Protein 1HDG (pdb70)

Foldseek 3Di:
DEEEEEACPLQVLLLVLVCVVVPDPVYHHAEYEAADWPVVSQVPSQQDPFPGGRPWDWDDDRAWIATPNRTHGYYNDPQLLPDQCQVSVAAEYEAENPPQAEPVRQCSNVNNPYFAYEYAAHHHNFPAEDAQLFPLVVDDLPGHYYYPHALVLLAPLNLVLLQCVPFNFDAKEKEKAFEDDPLADCAQDDHPDNQSSHRQQPDFGKAADRNQQCSCRRVVSCHPHYGYIYTYYNDHWKMKMKMKTFTRDFAFLVVSLVSVVVCCVPSCPLAEAEAEDPDDRSVAAPRQHSWYKYSPPWDDDPSTTIITMTMHGRNRNSSSSSSVSVVVSVVD/DEEEEEACPLLVLLLVLVCVVVVDVPYHHAEYEAQDWPVVSQVPSQQDPQPGGRPWDWDADRAFIATNRDTHGYYNDPQLLVDQCQVSVHAEYEAENPPQQECVRQCSNVNSPYFAYEYAAHHHPFPAADQQLFPPVVDDLVGRYYYPHALVQLAPLNLVQLQCVPFNFAAKEKEKAFEDDPQADCAQDDDPDNQSSHHQQPDFGKAADRNQQVSCRRVVSCHPRYGYIYTYYNDHWKMKMKMKTFTHAFDFLVVSLVSVVVCCVPSCPLAEAEDADPDDGSVAAPRQHSWYWHSVPWGDDPRTIIITMTMHGRSRNSSSSSVVSVVSNVVD

Structure (mmCIF, N/CA/C/O backbone):
data_1HDG
#
_entry.id   1HDG
#
_cell.length_a   95.700
_cell.length_b   95.700
_cell.length_c   296.280
_cell.angle_alpha   90.00
_cell.angle_beta   90.00
_cell.angle_gamma   120.00
#
_symmetry.space_group_name_H-M   'P 61 2 2'
#
loop_
_entity.id
_entity.type
_entity.pdbx_description
1 polymer 'HOLO-D-GLYCERALDEHYDE-3-PHOSPHATE DEHYDROGENASE'
2 non-polymer 'SULFATE ION'
3 non-polymer NICOTINAMIDE-ADENINE-DINUCLEOTIDE
4 water water
#
loop_
_atom_site.group_PDB
_atom_site.id
_atom_site.type_symbol
_atom_site.label_atom_id
_atom_site.label_alt_id
_atom_site.label_comp_id
_atom_site.label_asym_id
_atom_site.label_entity_id
_atom_site.label_seq_id
_atom_site.pdbx_PDB_ins_code
_atom_site.Cartn_x
_atom_site.Cartn_y
_atom_site.Cartn_z
_atom_site.occupancy
_atom_site.B_iso_or_equiv
_atom_site.auth_seq_id
_atom_site.auth_comp_id
_atom_site.auth_asym_id
_atom_site.auth_atom_id
_atom_site.pdbx_PDB_model_num
ATOM 1 N N . ALA A 1 1 ? 34.923 75.256 146.474 1.00 40.23 1 ALA O N 1
ATOM 2 C CA . ALA A 1 1 ? 34.070 74.443 147.387 1.00 39.89 1 ALA O CA 1
ATOM 3 C C . ALA A 1 1 ? 34.703 73.070 147.429 1.00 38.36 1 ALA O C 1
ATOM 4 O O . ALA A 1 1 ? 35.228 72.601 146.425 1.00 39.20 1 ALA O O 1
ATOM 6 N N . ARG A 1 2 ? 34.710 72.458 148.599 1.00 35.47 2 ARG O N 1
ATOM 7 C CA . ARG A 1 2 ? 35.293 71.149 148.741 1.00 34.24 2 ARG O CA 1
ATOM 8 C C . ARG A 1 2 ? 34.194 70.108 148.593 1.00 32.23 2 ARG O C 1
ATOM 9 O O . ARG A 1 2 ? 33.120 70.199 149.206 1.00 31.03 2 ARG O O 1
ATOM 17 N N . VAL A 1 3 ? 34.465 69.137 147.735 1.00 28.97 3 VAL O N 1
ATOM 18 C CA . VAL A 1 3 ? 33.522 68.093 147.414 1.00 25.05 3 VAL O CA 1
ATOM 19 C C . VAL A 1 3 ? 34.088 66.723 147.729 1.00 23.45 3 VAL O C 1
ATOM 20 O O . VAL A 1 3 ? 35.295 66.508 147.632 1.00 22.26 3 VAL O O 1
ATOM 24 N N . ALA A 1 4 ? 33.198 65.803 148.080 1.00 23.22 4 ALA O N 1
ATOM 25 C CA . ALA A 1 4 ? 33.531 64.399 148.341 1.00 22.47 4 ALA O CA 1
ATOM 26 C C . ALA A 1 4 ? 32.541 63.541 147.524 1.00 22.91 4 ALA O C 1
ATOM 27 O O . ALA A 1 4 ? 31.381 63.926 147.329 1.00 24.62 4 ALA O O 1
ATOM 29 N N . ILE A 1 5 ? 33.000 62.405 147.016 1.00 21.19 5 ILE O N 1
ATOM 30 C CA . ILE A 1 5 ? 32.143 61.505 146.245 1.00 17.73 5 ILE O CA 1
ATOM 31 C C . ILE A 1 5 ? 31.954 60.215 147.037 1.00 16.98 5 ILE O C 1
ATOM 32 O O . ILE A 1 5 ? 32.921 59.542 147.399 1.00 18.54 5 ILE O O 1
ATOM 37 N N . ASN A 1 6 ? 30.715 59.895 147.364 1.00 16.22 6 ASN O N 1
ATOM 38 C CA . ASN A 1 6 ? 30.456 58.683 148.108 1.00 15.89 6 ASN O CA 1
ATOM 39 C C . ASN A 1 6 ? 29.942 57.653 147.130 1.00 16.21 6 ASN O C 1
ATOM 40 O O . ASN A 1 6 ? 28.786 57.730 146.715 1.00 19.93 6 ASN O O 1
ATOM 45 N N . GLY A 1 7 ? 30.777 56.666 146.811 1.00 15.44 7 GLY O N 1
ATOM 46 C CA . GLY A 1 7 ? 30.412 55.616 145.874 1.00 13.16 7 GLY O CA 1
ATOM 47 C C . GLY A 1 7 ? 31.079 55.929 144.549 1.00 12.08 7 GLY O C 1
ATOM 48 O O . GLY A 1 7 ? 30.536 56.681 143.738 1.00 11.94 7 GLY O O 1
ATOM 49 N N . PHE A 1 8 ? 32.300 55.434 144.378 1.00 10.18 8 PHE O N 1
ATOM 50 C CA . PHE A 1 8 ? 33.081 55.655 143.167 1.00 10.17 8 PHE O CA 1
ATOM 51 C C . PHE A 1 8 ? 32.751 54.548 142.132 1.00 11.03 8 PHE O C 1
ATOM 52 O O . PHE A 1 8 ? 33.638 53.825 141.680 1.00 12.93 8 PHE O O 1
ATOM 60 N N . GLY A 1 9 ? 31.473 54.415 141.772 1.00 9.96 9 GLY O N 1
ATOM 61 C CA . GLY A 1 9 ? 31.072 53.394 140.824 1.00 8.00 9 GLY O CA 1
ATOM 62 C C . GLY A 1 9 ? 31.003 53.981 139.439 1.00 10.42 9 GLY O C 1
ATOM 63 O O . GLY A 1 9 ? 31.780 54.877 139.119 1.00 11.40 9 GLY O O 1
ATOM 64 N N . ARG A 1 10 ? 30.067 53.505 138.620 1.00 10.51 10 ARG O N 1
ATOM 65 C CA . ARG A 1 10 ? 29.906 54.022 137.260 1.00 10.77 10 ARG O CA 1
ATOM 66 C C . ARG A 1 10 ? 29.651 55.531 137.273 1.00 10.28 10 ARG O C 1
ATOM 67 O O . ARG A 1 10 ? 30.375 56.305 136.650 1.00 11.62 10 ARG O O 1
ATOM 75 N N . ILE A 1 11 ? 28.644 55.960 138.024 1.00 13.05 11 ILE O N 1
ATOM 76 C CA . ILE A 1 11 ? 28.319 57.388 138.125 1.00 10.93 11 ILE O CA 1
ATOM 77 C C . ILE A 1 11 ? 29.377 58.162 138.910 1.00 10.85 11 ILE O C 1
ATOM 78 O O . ILE A 1 11 ? 29.896 59.162 138.426 1.00 13.12 11 ILE O O 1
ATOM 83 N N . GLY A 1 12 ? 29.759 57.652 140.074 1.00 9.99 12 GLY O N 1
ATOM 84 C CA . GLY A 1 12 ? 30.755 58.331 140.878 1.00 9.57 12 GLY O CA 1
ATOM 85 C C . GLY A 1 12 ? 32.011 58.617 140.082 1.00 11.43 12 GLY O C 1
ATOM 86 O O . GLY A 1 12 ? 32.515 59.740 140.067 1.00 15.13 12 GLY O O 1
ATOM 87 N N . ARG A 1 13 ? 32.468 57.620 139.342 1.00 11.82 13 ARG O N 1
ATOM 88 C CA . ARG A 1 13 ? 33.684 57.739 138.543 1.00 10.27 13 ARG O CA 1
ATOM 89 C C . ARG A 1 13 ? 33.527 58.708 137.382 1.00 11.87 13 ARG O C 1
ATOM 90 O O . ARG A 1 13 ? 34.467 59.429 137.046 1.00 12.57 13 ARG O O 1
ATOM 98 N N . LEU A 1 14 ? 32.355 58.696 136.748 1.00 12.52 14 LEU O N 1
ATOM 99 C CA . LEU A 1 14 ? 32.076 59.572 135.620 1.00 11.91 14 LEU O CA 1
ATOM 100 C C . LEU A 1 14 ? 31.901 61.021 136.087 1.00 13.03 14 LEU O C 1
ATOM 101 O O . LEU A 1 14 ? 32.394 61.954 135.440 1.00 12.37 14 LEU O O 1
ATOM 106 N N . VAL A 1 15 ? 31.208 61.222 137.206 1.00 12.43 15 VAL O N 1
ATOM 107 C CA . VAL A 1 15 ? 31.050 62.565 137.754 1.00 13.83 15 VAL O CA 1
ATOM 108 C C . VAL A 1 15 ? 32.445 63.182 137.984 1.00 16.77 15 VAL O C 1
ATOM 109 O O . VAL A 1 15 ? 32.716 64.319 137.586 1.00 19.24 15 VAL O O 1
ATOM 113 N N . TYR A 1 16 ? 33.352 62.410 138.577 1.00 17.72 16 TYR O N 1
ATOM 114 C CA . TYR A 1 16 ? 34.703 62.891 138.820 1.00 16.95 16 TYR O CA 1
ATOM 115 C C . TYR A 1 16 ? 35.474 63.213 137.529 1.00 18.82 16 TYR O C 1
ATOM 116 O O . TYR A 1 16 ? 36.171 64.225 137.451 1.00 20.93 16 TYR O O 1
ATOM 125 N N . ARG A 1 17 ? 35.391 62.336 136.532 1.00 20.73 17 ARG O N 1
ATOM 126 C CA . ARG A 1 17 ? 36.082 62.548 135.263 1.00 20.36 17 ARG O CA 1
ATOM 127 C C . ARG A 1 17 ? 35.606 63.841 134.615 1.00 20.56 17 ARG O C 1
ATOM 128 O O . ARG A 1 17 ? 36.395 64.548 133.980 1.00 20.42 17 ARG O O 1
ATOM 136 N N . ILE A 1 18 ? 34.315 64.149 134.771 1.00 19.84 18 ILE O N 1
ATOM 137 C CA . ILE A 1 18 ? 33.741 65.369 134.208 1.00 17.27 18 ILE O CA 1
ATOM 138 C C . ILE A 1 18 ? 34.240 66.566 135.000 1.00 17.60 18 ILE O C 1
ATOM 139 O O . ILE A 1 18 ? 34.697 67.550 134.417 1.00 19.08 18 ILE O O 1
ATOM 144 N N . ILE A 1 19 A 34.176 66.480 136.323 1.00 16.43 18 ILE O N 1
ATOM 145 C CA . ILE A 1 19 A 34.665 67.561 137.170 1.00 16.65 18 ILE O CA 1
ATOM 146 C C . ILE A 1 19 A 36.094 67.898 136.745 1.00 20.49 18 ILE O C 1
ATOM 147 O O . ILE A 1 19 A 36.453 69.075 136.569 1.00 23.13 18 ILE O O 1
ATOM 152 N N . TYR A 1 20 B 36.887 66.852 136.520 1.00 22.13 18 TYR O N 1
ATOM 153 C CA . TYR A 1 20 B 38.283 66.995 136.104 1.00 22.09 18 TYR O CA 1
ATOM 154 C C . TYR A 1 20 B 38.419 67.631 134.721 1.00 23.89 18 TYR O C 1
ATOM 155 O O . TYR A 1 20 B 39.348 68.395 134.462 1.00 25.32 18 TYR O O 1
ATOM 164 N N . GLU A 1 21 ? 37.504 67.312 133.824 1.00 25.89 19 GLU O N 1
ATOM 165 C CA . GLU A 1 21 ? 37.580 67.885 132.504 1.00 29.46 19 GLU O CA 1
ATOM 166 C C . GLU A 1 21 ? 37.182 69.345 132.476 1.00 28.85 19 GLU O C 1
ATOM 167 O O . GLU A 1 21 ? 37.831 70.133 131.813 1.00 30.90 19 GLU O O 1
ATOM 173 N N . ARG A 1 22 ? 36.143 69.719 133.209 1.00 27.01 20 ARG O N 1
ATOM 174 C CA . ARG A 1 22 ? 35.689 71.111 133.219 1.00 26.64 20 ARG O CA 1
ATOM 175 C C . ARG A 1 22 ? 36.660 72.142 133.793 1.00 29.56 20 ARG O C 1
ATOM 176 O O . ARG A 1 22 ? 36.536 73.334 133.506 1.00 30.04 20 ARG O O 1
ATOM 184 N N . LYS A 1 23 ? 37.586 71.692 134.636 1.00 34.58 21 LYS O N 1
ATOM 185 C CA . LYS A 1 23 ? 38.587 72.569 135.256 1.00 38.88 21 LYS O CA 1
ATOM 186 C C . LYS A 1 23 ? 37.995 73.766 136.013 1.00 38.83 21 LYS O C 1
ATOM 187 O O . LYS A 1 23 ? 38.532 74.867 135.958 1.00 39.45 21 LYS O O 1
ATOM 193 N N . ASN A 1 24 ? 36.899 73.554 136.729 1.00 39.55 22 ASN O N 1
ATOM 194 C CA . ASN A 1 24 ? 36.282 74.641 137.474 1.00 39.70 22 ASN O CA 1
ATOM 195 C C . ASN A 1 24 ? 37.071 74.835 138.761 1.00 40.62 22 ASN O C 1
ATOM 196 O O . ASN A 1 24 ? 37.103 73.949 139.616 1.00 41.97 22 ASN O O 1
ATOM 201 N N . PRO A 1 25 ? 37.669 76.024 138.938 1.00 41.47 23 PRO O N 1
ATOM 202 C CA . PRO A 1 25 ? 38.485 76.408 140.099 1.00 41.13 23 PRO O CA 1
ATOM 203 C C . PRO A 1 25 ? 37.767 76.368 141.436 1.00 39.69 23 PRO O C 1
ATOM 204 O O . PRO A 1 25 ? 38.369 76.079 142.472 1.00 40.61 23 PRO O O 1
ATOM 208 N N . ASP A 1 26 ? 36.478 76.660 141.417 1.00 38.33 24 ASP O N 1
ATOM 209 C CA . ASP A 1 26 ? 35.718 76.685 142.648 1.00 39.11 24 ASP O CA 1
ATOM 210 C C . ASP A 1 26 ? 35.297 75.293 143.094 1.00 37.47 24 ASP O C 1
ATOM 211 O O . ASP A 1 26 ? 34.495 75.148 144.022 1.00 38.10 24 ASP O O 1
ATOM 216 N N . ILE A 1 27 ? 35.830 74.262 142.457 1.00 35.14 25 ILE O N 1
ATOM 217 C CA . ILE A 1 27 ? 35.484 72.908 142.865 1.00 34.80 25 ILE O CA 1
ATOM 218 C C . ILE A 1 27 ? 36.730 72.093 143.143 1.00 32.94 25 ILE O C 1
ATOM 219 O O . ILE A 1 27 ? 37.567 71.912 142.270 1.00 33.36 25 ILE O O 1
ATOM 224 N N . GLU A 1 28 ? 36.862 71.659 144.387 1.00 32.11 26 GLU O N 1
ATOM 225 C CA . GLU A 1 28 ? 37.987 70.856 144.823 1.00 32.84 26 GLU O CA 1
ATOM 226 C C . GLU A 1 28 ? 37.394 69.580 145.372 1.00 29.68 26 GLU O C 1
ATOM 227 O O . GLU A 1 28 ? 36.590 69.620 146.311 1.00 26.49 26 GLU O O 1
ATOM 233 N N . VAL A 1 29 ? 37.747 68.458 144.752 1.00 26.60 27 VAL O N 1
ATOM 234 C CA . VAL A 1 29 ? 37.290 67.154 145.206 1.00 23.18 27 VAL O CA 1
ATOM 235 C C . VAL A 1 29 ? 38.378 66.739 146.185 1.00 23.23 27 VAL O C 1
ATOM 236 O O . VAL A 1 29 ? 39.529 66.565 145.787 1.00 24.08 27 VAL O O 1
ATOM 240 N N . VAL A 1 30 ? 38.026 66.619 147.463 1.00 22.81 28 VAL O N 1
ATOM 241 C CA . VAL A 1 30 ? 39.005 66.289 148.498 1.00 22.04 28 VAL O CA 1
ATOM 242 C C . VAL A 1 30 ? 38.954 64.882 149.068 1.00 21.95 28 VAL O C 1
ATOM 243 O O . VAL A 1 30 ? 39.923 64.433 149.658 1.00 23.51 28 VAL O O 1
ATOM 247 N N . ALA A 1 31 ? 37.832 64.188 148.907 1.00 22.64 29 ALA O N 1
ATOM 248 C CA . ALA A 1 31 ? 37.690 62.826 149.426 1.00 21.59 29 ALA O CA 1
ATOM 249 C C . ALA A 1 31 ? 36.889 61.945 148.485 1.00 20.09 29 ALA O C 1
ATOM 250 O O . ALA A 1 31 ? 36.072 62.427 147.702 1.00 19.72 29 ALA O O 1
ATOM 252 N N . ILE A 1 32 ? 37.129 60.647 148.570 1.00 17.59 30 ILE O N 1
ATOM 253 C CA . ILE A 1 32 ? 36.405 59.669 147.770 1.00 16.50 30 ILE O CA 1
ATOM 254 C C . ILE A 1 32 ? 36.217 58.477 148.707 1.00 15.52 30 ILE O C 1
ATOM 255 O O . ILE A 1 32 ? 37.163 58.049 149.355 1.00 15.27 30 ILE O O 1
ATOM 260 N N . ASN A 1 33 ? 35.001 57.967 148.825 1.00 13.87 31 ASN O N 1
ATOM 261 C CA . ASN A 1 33 ? 34.777 56.823 149.697 1.00 13.76 31 ASN O CA 1
ATOM 262 C C . ASN A 1 33 ? 34.090 55.723 148.912 1.00 14.56 31 ASN O C 1
ATOM 263 O O . ASN A 1 33 ? 33.216 55.995 148.097 1.00 15.43 31 ASN O O 1
ATOM 268 N N . ASP A 1 34 ? 34.530 54.491 149.108 1.00 13.83 32 ASP O N 1
ATOM 269 C CA . ASP A 1 34 ? 33.925 53.353 148.450 1.00 14.44 32 ASP O CA 1
ATOM 270 C C . ASP A 1 34 ? 34.105 52.182 149.414 1.00 17.05 32 ASP O C 1
ATOM 271 O O . ASP A 1 34 ? 34.137 52.398 150.627 1.00 19.46 32 ASP O O 1
ATOM 276 N N . LEU A 1 35 ? 34.245 50.959 148.908 1.00 17.28 33 LEU O N 1
ATOM 277 C CA . LEU A 1 35 ? 34.389 49.784 149.773 1.00 16.98 33 LEU O CA 1
ATOM 278 C C . LEU A 1 35 ? 35.586 48.941 149.390 1.00 17.59 33 LEU O C 1
ATOM 279 O O . LEU A 1 35 ? 35.679 47.791 149.789 1.00 20.98 33 LEU O O 1
ATOM 284 N N . THR A 1 36 ? 36.532 49.518 148.668 1.00 17.69 34 THR O N 1
ATOM 285 C CA . THR A 1 36 ? 37.660 48.745 148.203 1.00 17.38 34 THR O CA 1
ATOM 286 C C . THR A 1 36 ? 38.958 49.507 148.485 1.00 18.48 34 THR O C 1
ATOM 287 O O . THR A 1 36 ? 38.938 50.473 149.243 1.00 19.83 34 THR O O 1
ATOM 291 N N . ASP A 1 37 ? 40.083 49.069 147.924 1.00 18.65 36 ASP O N 1
ATOM 292 C CA . ASP A 1 37 ? 41.358 49.753 148.158 1.00 17.85 36 ASP O CA 1
ATOM 293 C C . ASP A 1 37 ? 41.724 50.740 147.053 1.00 16.42 36 ASP O C 1
ATOM 294 O O . ASP A 1 37 ? 41.080 50.763 146.004 1.00 15.88 36 ASP O O 1
ATOM 299 N N . THR A 1 38 ? 42.785 51.520 147.275 1.00 16.23 37 THR O N 1
ATOM 300 C CA . THR A 1 38 ? 43.233 52.538 146.316 1.00 14.04 37 THR O CA 1
ATOM 301 C C . THR A 1 38 ? 43.722 51.979 144.997 1.00 13.89 37 THR O C 1
ATOM 302 O O . THR A 1 38 ? 43.485 52.558 143.955 1.00 17.64 37 THR O O 1
ATOM 306 N N . LYS A 1 39 ? 44.397 50.846 145.035 1.00 14.33 38 LYS O N 1
ATOM 307 C CA . LYS A 1 39 ? 44.903 50.236 143.817 1.00 15.65 38 LYS O CA 1
ATOM 308 C C . LYS A 1 39 ? 43.762 49.877 142.872 1.00 13.60 38 LYS O C 1
ATOM 309 O O . LYS A 1 39 ? 43.860 50.042 141.661 1.00 14.71 38 LYS O O 1
ATOM 315 N N . THR A 1 40 ? 42.686 49.361 143.437 1.00 12.80 39 THR O N 1
ATOM 316 C CA . THR A 1 40 ? 41.511 48.993 142.662 1.00 11.13 39 THR O CA 1
ATOM 317 C C . THR A 1 40 ? 40.814 50.250 142.136 1.00 9.73 39 THR O C 1
ATOM 318 O O . THR A 1 40 ? 40.513 50.345 140.939 1.00 11.32 39 THR O O 1
ATOM 322 N N . LEU A 1 41 ? 40.626 51.244 142.997 1.00 9.02 40 LEU O N 1
ATOM 323 C CA . LEU A 1 41 ? 39.976 52.483 142.572 1.00 10.47 40 LEU O CA 1
ATOM 324 C C . LEU A 1 41 ? 40.790 53.192 141.514 1.00 12.04 40 LEU O C 1
ATOM 325 O O . LEU A 1 41 ? 40.226 53.780 140.601 1.00 13.87 40 LEU O O 1
ATOM 330 N N . ALA A 1 42 ? 42.114 53.147 141.645 1.00 11.93 41 ALA O N 1
ATOM 331 C CA . ALA A 1 42 ? 43.007 53.776 140.679 1.00 12.74 41 ALA O CA 1
ATOM 332 C C . ALA A 1 42 ? 42.883 53.066 139.329 1.00 14.33 41 ALA O C 1
ATOM 333 O O . ALA A 1 42 ? 42.757 53.718 138.282 1.00 15.93 41 ALA O O 1
ATOM 335 N N . HIS A 1 43 ? 42.910 51.735 139.350 1.00 13.54 42 HIS O N 1
ATOM 336 C CA . HIS A 1 43 ? 42.785 50.966 138.121 1.00 14.42 42 HIS O CA 1
ATOM 337 C C . HIS A 1 43 ? 41.413 51.196 137.464 1.00 13.34 42 HIS O C 1
ATOM 338 O O . HIS A 1 43 ? 41.332 51.404 136.256 1.00 13.20 42 HIS O O 1
ATOM 345 N N . LEU A 1 44 ? 40.341 51.170 138.248 1.00 12.47 43 LEU O N 1
ATOM 346 C CA . LEU A 1 44 ? 39.012 51.390 137.686 1.00 13.49 43 LEU O CA 1
ATOM 347 C C . LEU A 1 44 ? 38.817 52.809 137.151 1.00 14.16 43 LEU O C 1
ATOM 348 O O . LEU A 1 44 ? 37.998 53.025 136.263 1.00 18.61 43 LEU O O 1
ATOM 353 N N . LEU A 1 45 ? 39.556 53.775 137.684 1.00 13.81 44 LEU O N 1
ATOM 354 C CA . LEU A 1 45 ? 39.450 55.152 137.208 1.00 11.62 44 LEU O CA 1
ATOM 355 C C . LEU A 1 45 ? 40.191 55.278 135.901 1.00 12.49 44 LEU O C 1
ATOM 356 O O . LEU A 1 45 ? 39.747 55.954 134.978 1.00 12.38 44 LEU O O 1
ATOM 361 N N . LYS A 1 46 ? 41.332 54.610 135.831 1.00 14.98 45 LYS O N 1
ATOM 362 C CA . LYS A 1 46 ? 42.166 54.681 134.658 1.00 17.28 45 LYS O CA 1
ATOM 363 C C . LYS A 1 46 ? 41.605 54.026 133.397 1.00 16.64 45 LYS O C 1
ATOM 364 O O . LYS A 1 46 ? 41.634 54.627 132.317 1.00 17.71 45 LYS O O 1
ATOM 370 N N . TYR A 1 47 ? 41.100 52.806 133.527 1.00 13.61 46 TYR O N 1
ATOM 371 C CA . TYR A 1 47 ? 40.556 52.093 132.382 1.00 12.28 46 TYR O CA 1
ATOM 372 C C . TYR A 1 47 ? 39.027 51.924 132.480 1.00 12.01 46 TYR O C 1
ATOM 373 O O . TYR A 1 47 ? 38.486 51.589 133.535 1.00 12.52 46 TYR O O 1
ATOM 382 N N . ASP A 1 48 ? 38.332 52.138 131.371 1.00 11.65 47 ASP O N 1
ATOM 383 C CA . ASP A 1 48 ? 36.883 52.012 131.359 1.00 12.71 47 ASP O CA 1
ATOM 384 C C . ASP A 1 48 ? 36.486 51.195 130.129 1.00 13.01 47 ASP O C 1
ATOM 385 O O . ASP A 1 48 ? 37.014 51.429 129.034 1.00 13.02 47 ASP O O 1
ATOM 390 N N . SER A 1 49 ? 35.567 50.241 130.315 1.00 12.82 48 SER O N 1
ATOM 391 C CA . SER A 1 49 ? 35.111 49.360 129.231 1.00 12.94 48 SER O CA 1
ATOM 392 C C . SER A 1 49 ? 34.237 50.047 128.203 1.00 13.98 48 SER O C 1
ATOM 393 O O . SER A 1 49 ? 34.122 49.579 127.076 1.00 14.76 48 SER O O 1
ATOM 396 N N . VAL A 1 50 ? 33.613 51.150 128.597 1.00 13.71 49 VAL O N 1
ATOM 397 C CA . VAL A 1 50 ? 32.729 51.872 127.698 1.00 11.86 49 VAL O CA 1
ATOM 398 C C . VAL A 1 50 ? 33.262 53.238 127.320 1.00 12.25 49 VAL O C 1
ATOM 399 O O . VAL A 1 50 ? 33.183 53.636 126.173 1.00 15.86 49 VAL O O 1
ATOM 403 N N . HIS A 1 51 ? 33.828 53.948 128.283 1.00 12.16 50 HIS O N 1
ATOM 404 C CA . HIS A 1 51 ? 34.280 55.299 128.041 1.00 12.48 50 HIS O CA 1
ATOM 405 C C . HIS A 1 51 ? 35.731 55.530 127.818 1.00 16.22 50 HIS O C 1
ATOM 406 O O . HIS A 1 51 ? 36.159 56.675 127.742 1.00 19.62 50 HIS O O 1
ATOM 413 N N . LYS A 1 52 ? 36.496 54.456 127.700 1.00 20.45 51 LYS O N 1
ATOM 414 C CA . LYS A 1 52 ? 37.923 54.583 127.442 1.00 25.85 51 LYS O CA 1
ATOM 415 C C . LYS A 1 52 ? 38.759 55.239 128.544 1.00 25.32 51 LYS O C 1
ATOM 416 O O . LYS A 1 52 ? 38.225 55.685 129.562 1.00 25.93 51 LYS O O 1
ATOM 422 N N . LYS A 1 53 ? 40.075 55.224 128.343 1.00 24.24 52 LYS O N 1
ATOM 423 C CA . LYS A 1 53 ? 41.064 55.735 129.290 1.00 25.66 52 LYS O CA 1
ATOM 424 C C . LYS A 1 53 ? 40.921 57.150 129.826 1.00 25.39 52 LYS O C 1
ATOM 425 O O . LYS A 1 53 ? 40.629 58.080 129.078 1.00 28.55 52 LYS O O 1
ATOM 431 N N . PHE A 1 54 ? 41.226 57.317 131.111 1.00 23.99 53 PHE O N 1
ATOM 432 C CA . PHE A 1 54 ? 41.191 58.623 131.772 1.00 22.12 53 PHE O CA 1
ATOM 433 C C . PHE A 1 54 ? 42.319 59.477 131.186 1.00 21.92 53 PHE O C 1
ATOM 434 O O . PHE A 1 54 ? 43.452 59.037 131.107 1.00 21.81 53 PHE O O 1
ATOM 442 N N . PRO A 1 55 ? 42.034 60.733 130.838 1.00 23.00 54 PRO O N 1
ATOM 443 C CA . PRO A 1 55 ? 43.010 61.665 130.254 1.00 23.77 54 PRO O CA 1
ATOM 444 C C . PRO A 1 55 ? 44.231 61.999 131.111 1.00 25.02 54 PRO O C 1
ATOM 445 O O . PRO A 1 55 ? 45.293 62.313 130.574 1.00 29.33 54 PRO O O 1
ATOM 449 N N . GLY A 1 56 ? 44.080 61.985 132.430 1.00 24.80 55 GLY O N 1
ATOM 450 C CA . GLY A 1 56 ? 45.198 62.316 133.303 1.00 24.97 55 GLY O CA 1
ATOM 451 C C . GLY A 1 56 ? 46.082 61.202 133.858 1.00 24.68 55 GLY O C 1
ATOM 452 O O . GLY A 1 56 ? 45.861 60.011 133.628 1.00 25.40 55 GLY O O 1
ATOM 453 N N . LYS A 1 57 ? 47.108 61.609 134.595 1.00 23.98 56 LYS O N 1
ATOM 454 C CA . LYS A 1 57 ? 48.030 60.683 135.212 1.00 25.26 56 LYS O CA 1
ATOM 455 C C . LYS A 1 57 ? 47.459 60.290 136.567 1.00 24.09 56 LYS O C 1
ATOM 456 O O . LYS A 1 57 ? 47.148 61.165 137.386 1.00 24.62 56 LYS O O 1
ATOM 462 N N . VAL A 1 58 ? 47.330 58.985 136.805 1.00 21.07 57 VAL O N 1
ATOM 463 C CA . VAL A 1 58 ? 46.774 58.474 138.060 1.00 18.29 57 VAL O CA 1
ATOM 464 C C . VAL A 1 58 ? 47.751 57.608 138.832 1.00 18.00 57 VAL O C 1
ATOM 465 O O . VAL A 1 58 ? 48.228 56.605 138.327 1.00 21.14 57 VAL O O 1
ATOM 469 N N . GLU A 1 59 ? 48.010 57.975 140.076 1.00 18.57 58 GLU O N 1
ATOM 470 C CA . GLU A 1 59 ? 48.890 57.210 140.944 1.00 18.69 58 GLU O CA 1
ATOM 471 C C . GLU A 1 59 ? 48.111 56.966 142.221 1.00 18.10 58 GLU O C 1
ATOM 472 O O . GLU A 1 59 ? 47.038 57.517 142.404 1.00 18.58 58 GLU O O 1
ATOM 478 N N . TYR A 1 60 ? 48.663 56.181 143.129 1.00 18.43 59 TYR O N 1
ATOM 479 C CA . TYR A 1 60 ? 47.974 55.928 144.380 1.00 18.77 59 TYR O CA 1
ATOM 480 C C . TYR A 1 60 ? 48.970 55.582 145.464 1.00 18.23 59 TYR O C 1
ATOM 481 O O . TYR A 1 60 ? 50.065 55.091 145.173 1.00 19.17 59 TYR O O 1
ATOM 490 N N . THR A 1 61 ? 48.605 55.911 146.698 1.00 17.90 60 THR O N 1
ATOM 491 C CA . THR A 1 61 ? 49.404 55.604 147.880 1.00 17.95 60 THR O CA 1
ATOM 492 C C . THR A 1 61 ? 48.496 54.638 148.622 1.00 20.81 60 THR O C 1
ATOM 493 O O . THR A 1 61 ? 47.453 54.248 148.092 1.00 21.55 60 THR O O 1
ATOM 497 N N . GLU A 1 62 ? 48.847 54.281 149.849 1.00 24.68 61 GLU O N 1
ATOM 498 C CA . GLU A 1 62 ? 48.016 53.360 150.614 1.00 28.83 61 GLU O CA 1
ATOM 499 C C . GLU A 1 62 ? 46.659 53.956 150.996 1.00 27.07 61 GLU O C 1
ATOM 500 O O . GLU A 1 62 ? 45.729 53.216 151.300 1.00 26.67 61 GLU O O 1
ATOM 506 N N . ASN A 1 63 ? 46.528 55.280 150.973 1.00 26.19 62 ASN O N 1
ATOM 507 C CA . ASN A 1 63 ? 45.265 55.895 151.390 1.00 25.36 62 ASN O CA 1
ATOM 508 C C . ASN A 1 63 ? 44.788 57.069 150.563 1.00 22.63 62 ASN O C 1
ATOM 509 O O . ASN A 1 63 ? 43.919 57.829 150.994 1.00 20.59 62 ASN O O 1
ATOM 514 N N . SER A 1 64 ? 45.355 57.246 149.384 1.00 20.20 63 SER O N 1
ATOM 515 C CA . SER A 1 64 ? 44.926 58.348 148.559 1.00 19.73 63 SER O CA 1
ATOM 516 C C . SER A 1 64 ? 45.166 58.094 147.076 1.00 19.85 63 SER O C 1
ATOM 517 O O . SER A 1 64 ? 45.931 57.202 146.689 1.00 19.41 63 SER O O 1
ATOM 520 N N . LEU A 1 65 ? 44.453 58.844 146.253 1.00 19.18 64 LEU O N 1
ATOM 521 C CA . LEU A 1 65 ? 44.611 58.759 144.816 1.00 18.85 64 LEU O CA 1
ATOM 522 C C . LEU A 1 65 ? 45.380 60.035 144.503 1.00 19.22 64 LEU O C 1
ATOM 523 O O . LEU A 1 65 ? 45.238 61.037 145.198 1.00 20.88 64 LEU O O 1
ATOM 528 N N . ILE A 1 66 ? 46.268 59.985 143.535 1.00 18.82 65 ILE O N 1
ATOM 529 C CA . ILE A 1 66 ? 46.987 61.176 143.175 1.00 20.02 65 ILE O CA 1
ATOM 530 C C . ILE A 1 66 ? 46.822 61.322 141.692 1.00 21.14 65 ILE O C 1
ATOM 531 O O . ILE A 1 66 ? 47.323 60.514 140.931 1.00 23.79 65 ILE O O 1
ATOM 536 N N . VAL A 1 67 ? 46.006 62.293 141.305 1.00 22.20 66 VAL O N 1
ATOM 537 C CA . VAL A 1 67 ? 45.698 62.562 139.911 1.00 22.56 66 VAL O CA 1
ATOM 538 C C . VAL A 1 67 ? 46.356 63.869 139.496 1.00 24.82 66 VAL O C 1
ATOM 539 O O . VAL A 1 67 ? 45.997 64.945 139.990 1.00 23.22 66 VAL O O 1
ATOM 543 N N . ASP A 1 68 ? 47.336 63.761 138.603 1.00 27.08 67 ASP O N 1
ATOM 544 C CA . ASP A 1 68 ? 48.079 64.915 138.118 1.00 29.27 67 ASP O CA 1
ATOM 545 C C . ASP A 1 68 ? 48.769 65.680 139.240 1.00 30.13 67 ASP O C 1
ATOM 546 O O . ASP A 1 68 ? 48.847 66.903 139.203 1.00 30.49 67 ASP O O 1
ATOM 551 N N . GLY A 1 69 ? 49.267 64.968 140.239 1.00 31.59 68 GLY O N 1
ATOM 552 C CA . GLY A 1 69 ? 49.926 65.647 141.332 1.00 33.42 68 GLY O CA 1
ATOM 553 C C . GLY A 1 69 ? 49.004 66.090 142.455 1.00 35.88 68 GLY O C 1
ATOM 554 O O . GLY A 1 69 ? 49.487 66.530 143.499 1.00 40.01 68 GLY O O 1
ATOM 555 N N . LYS A 1 70 ? 47.693 66.024 142.257 1.00 36.38 69 LYS O N 1
ATOM 556 C CA . LYS A 1 70 ? 46.762 66.402 143.319 1.00 37.43 69 LYS O CA 1
ATOM 557 C C . LYS A 1 70 ? 46.344 65.163 144.106 1.00 35.21 69 LYS O C 1
ATOM 558 O O . LYS A 1 70 ? 46.097 64.108 143.529 1.00 35.00 69 LYS O O 1
ATOM 564 N N . GLU A 1 71 ? 46.237 65.298 145.420 1.00 34.07 70 GLU O N 1
ATOM 565 C CA . GLU A 1 71 ? 45.891 64.164 146.269 1.00 33.16 70 GLU O CA 1
ATOM 566 C C . GLU A 1 71 ? 44.450 64.165 146.761 1.00 31.21 70 GLU O C 1
ATOM 567 O O . GLU A 1 71 ? 43.961 65.173 147.269 1.00 33.77 70 GLU O O 1
ATOM 573 N N . ILE A 1 72 ? 43.784 63.023 146.608 1.00 27.35 71 ILE O N 1
ATOM 574 C CA . ILE A 1 72 ? 42.400 62.841 147.034 1.00 23.65 71 ILE O CA 1
ATOM 575 C C . ILE A 1 72 ? 42.457 61.756 148.086 1.00 22.14 71 ILE O C 1
ATOM 576 O O . ILE A 1 72 ? 42.957 60.671 147.815 1.00 24.17 71 ILE O O 1
ATOM 581 N N . LYS A 1 73 ? 41.961 62.022 149.279 1.00 20.47 72 LYS O N 1
ATOM 582 C CA . LYS A 1 73 ? 41.983 60.988 150.302 1.00 21.85 72 LYS O CA 1
ATOM 583 C C . LYS A 1 73 ? 40.913 59.973 149.963 1.00 21.22 72 LYS O C 1
ATOM 584 O O . LYS A 1 73 ? 39.857 60.339 149.434 1.00 23.56 72 LYS O O 1
ATOM 590 N N . VAL A 1 74 ? 41.195 58.703 150.243 1.00 19.31 73 VAL O N 1
ATOM 591 C CA . VAL A 1 74 ? 40.258 57.624 149.977 1.00 17.93 73 VAL O CA 1
ATOM 592 C C . VAL A 1 74 ? 39.890 56.849 151.240 1.00 18.48 73 VAL O C 1
ATOM 593 O O . VAL A 1 74 ? 40.754 56.409 151.999 1.00 20.60 73 VAL O O 1
ATOM 597 N N . PHE A 1 75 ? 38.598 56.674 151.459 1.00 17.47 74 PHE O N 1
ATOM 598 C CA . PHE A 1 75 ? 38.132 55.948 152.614 1.00 17.20 74 PHE O CA 1
ATOM 599 C C . PHE A 1 75 ? 37.387 54.719 152.145 1.00 18.23 74 PHE O C 1
ATOM 600 O O . PHE A 1 75 ? 37.072 54.584 150.965 1.00 20.28 74 PHE O O 1
ATOM 608 N N . ALA A 1 76 ? 37.145 53.806 153.070 1.00 17.92 75 ALA O N 1
ATOM 609 C CA . ALA A 1 76 ? 36.437 52.574 152.784 1.00 18.26 75 ALA O CA 1
ATOM 610 C C . ALA A 1 76 ? 35.463 52.388 153.945 1.00 18.38 75 ALA O C 1
ATOM 611 O O . ALA A 1 76 ? 35.397 51.336 154.562 1.00 19.79 75 ALA O O 1
ATOM 613 N N . GLU A 1 77 ? 34.710 53.439 154.231 1.00 21.88 76 GLU O N 1
ATOM 614 C CA . GLU A 1 77 ? 33.751 53.466 155.328 1.00 24.43 76 GLU O CA 1
ATOM 615 C C . GLU A 1 77 ? 32.317 53.230 154.885 1.00 23.04 76 GLU O C 1
ATOM 616 O O . GLU A 1 77 ? 31.666 54.135 154.389 1.00 24.58 76 GLU O O 1
ATOM 622 N N . PRO A 1 78 ? 31.789 52.024 155.096 1.00 23.36 77 PRO O N 1
ATOM 623 C CA . PRO A 1 78 ? 30.406 51.761 154.680 1.00 24.52 77 PRO O CA 1
ATOM 624 C C . PRO A 1 78 ? 29.323 52.565 155.402 1.00 26.48 77 PRO O C 1
ATOM 625 O O . PRO A 1 78 ? 28.179 52.626 154.930 1.00 29.44 77 PRO O O 1
ATOM 629 N N . ASP A 1 79 ? 29.684 53.196 156.517 1.00 26.57 78 ASP O N 1
ATOM 630 C CA . ASP A 1 79 ? 28.743 53.998 157.306 1.00 26.31 78 ASP O CA 1
ATOM 631 C C . ASP A 1 79 ? 29.114 55.478 157.118 1.00 26.01 78 ASP O C 1
ATOM 632 O O . ASP A 1 79 ? 30.090 55.948 157.711 1.00 25.47 78 ASP O O 1
ATOM 637 N N . PRO A 1 80 ? 28.300 56.248 156.352 1.00 25.02 79 PRO O N 1
ATOM 638 C CA . PRO A 1 80 ? 28.550 57.671 156.086 1.00 23.95 79 PRO O CA 1
ATOM 639 C C . PRO A 1 80 ? 28.718 58.532 157.334 1.00 25.73 79 PRO O C 1
ATOM 640 O O . PRO A 1 80 ? 29.404 59.554 157.288 1.00 26.91 79 PRO O O 1
ATOM 644 N N . SER A 1 81 ? 28.097 58.132 158.445 1.00 26.21 80 SER O N 1
ATOM 645 C CA . SER A 1 81 ? 28.185 58.914 159.679 1.00 27.20 80 SER O CA 1
ATOM 646 C C . SER A 1 81 ? 29.587 58.927 160.260 1.00 27.62 80 SER O C 1
ATOM 647 O O . SER A 1 81 ? 29.929 59.827 161.026 1.00 28.28 80 SER O O 1
ATOM 650 N N . LYS A 1 82 ? 30.387 57.926 159.895 1.00 27.98 81 LYS O N 1
ATOM 651 C CA . LYS A 1 82 ? 31.750 57.809 160.379 1.00 28.70 81 LYS O CA 1
ATOM 652 C C . LYS A 1 82 ? 32.756 58.460 159.444 1.00 27.92 81 LYS O C 1
ATOM 653 O O . LYS A 1 82 ? 33.965 58.266 159.591 1.00 29.78 81 LYS O O 1
ATOM 659 N N . LEU A 1 83 ? 32.269 59.185 158.447 1.00 25.82 82 LEU O N 1
ATOM 660 C CA . LEU A 1 83 ? 33.155 59.863 157.510 1.00 24.24 82 LEU O CA 1
ATOM 661 C C . LEU A 1 83 ? 33.532 61.236 158.105 1.00 22.09 82 LEU O C 1
ATOM 662 O O . LEU A 1 83 ? 32.684 61.959 158.616 1.00 21.91 82 LEU O O 1
ATOM 667 N N . PRO A 1 84 ? 34.808 61.627 158.001 1.00 21.98 83 PRO O N 1
ATOM 668 C CA . PRO A 1 84 ? 35.358 62.890 158.519 1.00 21.54 83 PRO O CA 1
ATOM 669 C C . PRO A 1 84 ? 35.069 64.111 157.676 1.00 21.66 83 PRO O C 1
ATOM 670 O O . PRO A 1 84 ? 35.994 64.874 157.365 1.00 20.09 83 PRO O O 1
ATOM 674 N N . TRP A 1 85 ? 33.799 64.339 157.353 1.00 23.09 84 TRP O N 1
ATOM 675 C CA . TRP A 1 85 ? 33.435 65.467 156.498 1.00 24.92 84 TRP O CA 1
ATOM 676 C C . TRP A 1 85 ? 33.752 66.789 157.157 1.00 27.64 84 TRP O C 1
ATOM 677 O O . TRP A 1 85 ? 34.287 67.697 156.522 1.00 25.50 84 TRP O O 1
ATOM 688 N N . LYS A 1 86 ? 33.440 66.874 158.443 1.00 33.42 85 LYS O N 1
ATOM 689 C CA . LYS A 1 86 ? 33.699 68.067 159.234 1.00 39.15 85 LYS O CA 1
ATOM 690 C C . LYS A 1 86 ? 35.194 68.442 159.221 1.00 40.03 85 LYS O C 1
ATOM 691 O O . LYS A 1 86 ? 35.564 69.606 158.998 1.00 39.62 85 LYS O O 1
ATOM 697 N N . ASP A 1 87 ? 36.045 67.438 159.415 1.00 39.78 86 ASP O N 1
ATOM 698 C CA . ASP A 1 87 ? 37.489 67.640 159.444 1.00 39.90 86 ASP O CA 1
ATOM 699 C C . ASP A 1 87 ? 38.090 67.907 158.077 1.00 38.18 86 ASP O C 1
ATOM 700 O O . ASP A 1 87 ? 39.091 68.609 157.969 1.00 38.63 86 ASP O O 1
ATOM 705 N N . LEU A 1 88 ? 37.516 67.297 157.043 1.00 36.22 87 LEU O N 1
ATOM 706 C CA . LEU A 1 88 ? 37.982 67.499 155.675 1.00 33.59 87 LEU O CA 1
ATOM 707 C C . LEU A 1 88 ? 37.430 68.826 155.141 1.00 33.51 87 LEU O C 1
ATOM 708 O O . LEU A 1 88 ? 37.963 69.395 154.191 1.00 31.93 87 LEU O O 1
ATOM 713 N N . GLY A 1 89 ? 36.384 69.336 155.790 1.00 34.43 88 GLY O N 1
ATOM 714 C CA . GLY A 1 89 ? 35.787 70.597 155.376 1.00 33.85 88 GLY O CA 1
ATOM 715 C C . GLY A 1 89 ? 34.945 70.420 154.133 1.00 32.76 88 GLY O C 1
ATOM 716 O O . GLY A 1 89 ? 34.927 71.259 153.235 1.00 33.85 88 GLY O O 1
ATOM 717 N N . VAL A 1 90 ? 34.217 69.318 154.106 1.00 32.06 89 VAL O N 1
ATOM 718 C CA . VAL A 1 90 ? 33.366 68.977 152.983 1.00 31.05 89 VAL O CA 1
ATOM 719 C C . VAL A 1 90 ? 32.075 69.806 152.946 1.00 29.55 89 VAL O C 1
ATOM 720 O O . VAL A 1 90 ? 31.270 69.743 153.870 1.00 30.34 89 VAL O O 1
ATOM 724 N N . ASP A 1 91 ? 31.887 70.575 151.874 1.00 28.83 90 ASP O N 1
ATOM 725 C CA . ASP A 1 91 ? 30.681 71.379 151.705 1.00 27.76 90 ASP O CA 1
ATOM 726 C C . ASP A 1 91 ? 29.587 70.523 151.091 1.00 28.30 90 ASP O C 1
ATOM 727 O O . ASP A 1 91 ? 28.515 70.348 151.684 1.00 28.41 90 ASP O O 1
ATOM 732 N N . PHE A 1 92 ? 29.878 69.952 149.920 1.00 28.15 91 PHE O N 1
ATOM 733 C CA . PHE A 1 92 ? 28.913 69.114 149.201 1.00 26.61 91 PHE O CA 1
ATOM 734 C C . PHE A 1 92 ? 29.371 67.686 149.007 1.00 25.66 91 PHE O C 1
ATOM 735 O O . PHE A 1 92 ? 30.552 67.410 148.768 1.00 27.29 91 PHE O O 1
ATOM 743 N N . VAL A 1 93 ? 28.425 66.772 149.109 1.00 24.18 92 VAL O N 1
ATOM 744 C CA . VAL A 1 93 ? 28.713 65.372 148.890 1.00 24.14 92 VAL O CA 1
ATOM 745 C C . VAL A 1 93 ? 27.850 64.846 147.756 1.00 24.43 92 VAL O C 1
ATOM 746 O O . VAL A 1 93 ? 26.673 65.191 147.636 1.00 25.43 92 VAL O O 1
ATOM 750 N N . ILE A 1 94 ? 28.470 64.070 146.881 1.00 23.26 93 ILE O N 1
ATOM 751 C CA . ILE A 1 94 ? 27.771 63.447 145.775 1.00 19.87 93 ILE O CA 1
ATOM 752 C C . ILE A 1 94 ? 27.511 62.033 146.266 1.00 19.11 93 ILE O C 1
ATOM 753 O O . ILE A 1 94 ? 28.444 61.283 146.547 1.00 18.72 93 ILE O O 1
ATOM 758 N N . GLU A 1 95 ? 26.238 61.726 146.484 1.00 18.25 94 GLU O N 1
ATOM 759 C CA . GLU A 1 95 ? 25.821 60.426 146.970 1.00 16.89 94 GLU O CA 1
ATOM 760 C C . GLU A 1 95 ? 25.485 59.489 145.802 1.00 16.74 94 GLU O C 1
ATOM 761 O O . GLU A 1 95 ? 24.340 59.450 145.305 1.00 16.63 94 GLU O O 1
ATOM 767 N N . SER A 1 96 ? 26.487 58.714 145.388 1.00 13.90 95 SER O N 1
ATOM 768 C CA . SER A 1 96 ? 26.333 57.785 144.276 1.00 12.09 95 SER O CA 1
ATOM 769 C C . SER A 1 96 ? 26.584 56.297 144.569 1.00 12.94 95 SER O C 1
ATOM 770 O O . SER A 1 96 ? 27.078 55.568 143.704 1.00 14.09 95 SER O O 1
ATOM 773 N N . THR A 1 97 ? 26.248 55.844 145.778 1.00 12.90 96 THR O N 1
ATOM 774 C CA . THR A 1 97 ? 26.431 54.439 146.149 1.00 12.97 96 THR O CA 1
ATOM 775 C C . THR A 1 97 ? 25.201 53.668 145.707 1.00 13.07 96 THR O C 1
ATOM 776 O O . THR A 1 97 ? 25.257 52.461 145.429 1.00 14.13 96 THR O O 1
ATOM 780 N N . GLY A 1 98 ? 24.080 54.378 145.681 1.00 11.19 97 GLY O N 1
ATOM 781 C CA . GLY A 1 98 ? 22.828 53.778 145.296 1.00 9.85 97 GLY O CA 1
ATOM 782 C C . GLY A 1 98 ? 22.099 53.192 146.486 1.00 13.54 97 GLY O C 1
ATOM 783 O O . GLY A 1 98 ? 21.001 52.673 146.290 1.00 13.72 97 GLY O O 1
ATOM 784 N N . VAL A 1 99 ? 22.666 53.281 147.701 1.00 14.26 98 VAL O N 1
ATOM 785 C CA . VAL A 1 99 ? 22.013 52.716 148.900 1.00 16.28 98 VAL O CA 1
ATOM 786 C C . VAL A 1 99 ? 21.589 53.715 149.987 1.00 17.80 98 VAL O C 1
ATOM 787 O O . VAL A 1 99 ? 21.067 53.318 151.023 1.00 18.84 98 VAL O O 1
ATOM 791 N N . PHE A 1 100 ? 21.784 55.007 149.749 1.00 19.82 99 PHE O N 1
ATOM 792 C CA . PHE A 1 100 ? 21.409 56.022 150.737 1.00 20.50 99 PHE O CA 1
ATOM 793 C C . PHE A 1 100 ? 20.484 57.029 150.105 1.00 21.77 99 PHE O C 1
ATOM 794 O O . PHE A 1 100 ? 20.736 58.229 150.148 1.00 19.58 99 PHE O O 1
ATOM 802 N N . ARG A 1 101 ? 19.381 56.523 149.564 1.00 25.70 100 ARG O N 1
ATOM 803 C CA . ARG A 1 101 ? 18.410 57.354 148.861 1.00 29.78 100 ARG O CA 1
ATOM 804 C C . ARG A 1 101 ? 17.326 58.068 149.677 1.00 31.14 100 ARG O C 1
ATOM 805 O O . ARG A 1 101 ? 16.775 59.077 149.243 1.00 30.59 100 ARG O O 1
ATOM 813 N N . ASN A 1 102 ? 17.021 57.552 150.857 1.00 34.50 101 ASN O N 1
ATOM 814 C CA . ASN A 1 102 ? 16.017 58.178 151.707 1.00 36.78 101 ASN O CA 1
ATOM 815 C C . ASN A 1 102 ? 16.689 59.229 152.573 1.00 34.95 101 ASN O C 1
ATOM 816 O O . ASN A 1 102 ? 17.863 59.092 152.930 1.00 33.66 101 ASN O O 1
ATOM 821 N N . ARG A 1 103 ? 15.915 60.234 152.956 1.00 34.70 102 ARG O N 1
ATOM 822 C CA . ARG A 1 103 ? 16.387 61.340 153.777 1.00 34.48 102 ARG O CA 1
ATOM 823 C C . ARG A 1 103 ? 17.164 60.912 155.020 1.00 32.96 102 ARG O C 1
ATOM 824 O O . ARG A 1 103 ? 18.210 61.494 155.310 1.00 33.85 102 ARG O O 1
ATOM 832 N N . GLU A 1 104 ? 16.676 59.889 155.727 1.00 31.32 103 GLU O N 1
ATOM 833 C CA . GLU A 1 104 ? 17.329 59.391 156.944 1.00 29.36 103 GLU O CA 1
ATOM 834 C C . GLU A 1 104 ? 18.771 58.983 156.685 1.00 30.22 103 GLU O C 1
ATOM 835 O O . GLU A 1 104 ? 19.644 59.243 157.501 1.00 32.64 103 GLU O O 1
ATOM 841 N N . LYS A 1 105 ? 19.026 58.356 155.542 1.00 31.17 104 LYS O N 1
ATOM 842 C CA . LYS A 1 105 ? 20.380 57.934 155.192 1.00 30.85 104 LYS O CA 1
ATOM 843 C C . LYS A 1 105 ? 21.231 59.109 154.718 1.00 29.38 104 LYS O C 1
ATOM 844 O O . LYS A 1 105 ? 22.334 59.336 155.209 1.00 25.96 104 LYS O O 1
ATOM 850 N N . ALA A 1 106 ? 20.697 59.855 153.759 1.00 30.20 105 ALA O N 1
ATOM 851 C CA . ALA A 1 106 ? 21.387 61.006 153.189 1.00 31.34 105 ALA O CA 1
ATOM 852 C C . ALA A 1 106 ? 21.855 61.973 154.273 1.00 32.16 105 ALA O C 1
ATOM 853 O O . ALA A 1 106 ? 22.945 62.546 154.167 1.00 31.19 105 ALA O O 1
ATOM 855 N N . GLU A 1 107 ? 21.040 62.129 155.319 1.00 33.31 106 GLU O N 1
ATOM 856 C CA . GLU A 1 107 ? 21.349 63.004 156.452 1.00 33.41 106 GLU O CA 1
ATOM 857 C C . GLU A 1 107 ? 22.607 62.656 157.227 1.00 32.05 106 GLU O C 1
ATOM 858 O O . GLU A 1 107 ? 23.212 63.530 157.843 1.00 31.06 106 GLU O O 1
ATOM 864 N N . LEU A 1 108 ? 23.001 61.385 157.212 1.00 30.87 107 LEU O N 1
ATOM 865 C CA . LEU A 1 108 ? 24.203 60.967 157.911 1.00 28.99 107 LEU O CA 1
ATOM 866 C C . LEU A 1 108 ? 25.412 61.757 157.430 1.00 28.92 107 LEU O C 1
ATOM 867 O O . LEU A 1 108 ? 26.356 61.943 158.192 1.00 28.90 107 LEU O O 1
ATOM 872 N N . HIS A 1 109 ? 25.387 62.215 156.174 1.00 29.16 108 HIS O N 1
ATOM 873 C CA . HIS A 1 109 ? 26.491 63.026 155.616 1.00 29.51 108 HIS O CA 1
ATOM 874 C C . HIS A 1 109 ? 26.479 64.408 156.237 1.00 29.06 108 HIS O C 1
ATOM 875 O O . HIS A 1 109 ? 27.529 65.023 156.380 1.00 30.24 108 HIS O O 1
ATOM 882 N N . LEU A 1 110 ? 25.286 64.922 156.532 1.00 30.46 109 LEU O N 1
ATOM 883 C CA . LEU A 1 110 ? 25.144 66.240 157.164 1.00 32.74 109 LEU O CA 1
ATOM 884 C C . LEU A 1 110 ? 25.627 66.115 158.617 1.00 33.81 109 LEU O C 1
ATOM 885 O O . LEU A 1 110 ? 26.426 66.928 159.086 1.00 33.91 109 LEU O O 1
ATOM 890 N N . GLN A 1 111 ? 25.161 65.067 159.297 1.00 34.70 110 GLN O N 1
ATOM 891 C CA . GLN A 1 111 ? 25.568 64.775 160.665 1.00 35.95 110 GLN O CA 1
ATOM 892 C C . GLN A 1 111 ? 27.095 64.705 160.714 1.00 35.65 110 GLN O C 1
ATOM 893 O O . GLN A 1 111 ? 27.706 65.226 161.649 1.00 38.30 110 GLN O O 1
ATOM 899 N N . ALA A 1 112 ? 27.703 64.045 159.720 1.00 34.15 111 ALA O N 1
ATOM 900 C CA . ALA A 1 112 ? 29.169 63.892 159.635 1.00 31.20 111 ALA O CA 1
ATOM 901 C C . ALA A 1 112 ? 29.894 65.202 159.349 1.00 29.63 111 ALA O C 1
ATOM 902 O O . ALA A 1 112 ? 31.124 65.255 159.377 1.00 29.68 111 ALA O O 1
ATOM 904 N N . GLY A 1 113 ? 29.140 66.247 159.024 1.00 28.29 112 GLY O N 1
ATOM 905 C CA . GLY A 1 113 ? 29.763 67.518 158.770 1.00 27.44 112 GLY O CA 1
ATOM 906 C C . GLY A 1 113 ? 29.588 68.157 157.419 1.00 29.57 112 GLY O C 1
ATOM 907 O O . GLY A 1 113 ? 30.034 69.287 157.247 1.00 33.26 112 GLY O O 1
ATOM 908 N N . ALA A 1 114 ? 29.002 67.478 156.443 1.00 29.76 113 ALA O N 1
ATOM 909 C CA . ALA A 1 114 ? 28.845 68.128 155.140 1.00 30.35 113 ALA O CA 1
ATOM 910 C C . ALA A 1 114 ? 27.649 69.082 155.187 1.00 31.86 113 ALA O C 1
ATOM 911 O O . ALA A 1 114 ? 26.786 68.970 156.070 1.00 31.52 113 ALA O O 1
ATOM 913 N N . LYS A 1 115 ? 27.617 70.021 154.244 1.00 32.77 114 LYS O N 1
ATOM 914 C CA . LYS A 1 115 ? 26.562 71.022 154.169 1.00 34.08 114 LYS O CA 1
ATOM 915 C C . LYS A 1 115 ? 25.376 70.604 153.315 1.00 33.64 114 LYS O C 1
ATOM 916 O O . LYS A 1 115 ? 24.221 70.727 153.738 1.00 33.35 114 LYS O O 1
ATOM 922 N N . LYS A 1 116 ? 25.662 70.134 152.103 1.00 31.75 115 LYS O N 1
ATOM 923 C CA . LYS A 1 116 ? 24.618 69.704 151.177 1.00 29.03 115 LYS O CA 1
ATOM 924 C C . LYS A 1 116 ? 24.943 68.359 150.519 1.00 27.72 115 LYS O C 1
ATOM 925 O O . LYS A 1 116 ? 26.113 68.041 150.267 1.00 26.02 115 LYS O O 1
ATOM 931 N N . VAL A 1 117 ? 23.900 67.571 150.266 1.00 26.74 116 VAL O N 1
ATOM 932 C CA . VAL A 1 117 ? 24.025 66.254 149.642 1.00 24.24 116 VAL O CA 1
ATOM 933 C C . VAL A 1 117 ? 23.230 66.146 148.344 1.00 22.84 116 VAL O C 1
ATOM 934 O O . VAL A 1 117 ? 22.043 66.467 148.303 1.00 23.13 116 VAL O O 1
ATOM 938 N N . ILE A 1 118 ? 23.885 65.684 147.290 1.00 21.97 117 ILE O N 1
ATOM 939 C CA . ILE A 1 118 ? 23.233 65.483 145.996 1.00 21.37 117 ILE O CA 1
ATOM 940 C C . ILE A 1 118 ? 23.191 63.980 145.735 1.00 20.19 117 ILE O C 1
ATOM 941 O O . ILE A 1 118 ? 24.226 63.336 145.592 1.00 20.18 117 ILE O O 1
ATOM 946 N N . ILE A 1 119 ? 21.994 63.419 145.716 1.00 19.62 118 ILE O N 1
ATOM 947 C CA . ILE A 1 119 ? 21.801 61.991 145.474 1.00 18.09 118 ILE O CA 1
ATOM 948 C C . ILE A 1 119 ? 21.658 61.785 143.961 1.00 17.59 118 ILE O C 1
ATOM 949 O O . ILE A 1 119 ? 20.879 62.479 143.318 1.00 20.86 118 ILE O O 1
ATOM 954 N N . THR A 1 120 ? 22.396 60.845 143.385 1.00 16.56 119 THR O N 1
ATOM 955 C CA . THR A 1 120 ? 22.319 60.621 141.944 1.00 15.59 119 THR O CA 1
ATOM 956 C C . THR A 1 120 ? 21.278 59.558 141.602 1.00 16.49 119 THR O C 1
ATOM 957 O O . THR A 1 120 ? 21.567 58.617 140.862 1.00 17.07 119 THR O O 1
ATOM 961 N N . ALA A 1 121 ? 20.070 59.713 142.131 1.00 16.30 120 ALA O N 1
ATOM 962 C CA . ALA A 1 121 ? 18.993 58.759 141.897 1.00 17.15 120 ALA O CA 1
ATOM 963 C C . ALA A 1 121 ? 17.732 59.303 142.542 1.00 18.10 120 ALA O C 1
ATOM 964 O O . ALA A 1 121 ? 17.779 60.320 143.227 1.00 17.73 120 ALA O O 1
ATOM 966 N N . PRO A 1 122 ? 16.566 58.708 142.240 1.00 19.39 121 PRO O N 1
ATOM 967 C CA . PRO A 1 122 ? 15.341 59.210 142.873 1.00 19.10 121 PRO O CA 1
ATOM 968 C C . PRO A 1 122 ? 15.504 58.980 144.364 1.00 19.74 121 PRO O C 1
ATOM 969 O O . PRO A 1 122 ? 16.202 58.058 144.792 1.00 19.35 121 PRO O O 1
ATOM 973 N N . ALA A 1 123 ? 14.878 59.825 145.161 1.00 21.34 122 ALA O N 1
ATOM 974 C CA . ALA A 1 123 ? 15.029 59.707 146.590 1.00 23.93 122 ALA O CA 1
ATOM 975 C C . ALA A 1 123 ? 13.699 59.744 147.292 1.00 26.54 122 ALA O C 1
ATOM 976 O O . ALA A 1 123 ? 12.655 59.894 146.660 1.00 28.22 122 ALA O O 1
ATOM 978 N N . LYS A 1 124 A 13.745 59.548 148.600 1.00 30.76 122 LYS O N 1
ATOM 979 C CA . LYS A 1 124 A 12.561 59.593 149.443 1.00 36.20 122 LYS O CA 1
ATOM 980 C C . LYS A 1 124 A 12.846 60.586 150.575 1.00 35.63 122 LYS O C 1
ATOM 981 O O . LYS A 1 124 A 13.829 60.449 151.295 1.00 36.37 122 LYS O O 1
ATOM 987 N N . GLY A 1 125 ? 12.027 61.623 150.687 1.00 35.22 123 GLY O N 1
ATOM 988 C CA . GLY A 1 125 ? 12.228 62.602 151.740 1.00 33.01 123 GLY O CA 1
ATOM 989 C C . GLY A 1 125 ? 13.153 63.742 151.368 1.00 32.59 123 GLY O C 1
ATOM 990 O O . GLY A 1 125 ? 13.488 64.581 152.198 1.00 34.56 123 GLY O O 1
ATOM 991 N N . GLU A 1 126 ? 13.588 63.772 150.121 1.00 31.87 124 GLU O N 1
ATOM 992 C CA . GLU A 1 126 ? 14.465 64.842 149.670 1.00 31.04 124 GLU O CA 1
ATOM 993 C C . GLU A 1 126 ? 13.763 66.211 149.751 1.00 30.11 124 GLU O C 1
ATOM 994 O O . GLU A 1 126 ? 12.537 66.303 149.756 1.00 30.52 124 GLU O O 1
ATOM 1000 N N . ASP A 1 127 ? 14.548 67.274 149.782 1.00 27.83 125 ASP O N 1
ATOM 1001 C CA . ASP A 1 127 ? 13.990 68.608 149.831 1.00 27.48 125 ASP O CA 1
ATOM 1002 C C . ASP A 1 127 ? 13.495 69.030 148.458 1.00 28.03 125 ASP O C 1
ATOM 1003 O O . ASP A 1 127 ? 12.612 69.881 148.328 1.00 28.23 125 ASP O O 1
ATOM 1008 N N . ILE A 1 128 ? 14.134 68.496 147.429 1.00 27.25 126 ILE O N 1
ATOM 1009 C CA . ILE A 1 128 ? 13.771 68.834 146.080 1.00 25.33 126 ILE O CA 1
ATOM 1010 C C . ILE A 1 128 ? 14.432 67.889 145.105 1.00 25.11 126 ILE O C 1
ATOM 1011 O O . ILE A 1 128 ? 15.558 67.441 145.319 1.00 25.22 126 ILE O O 1
ATOM 1016 N N . THR A 1 129 ? 13.690 67.531 144.072 1.00 23.90 127 THR O N 1
ATOM 1017 C CA . THR A 1 129 ? 14.219 66.706 143.017 1.00 22.40 127 THR O CA 1
ATOM 1018 C C . THR A 1 129 ? 14.310 67.731 141.900 1.00 22.56 127 THR O C 1
ATOM 1019 O O . THR A 1 129 ? 13.309 68.367 141.561 1.00 22.84 127 THR O O 1
ATOM 1023 N N . VAL A 1 130 ? 15.516 67.970 141.399 1.00 22.41 128 VAL O N 1
ATOM 1024 C CA . VAL A 1 130 ? 15.716 68.955 140.342 1.00 21.17 128 VAL O CA 1
ATOM 1025 C C . VAL A 1 130 ? 16.199 68.333 139.034 1.00 19.97 128 VAL O C 1
ATOM 1026 O O . VAL A 1 130 ? 17.183 67.601 139.012 1.00 21.74 128 VAL O O 1
ATOM 1030 N N . VAL A 1 131 ? 15.453 68.593 137.966 1.00 16.26 129 VAL O N 1
ATOM 1031 C CA . VAL A 1 131 ? 15.774 68.122 136.628 1.00 14.50 129 VAL O CA 1
ATOM 1032 C C . VAL A 1 131 ? 16.016 69.387 135.804 1.00 15.22 129 VAL O C 1
ATOM 1033 O O . VAL A 1 131 ? 15.098 70.145 135.514 1.00 17.20 129 VAL O O 1
ATOM 1037 N N . ILE A 1 132 ? 17.270 69.661 135.504 1.00 16.25 130 ILE O N 1
ATOM 1038 C CA . ILE A 1 132 ? 17.614 70.832 134.727 1.00 17.38 130 ILE O CA 1
ATOM 1039 C C . ILE A 1 132 ? 16.849 70.808 133.404 1.00 19.58 130 ILE O C 1
ATOM 1040 O O . ILE A 1 132 ? 16.821 69.798 132.696 1.00 22.44 130 ILE O O 1
ATOM 1045 N N . GLY A 1 133 ? 16.206 71.928 133.093 1.00 21.42 131 GLY O N 1
ATOM 1046 C CA . GLY A 1 133 ? 15.403 72.032 131.889 1.00 18.88 131 GLY O CA 1
ATOM 1047 C C . GLY A 1 133 ? 13.942 71.956 132.275 1.00 18.24 131 GLY O C 1
ATOM 1048 O O . GLY A 1 133 ? 13.069 72.187 131.456 1.00 19.34 131 GLY O O 1
ATOM 1049 N N . CYS A 1 134 ? 13.679 71.615 133.529 1.00 19.43 132 CYS O N 1
ATOM 1050 C CA . CYS A 1 134 ? 12.321 71.525 134.036 1.00 21.31 132 CYS O CA 1
ATOM 1051 C C . CYS A 1 134 ? 12.071 72.464 135.211 1.00 21.88 132 CYS O C 1
ATOM 1052 O O . CYS A 1 134 ? 11.263 73.384 135.120 1.00 22.94 132 CYS O O 1
ATOM 1055 N N . ASN A 1 135 ? 12.821 72.275 136.289 1.00 22.57 133 ASN O N 1
ATOM 1056 C CA . ASN A 1 135 ? 12.612 73.068 137.491 1.00 23.09 133 ASN O CA 1
ATOM 1057 C C . ASN A 1 135 ? 13.860 73.560 138.222 1.00 23.20 133 ASN O C 1
ATOM 1058 O O . ASN A 1 135 ? 13.796 73.842 139.402 1.00 23.69 133 ASN O O 1
ATOM 1063 N N . GLU A 1 136 ? 14.984 73.698 137.541 1.00 24.50 134 GLU O N 1
ATOM 1064 C CA . GLU A 1 136 ? 16.182 74.167 138.223 1.00 28.35 134 GLU O CA 1
ATOM 1065 C C . GLU A 1 136 ? 15.946 75.484 138.969 1.00 31.60 134 GLU O C 1
ATOM 1066 O O . GLU A 1 136 ? 16.528 75.711 140.024 1.00 33.04 134 GLU O O 1
ATOM 1072 N N . ASP A 1 137 ? 15.027 76.308 138.473 1.00 35.52 135 ASP O N 1
ATOM 1073 C CA . ASP A 1 137 ? 14.711 77.596 139.104 1.00 38.84 135 ASP O CA 1
ATOM 1074 C C . ASP A 1 137 ? 13.968 77.482 140.447 1.00 38.13 135 ASP O C 1
ATOM 1075 O O . ASP A 1 137 ? 13.641 78.491 141.062 1.00 38.91 135 ASP O O 1
ATOM 1080 N N . GLN A 1 138 ? 13.667 76.261 140.871 1.00 37.39 136 GLN O N 1
ATOM 1081 C CA . GLN A 1 138 ? 12.977 76.019 142.130 1.00 37.16 136 GLN O CA 1
ATOM 1082 C C . GLN A 1 138 ? 13.995 75.661 143.199 1.00 36.28 136 GLN O C 1
ATOM 1083 O O . GLN A 1 138 ? 13.632 75.354 144.340 1.00 34.88 136 GLN O O 1
ATOM 1089 N N . LEU A 1 139 ? 15.264 75.618 142.803 1.00 36.65 137 LEU O N 1
ATOM 1090 C CA . LEU A 1 139 ? 16.349 75.310 143.722 1.00 36.62 137 LEU O CA 1
ATOM 1091 C C . LEU A 1 139 ? 16.567 76.553 144.578 1.00 37.33 137 LEU O C 1
ATOM 1092 O O . LEU A 1 139 ? 16.776 77.646 144.051 1.00 37.78 137 LEU O O 1
ATOM 1097 N N . LYS A 1 140 ? 16.528 76.361 145.893 1.00 38.17 138 LYS O N 1
ATOM 1098 C CA . LYS A 1 140 ? 16.670 77.436 146.871 1.00 40.24 138 LYS O CA 1
ATOM 1099 C C . LYS A 1 140 ? 17.880 77.093 147.698 1.00 40.63 138 LYS O C 1
ATOM 1100 O O . LYS A 1 140 ? 18.134 75.917 147.952 1.00 42.45 138 LYS O O 1
ATOM 1106 N N . PRO A 1 141 ? 18.569 78.110 148.235 1.00 40.86 139 PRO O N 1
ATOM 1107 C CA . PRO A 1 141 ? 19.765 77.904 149.062 1.00 39.57 139 PRO O CA 1
ATOM 1108 C C . PRO A 1 141 ? 19.461 77.089 150.307 1.00 37.24 139 PRO O C 1
ATOM 1109 O O . PRO A 1 141 ? 20.354 76.481 150.892 1.00 36.77 139 PRO O O 1
ATOM 1113 N N . GLU A 1 142 ? 18.191 77.078 150.703 1.00 36.11 140 GLU O N 1
ATOM 1114 C CA . GLU A 1 142 ? 17.769 76.320 151.876 1.00 36.03 140 GLU O CA 1
ATOM 1115 C C . GLU A 1 142 ? 17.728 74.809 151.615 1.00 34.30 140 GLU O C 1
ATOM 1116 O O . GLU A 1 142 ? 17.694 74.015 152.554 1.00 33.24 140 GLU O O 1
ATOM 1122 N N . HIS A 1 143 ? 17.733 74.418 150.339 1.00 33.47 141 HIS O N 1
ATOM 1123 C CA . HIS A 1 143 ? 17.688 73.004 149.965 1.00 31.91 141 HIS O CA 1
ATOM 1124 C C . HIS A 1 143 ? 18.990 72.332 150.339 1.00 30.76 141 HIS O C 1
ATOM 1125 O O . HIS A 1 143 ? 20.058 72.714 149.886 1.00 30.08 141 HIS O O 1
ATOM 1132 N N . THR A 1 144 ? 18.868 71.307 151.161 1.00 29.86 142 THR O N 1
ATOM 1133 C CA . THR A 1 144 ? 20.010 70.604 151.688 1.00 31.15 142 THR O CA 1
ATOM 1134 C C . THR A 1 144 ? 20.207 69.164 151.191 1.00 30.81 142 THR O C 1
ATOM 1135 O O . THR A 1 144 ? 21.334 68.682 151.074 1.00 30.47 142 THR O O 1
ATOM 1139 N N . ILE A 1 145 ? 19.104 68.482 150.922 1.00 30.04 143 ILE O N 1
ATOM 1140 C CA . ILE A 1 145 ? 19.130 67.123 150.418 1.00 28.15 143 ILE O CA 1
ATOM 1141 C C . ILE A 1 145 ? 18.411 67.185 149.076 1.00 26.68 143 ILE O C 1
ATOM 1142 O O . ILE A 1 145 ? 17.187 67.339 149.009 1.00 26.13 143 ILE O O 1
ATOM 1147 N N . ILE A 1 146 ? 19.214 67.123 148.020 1.00 23.82 144 ILE O N 1
ATOM 1148 C CA . ILE A 1 146 ? 18.767 67.248 146.642 1.00 21.42 144 ILE O CA 1
ATOM 1149 C C . ILE A 1 146 ? 18.888 65.966 145.821 1.00 20.95 144 ILE O C 1
ATOM 1150 O O . ILE A 1 146 ? 19.786 65.161 146.039 1.00 23.12 144 ILE O O 1
ATOM 1155 N N . SER A 1 147 ? 17.964 65.766 144.893 1.00 18.31 145 SER O N 1
ATOM 1156 C CA . SER A 1 147 ? 18.006 64.602 144.022 1.00 16.38 145 SER O CA 1
ATOM 1157 C C . SER A 1 147 ? 18.011 65.077 142.581 1.00 16.37 145 SER O C 1
ATOM 1158 O O . SER A 1 147 ? 17.448 66.125 142.261 1.00 16.43 145 SER O O 1
ATOM 1161 N N . CYS A 1 148 ? 18.737 64.355 141.738 1.00 16.39 146 CYS O N 1
ATOM 1162 C CA . CYS A 1 148 ? 18.811 64.670 140.321 1.00 14.97 146 CYS O CA 1
ATOM 1163 C C . CYS A 1 148 ? 17.929 63.692 139.564 1.00 13.05 146 CYS O C 1
ATOM 1164 O O . CYS A 1 148 ? 18.041 63.576 138.352 1.00 14.00 146 CYS O O 1
ATOM 1167 N N . ALA A 1 149 ? 17.068 62.972 140.283 1.00 12.16 147 ALA O N 1
ATOM 1168 C CA . ALA A 1 149 ? 16.170 61.999 139.664 1.00 12.59 147 ALA O CA 1
ATOM 1169 C C . ALA A 1 149 ? 16.968 60.921 138.930 1.00 11.87 147 ALA O C 1
ATOM 1170 O O . ALA A 1 149 ? 18.145 60.748 139.195 1.00 12.55 147 ALA O O 1
ATOM 1172 N N . SER A 1 150 ? 16.338 60.196 138.018 1.00 11.16 148 SER O N 1
ATOM 1173 C CA . SER A 1 150 ? 17.035 59.151 137.290 1.00 12.69 148 SER O CA 1
ATOM 1174 C C . SER A 1 150 ? 17.368 59.587 135.859 1.00 14.33 148 SER O C 1
ATOM 1175 O O . SER A 1 150 ? 16.885 60.617 135.379 1.00 15.72 148 SER O O 1
ATOM 1178 N N . CYS A 1 151 ? 18.209 58.809 135.182 1.00 16.69 149 CYS O N 1
ATOM 1179 C CA . CYS A 1 151 ? 18.606 59.122 133.809 1.00 15.64 149 CYS O CA 1
ATOM 1180 C C . CYS A 1 151 ? 17.424 59.141 132.861 1.00 15.25 149 CYS O C 1
ATOM 1181 O O . CYS A 1 151 ? 17.345 60.029 132.013 1.00 18.29 149 CYS O O 1
ATOM 1184 N N . THR A 1 152 ? 16.482 58.214 133.022 1.00 13.75 150 THR O N 1
ATOM 1185 C CA . THR A 1 152 ? 15.318 58.186 132.141 1.00 15.14 150 THR O CA 1
ATOM 1186 C C . THR A 1 152 ? 14.448 59.425 132.340 1.00 17.01 150 THR O C 1
ATOM 1187 O O . THR A 1 152 ? 13.912 59.977 131.373 1.00 19.13 150 THR O O 1
ATOM 1191 N N . THR A 1 153 ? 14.303 59.859 133.590 1.00 17.56 151 THR O N 1
ATOM 1192 C CA . THR A 1 153 ? 13.509 61.047 133.890 1.00 17.79 151 THR O CA 1
ATOM 1193 C C . THR A 1 153 ? 14.124 62.229 133.161 1.00 16.54 151 THR O C 1
ATOM 1194 O O . THR A 1 153 ? 13.441 62.945 132.449 1.00 15.87 151 THR O O 1
ATOM 1198 N N . ASN A 1 154 ? 15.433 62.387 133.292 1.00 17.20 152 ASN O N 1
ATOM 1199 C CA . ASN A 1 154 ? 16.135 63.478 132.637 1.00 16.26 152 ASN O CA 1
ATOM 1200 C C . ASN A 1 154 ? 16.070 63.438 131.108 1.00 16.71 152 ASN O C 1
ATOM 1201 O O . ASN A 1 154 ? 16.111 64.487 130.459 1.00 19.49 152 ASN O O 1
ATOM 1206 N N . SER A 1 155 ? 15.972 62.246 130.530 1.00 15.28 153 SER O N 1
ATOM 1207 C CA . SER A 1 155 ? 15.918 62.112 129.075 1.00 14.87 153 SER O CA 1
ATOM 1208 C C . SER A 1 155 ? 14.588 62.545 128.481 1.00 14.48 153 SER O C 1
ATOM 1209 O O . SER A 1 155 ? 14.528 62.974 127.322 1.00 14.12 153 SER O O 1
ATOM 1212 N N . ILE A 1 156 ? 13.520 62.404 129.258 1.00 14.15 154 ILE O N 1
ATOM 1213 C CA . ILE A 1 156 ? 12.199 62.700 128.743 1.00 14.99 154 ILE O CA 1
ATOM 1214 C C . ILE A 1 156 ? 11.417 63.843 129.398 1.00 16.48 154 ILE O C 1
ATOM 1215 O O . ILE A 1 156 ? 10.618 64.499 128.730 1.00 18.85 154 ILE O O 1
ATOM 1220 N N . ALA A 1 157 ? 11.674 64.140 130.664 1.00 15.15 155 ALA O N 1
ATOM 1221 C CA . ALA A 1 157 ? 10.928 65.206 131.341 1.00 15.44 155 ALA O CA 1
ATOM 1222 C C . ALA A 1 157 ? 10.962 66.569 130.656 1.00 15.08 155 ALA O C 1
ATOM 1223 O O . ALA A 1 157 ? 9.915 67.190 130.472 1.00 16.39 155 ALA O O 1
ATOM 1225 N N . PRO A 1 158 ? 12.147 67.027 130.207 1.00 15.22 156 PRO O N 1
ATOM 1226 C CA . PRO A 1 158 ? 12.161 68.344 129.552 1.00 14.01 156 PRO O CA 1
ATOM 1227 C C . PRO A 1 158 ? 11.306 68.374 128.286 1.00 15.64 156 PRO O C 1
ATOM 1228 O O . PRO A 1 158 ? 10.772 69.408 127.909 1.00 18.16 156 PRO O O 1
ATOM 1232 N N . ILE A 1 159 ? 11.175 67.224 127.639 1.00 16.90 157 ILE O N 1
ATOM 1233 C CA . ILE A 1 159 ? 10.410 67.107 126.407 1.00 16.97 157 ILE O CA 1
ATOM 1234 C C . ILE A 1 159 ? 8.936 67.077 126.768 1.00 19.12 157 ILE O C 1
ATOM 1235 O O . ILE A 1 159 ? 8.121 67.692 126.080 1.00 20.05 157 ILE O O 1
ATOM 1240 N N . VAL A 1 160 ? 8.596 66.376 127.850 1.00 19.25 158 VAL O N 1
ATOM 1241 C CA . VAL A 1 160 ? 7.209 66.300 128.310 1.00 19.71 158 VAL O CA 1
ATOM 1242 C C . VAL A 1 160 ? 6.695 67.724 128.612 1.00 22.26 158 VAL O C 1
ATOM 1243 O O . VAL A 1 160 ? 5.605 68.103 128.174 1.00 24.52 158 VAL O O 1
ATOM 1247 N N . LYS A 1 161 ? 7.498 68.519 129.315 1.00 22.99 159 LYS O N 1
ATOM 1248 C CA . LYS A 1 161 ? 7.140 69.903 129.647 1.00 23.34 159 LYS O CA 1
ATOM 1249 C C . LYS A 1 161 ? 6.744 70.676 128.371 1.00 22.39 159 LYS O C 1
ATOM 1250 O O . LYS A 1 161 ? 5.632 71.174 128.259 1.00 22.41 159 LYS O O 1
ATOM 1256 N N . VAL A 1 162 ? 7.644 70.717 127.395 1.00 21.57 160 VAL O N 1
ATOM 1257 C CA . VAL A 1 162 ? 7.414 71.408 126.129 1.00 20.28 160 VAL O CA 1
ATOM 1258 C C . VAL A 1 162 ? 6.152 70.944 125.410 1.00 21.38 160 VAL O C 1
ATOM 1259 O O . VAL A 1 162 ? 5.354 71.768 124.966 1.00 21.32 160 VAL O O 1
ATOM 1263 N N . LEU A 1 163 ? 5.987 69.630 125.280 1.00 24.13 161 LEU O N 1
ATOM 1264 C CA . LEU A 1 163 ? 4.820 69.054 124.606 1.00 25.16 161 LEU O CA 1
ATOM 1265 C C . LEU A 1 163 ? 3.545 69.429 125.331 1.00 26.72 161 LEU O C 1
ATOM 1266 O O . LEU A 1 163 ? 2.564 69.839 124.720 1.00 27.71 161 LEU O O 1
ATOM 1271 N N . HIS A 1 164 ? 3.556 69.273 126.643 1.00 28.46 162 HIS O N 1
ATOM 1272 C CA . HIS A 1 164 ? 2.392 69.612 127.428 1.00 29.88 162 HIS O CA 1
ATOM 1273 C C . HIS A 1 164 ? 2.050 71.091 127.225 1.00 31.34 162 HIS O C 1
ATOM 1274 O O . HIS A 1 164 ? 0.883 71.466 127.143 1.00 30.13 162 HIS O O 1
ATOM 1281 N N . GLU A 1 165 ? 3.094 71.903 127.133 1.00 32.62 163 GLU O N 1
ATOM 1282 C CA . GLU A 1 165 ? 3.007 73.339 126.953 1.00 33.74 163 GLU O CA 1
ATOM 1283 C C . GLU A 1 165 ? 2.359 73.702 125.641 1.00 33.92 163 GLU O C 1
ATOM 1284 O O . GLU A 1 165 ? 1.525 74.591 125.577 1.00 35.70 163 GLU O O 1
ATOM 1290 N N . LYS A 1 166 ? 2.790 73.045 124.579 1.00 33.61 164 LYS O N 1
ATOM 1291 C CA . LYS A 1 166 ? 2.258 73.325 123.262 1.00 32.45 164 LYS O CA 1
ATOM 1292 C C . LYS A 1 166 ? 0.951 72.666 122.880 1.00 2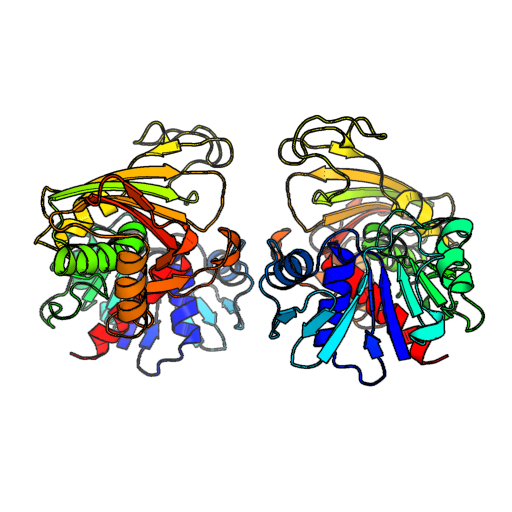9.84 164 LYS O C 1
ATOM 1293 O O . LYS A 1 166 ? 0.084 73.318 122.296 1.00 31.47 164 LYS O O 1
ATOM 1299 N N . PHE A 1 167 ? 0.805 71.382 123.180 1.00 23.57 165 PHE O N 1
ATOM 1300 C CA . PHE A 1 167 ? -0.399 70.673 122.775 1.00 20.89 165 PHE O CA 1
ATOM 1301 C C . PHE A 1 167 ? -1.241 70.119 123.905 1.00 19.35 165 PHE O C 1
ATOM 1302 O O . PHE A 1 167 ? -2.315 69.577 123.655 1.00 19.34 165 PHE O O 1
ATOM 1310 N N . GLY A 1 168 ? -0.753 70.250 125.133 1.00 18.70 166 GLY O N 1
ATOM 1311 C CA . GLY A 1 168 ? -1.481 69.754 126.286 1.00 19.75 166 GLY O CA 1
ATOM 1312 C C . GLY A 1 168 ? -1.522 68.239 126.328 1.00 21.45 166 GLY O C 1
ATOM 1313 O O . GLY A 1 168 ? -1.909 67.605 125.359 1.00 23.25 166 GLY O O 1
ATOM 1314 N N . ILE A 1 169 ? -1.160 67.656 127.464 1.00 20.44 167 ILE O N 1
ATOM 1315 C CA . ILE A 1 169 ? -1.149 66.209 127.599 1.00 19.30 167 ILE O CA 1
ATOM 1316 C C . ILE A 1 169 ? -2.353 65.693 128.383 1.00 19.65 167 ILE O C 1
ATOM 1317 O O . ILE A 1 169 ? -2.681 66.217 129.445 1.00 21.84 167 ILE O O 1
ATOM 1322 N N . VAL A 1 170 ? -3.014 64.682 127.832 1.00 19.16 168 VAL O N 1
ATOM 1323 C CA . VAL A 1 170 ? -4.166 64.069 128.458 1.00 18.14 168 VAL O CA 1
ATOM 1324 C C . VAL A 1 170 ? -3.729 62.800 129.178 1.00 21.02 168 VAL O C 1
ATOM 1325 O O . VAL A 1 170 ? -4.037 62.614 130.354 1.00 21.90 168 VAL O O 1
ATOM 1329 N N . SER A 1 171 ? -3.037 61.917 128.456 1.00 23.21 169 SER O N 1
ATOM 1330 C CA . SER A 1 171 ? -2.541 60.636 128.989 1.00 23.71 169 SER O CA 1
ATOM 1331 C C . SER A 1 171 ? -1.263 60.252 128.265 1.00 23.39 169 SER O C 1
ATOM 1332 O O . SER A 1 171 ? -1.040 60.688 127.144 1.00 24.85 169 SER O O 1
ATOM 1335 N N . GLY A 1 172 ? -0.465 59.377 128.859 1.00 22.49 170 GLY O N 1
ATOM 1336 C CA . GLY A 1 172 ? 0.754 58.961 128.192 1.00 22.78 170 GLY O CA 1
ATOM 1337 C C . GLY A 1 172 ? 1.494 57.814 128.851 1.00 21.68 170 GLY O C 1
ATOM 1338 O O . GLY A 1 172 ? 1.427 57.605 130.061 1.00 21.06 170 GLY O O 1
ATOM 1339 N N . MET A 1 173 ? 2.207 57.058 128.039 1.00 21.51 171 MET O N 1
ATOM 1340 C CA . MET A 1 173 ? 2.982 55.947 128.543 1.00 20.68 171 MET O CA 1
ATOM 1341 C C . MET A 1 173 ? 4.361 55.904 127.925 1.00 20.43 171 MET O C 1
ATOM 1342 O O . MET A 1 173 ? 4.507 56.118 126.712 1.00 20.73 171 MET O O 1
ATOM 1347 N N . LEU A 1 174 ? 5.382 55.718 128.760 1.00 19.06 172 LEU O N 1
ATOM 1348 C CA . LEU A 1 174 ? 6.736 55.629 128.232 1.00 17.67 172 LEU O CA 1
ATOM 1349 C C . LEU A 1 174 ? 7.381 54.275 128.480 1.00 17.07 172 LEU O C 1
ATOM 1350 O O . LEU A 1 174 ? 7.093 53.613 129.487 1.00 17.63 172 LEU O O 1
ATOM 1355 N N . THR A 1 175 ? 8.182 53.838 127.507 1.00 14.54 173 THR O N 1
ATOM 1356 C CA . THR A 1 175 ? 8.917 52.588 127.595 1.00 12.51 173 THR O CA 1
ATOM 1357 C C . THR A 1 175 ? 10.349 52.880 127.209 1.00 11.61 173 THR O C 1
ATOM 1358 O O . THR A 1 175 ? 10.610 53.347 126.112 1.00 12.53 173 THR O O 1
ATOM 1362 N N . THR A 1 176 ? 11.268 52.697 128.142 1.00 9.63 174 THR O N 1
ATOM 1363 C CA . THR A 1 176 ? 12.669 52.919 127.842 1.00 9.80 174 THR O CA 1
ATOM 1364 C C . THR A 1 176 ? 13.353 51.578 127.539 1.00 10.60 174 THR O C 1
ATOM 1365 O O . THR A 1 176 ? 13.154 50.586 128.273 1.00 10.57 174 THR O O 1
ATOM 1369 N N . VAL A 1 177 ? 14.034 51.514 126.395 1.00 9.62 175 VAL O N 1
ATOM 1370 C CA . VAL A 1 177 ? 14.802 50.326 125.976 1.00 9.16 175 VAL O CA 1
ATOM 1371 C C . VAL A 1 177 ? 16.149 50.779 126.517 1.00 9.76 175 VAL O C 1
ATOM 1372 O O . VAL A 1 177 ? 16.795 51.693 125.983 1.00 11.01 175 VAL O O 1
ATOM 1376 N N . HIS A 1 178 ? 16.522 50.147 127.619 1.00 8.09 176 HIS O N 1
ATOM 1377 C CA . HIS A 1 178 ? 17.652 50.545 128.430 1.00 8.45 176 HIS O CA 1
ATOM 1378 C C . HIS A 1 178 ? 18.841 49.576 128.490 1.00 9.04 176 HIS O C 1
ATOM 1379 O O . HIS A 1 178 ? 18.651 48.380 128.589 1.00 11.57 176 HIS O O 1
ATOM 1386 N N . SER A 1 179 ? 20.067 50.088 128.445 1.00 8.89 177 SER O N 1
ATOM 1387 C CA . SER A 1 179 ? 21.243 49.225 128.569 1.00 8.14 177 SER O CA 1
ATOM 1388 C C . SER A 1 179 ? 21.250 48.626 129.976 1.00 9.41 177 SER O C 1
ATOM 1389 O O . SER A 1 179 ? 20.650 49.194 130.893 1.00 10.56 177 SER O O 1
ATOM 1392 N N . TYR A 1 180 ? 21.925 47.506 130.174 1.00 8.00 178 TYR O N 1
ATOM 1393 C CA . TYR A 1 180 ? 21.939 46.922 131.501 1.00 8.15 178 TYR O CA 1
ATOM 1394 C C . TYR A 1 180 ? 22.833 47.730 132.453 1.00 8.71 178 TYR O C 1
ATOM 1395 O O . TYR A 1 180 ? 23.605 48.583 132.005 1.00 9.27 178 TYR O O 1
ATOM 1404 N N . THR A 1 181 ? 22.683 47.517 133.759 1.00 8.00 179 THR O N 1
ATOM 1405 C CA . THR A 1 181 ? 23.489 48.223 134.757 1.00 8.01 179 THR O CA 1
ATOM 1406 C C . THR A 1 181 ? 23.966 47.260 135.844 1.00 8.69 179 THR O C 1
ATOM 1407 O O . THR A 1 181 ? 23.587 46.084 135.865 1.00 8.00 179 THR O O 1
ATOM 1411 N N . ASN A 1 182 ? 24.756 47.779 136.776 1.00 8.90 180 ASN O N 1
ATOM 1412 C CA . ASN A 1 182 ? 25.279 46.964 137.855 1.00 10.60 180 ASN O CA 1
ATOM 1413 C C . ASN A 1 182 ? 24.230 46.498 138.839 1.00 10.29 180 ASN O C 1
ATOM 1414 O O . ASN A 1 182 ? 24.544 45.784 139.778 1.00 11.47 180 ASN O O 1
ATOM 1419 N N . ASP A 1 183 ? 22.982 46.884 138.636 1.00 10.36 181 ASP O N 1
ATOM 1420 C CA . ASP A 1 183 ? 21.957 46.423 139.541 1.00 8.98 181 ASP O CA 1
ATOM 1421 C C . ASP A 1 183 ? 21.490 45.072 139.052 1.00 11.13 181 ASP O C 1
ATOM 1422 O O . ASP A 1 183 ? 20.723 44.387 139.724 1.00 12.71 181 ASP O O 1
ATOM 1427 N N . GLN A 1 184 ? 21.937 44.698 137.862 1.00 11.80 182 GLN O N 1
ATOM 1428 C CA . GLN A 1 184 ? 21.552 43.431 137.272 1.00 10.10 182 GLN O CA 1
ATOM 1429 C C . GLN A 1 184 ? 22.516 42.298 137.626 1.00 10.29 182 GLN O C 1
ATOM 1430 O O . GLN A 1 184 ? 23.335 42.459 138.531 1.00 9.51 182 GLN O O 1
ATOM 1436 N N . ARG A 1 185 ? 22.396 41.158 136.943 1.00 11.37 183 ARG O N 1
ATOM 1437 C CA . ARG A 1 185 ? 23.213 39.973 137.227 1.00 10.77 183 ARG O CA 1
ATOM 1438 C C . ARG A 1 185 ? 23.882 39.420 135.996 1.00 11.20 183 ARG O C 1
ATOM 1439 O O . ARG A 1 185 ? 23.318 39.494 134.914 1.00 12.60 183 ARG O O 1
ATOM 1447 N N . VAL A 1 186 ? 25.038 38.778 136.174 1.00 12.84 184 VAL O N 1
ATOM 1448 C CA . VAL A 1 186 ? 25.776 38.160 135.060 1.00 10.75 184 VAL O CA 1
ATOM 1449 C C . VAL A 1 186 ? 24.975 36.941 134.604 1.00 10.20 184 VAL O C 1
ATOM 1450 O O . VAL A 1 186 ? 24.639 36.815 133.434 1.00 12.86 184 VAL O O 1
ATOM 1454 N N . LEU A 1 187 ? 24.658 36.053 135.537 1.00 9.48 185 LEU O N 1
ATOM 1455 C CA . LEU A 1 187 ? 23.849 34.876 135.244 1.00 9.58 185 LEU O CA 1
ATOM 1456 C C . LEU A 1 187 ? 22.769 34.837 136.320 1.00 9.61 185 LEU O C 1
ATOM 1457 O O . LEU A 1 187 ? 22.862 35.543 137.305 1.00 13.79 185 LEU O O 1
ATOM 1462 N N . ASP A 1 188 ? 21.747 34.023 136.134 1.00 8.95 186 ASP O N 1
ATOM 1463 C CA . ASP A 1 188 ? 20.648 33.935 137.085 1.00 10.26 186 ASP O CA 1
ATOM 1464 C C . ASP A 1 188 ? 21.068 33.866 138.559 1.00 11.66 186 ASP O C 1
ATOM 1465 O O . ASP A 1 188 ? 21.606 32.865 139.003 1.00 14.90 186 ASP O O 1
ATOM 1470 N N . LEU A 1 189 ? 20.806 34.938 139.302 1.00 12.64 187 LEU O N 1
ATOM 1471 C CA . LEU A 1 189 ? 21.150 35.057 140.720 1.00 13.79 187 LEU O CA 1
ATOM 1472 C C . LEU A 1 189 ? 20.019 35.786 141.420 1.00 14.00 187 LEU O C 1
ATOM 1473 O O . LEU A 1 189 ? 19.362 36.622 140.812 1.00 17.62 187 LEU O O 1
ATOM 1478 N N . PRO A 1 190 ? 19.810 35.527 142.722 1.00 15.19 188 PRO O N 1
ATOM 1479 C CA . PRO A 1 190 ? 18.734 36.188 143.488 1.00 14.51 188 PRO O CA 1
ATOM 1480 C C . PRO A 1 190 ? 18.769 37.708 143.401 1.00 13.72 188 PRO O C 1
ATOM 1481 O O . PRO A 1 190 ? 19.845 38.318 143.370 1.00 14.02 188 PRO O O 1
ATOM 1485 N N . HIS A 1 191 ? 17.589 38.314 143.387 1.00 11.62 190 HIS O N 1
ATOM 1486 C CA . HIS A 1 191 ? 17.455 39.760 143.312 1.00 12.88 190 HIS O CA 1
ATOM 1487 C C . HIS A 1 191 ? 16.029 40.051 143.802 1.00 16.76 190 HIS O C 1
ATOM 1488 O O . HIS A 1 191 ? 15.183 39.162 143.784 1.00 17.83 190 HIS O O 1
ATOM 1495 N N . LYS A 1 192 ? 15.768 41.258 144.297 1.00 19.38 191 LYS O N 1
ATOM 1496 C CA . LYS A 1 192 ? 14.414 41.606 144.739 1.00 21.63 191 LYS O CA 1
ATOM 1497 C C . LYS A 1 192 ? 13.475 41.408 143.556 1.00 19.93 191 LYS O C 1
ATOM 1498 O O . LYS A 1 192 ? 12.451 40.749 143.649 1.00 21.77 191 LYS O O 1
ATOM 1504 N N . ASP A 1 193 ? 13.824 42.052 142.456 1.00 18.27 192 ASP O N 1
ATOM 1505 C CA . ASP A 1 193 ? 13.071 41.989 141.210 1.00 16.40 192 ASP O CA 1
ATOM 1506 C C . ASP A 1 193 ? 13.439 40.663 140.556 1.00 14.02 192 ASP O C 1
ATOM 1507 O O . ASP A 1 193 ? 14.596 40.461 140.204 1.00 16.77 192 ASP O O 1
ATOM 1512 N N . LEU A 1 194 ? 12.472 39.768 140.399 1.00 12.31 193 LEU O N 1
ATOM 1513 C CA . LEU A 1 194 ? 12.731 38.457 139.800 1.00 12.16 193 LEU O CA 1
ATOM 1514 C C . LEU A 1 194 ? 13.145 38.463 138.324 1.00 14.09 193 LEU O C 1
ATOM 1515 O O . LEU A 1 194 ? 13.686 37.468 137.814 1.00 13.10 193 LEU O O 1
ATOM 1520 N N . ARG A 1 195 ? 12.861 39.561 137.629 1.00 12.83 194 ARG O N 1
ATOM 1521 C CA . ARG A 1 195 ? 13.266 39.687 136.242 1.00 11.21 194 ARG O CA 1
ATOM 1522 C C . ARG A 1 195 ? 14.717 40.197 136.215 1.00 11.08 194 ARG O C 1
ATOM 1523 O O . ARG A 1 195 ? 15.532 39.677 135.467 1.00 11.51 194 ARG O O 1
ATOM 1531 N N . ARG A 1 196 ? 15.061 41.181 137.044 1.00 10.47 195 ARG O N 1
ATOM 1532 C CA . ARG A 1 196 ? 16.454 41.656 137.080 1.00 11.47 195 ARG O CA 1
ATOM 1533 C C . ARG A 1 196 ? 17.419 40.590 137.615 1.00 11.86 195 ARG O C 1
ATOM 1534 O O . ARG A 1 196 ? 18.626 40.768 137.575 1.00 13.00 195 ARG O O 1
ATOM 1542 N N . ALA A 1 197 ? 16.885 39.490 138.124 1.00 12.52 196 ALA O N 1
ATOM 1543 C CA . ALA A 1 197 ? 17.704 38.405 138.647 1.00 11.40 196 ALA O CA 1
ATOM 1544 C C . ALA A 1 197 ? 18.322 37.611 137.509 1.00 11.76 196 ALA O C 1
ATOM 1545 O O . ALA A 1 197 ? 19.286 36.867 137.712 1.00 14.42 196 ALA O O 1
ATOM 1547 N N . ARG A 1 198 ? 17.781 37.787 136.311 1.00 8.74 197 ARG O N 1
ATOM 1548 C CA . ARG A 1 198 ? 18.215 37.021 135.152 1.00 9.11 197 ARG O CA 1
ATOM 1549 C C . ARG A 1 198 ? 19.446 37.511 134.380 1.00 8.39 197 ARG O C 1
ATOM 1550 O O . ARG A 1 198 ? 19.732 38.696 134.359 1.00 10.03 197 ARG O O 1
ATOM 1558 N N . ALA A 1 199 ? 20.148 36.572 133.743 1.00 8.00 198 ALA O N 1
ATOM 1559 C CA . ALA A 1 199 ? 21.354 36.835 132.960 1.00 8.94 198 ALA O CA 1
ATOM 1560 C C . ALA A 1 199 ? 21.155 38.097 132.150 1.00 10.11 198 ALA O C 1
ATOM 1561 O O . ALA A 1 199 ? 20.357 38.116 131.201 1.00 10.49 198 ALA O O 1
ATOM 1563 N N . ALA A 1 200 ? 21.885 39.145 132.528 1.00 9.10 199 ALA O N 1
ATOM 1564 C CA . ALA A 1 200 ? 21.756 40.450 131.891 1.00 8.94 199 ALA O CA 1
ATOM 1565 C C . ALA A 1 200 ? 22.064 40.523 130.422 1.00 8.70 199 ALA O C 1
ATOM 1566 O O . ALA A 1 200 ? 21.359 41.175 129.676 1.00 9.01 199 ALA O O 1
ATOM 1568 N N . ALA A 1 201 ? 23.126 39.869 129.999 1.00 9.50 200 ALA O N 1
ATOM 1569 C CA . ALA A 1 201 ? 23.530 39.968 128.613 1.00 10.56 200 ALA O CA 1
ATOM 1570 C C . ALA A 1 201 ? 22.883 39.006 127.635 1.00 11.17 200 ALA O C 1
ATOM 1571 O O . ALA A 1 201 ? 23.232 39.012 126.458 1.00 11.63 200 ALA O O 1
ATOM 1573 N N . VAL A 1 202 ? 21.955 38.181 128.101 1.00 11.13 201 VAL O N 1
ATOM 1574 C CA . VAL A 1 202 ? 21.301 37.254 127.182 1.00 13.78 201 VAL O CA 1
ATOM 1575 C C . VAL A 1 202 ? 19.759 37.280 127.168 1.00 12.44 201 VAL O C 1
ATOM 1576 O O . VAL A 1 202 ? 19.135 36.448 126.516 1.00 15.41 201 VAL O O 1
ATOM 1580 N N . ASN A 1 203 ? 19.152 38.273 127.810 1.00 10.42 202 ASN O N 1
ATOM 1581 C CA . ASN A 1 203 ? 17.690 38.356 127.871 1.00 9.37 202 ASN O CA 1
ATOM 1582 C C . ASN A 1 203 ? 17.154 39.731 127.578 1.00 9.30 202 ASN O C 1
ATOM 1583 O O . ASN A 1 203 ? 17.874 40.726 127.712 1.00 8.00 202 ASN O O 1
ATOM 1588 N N . ILE A 1 204 ? 15.888 39.766 127.152 1.00 11.66 203 ILE O N 1
ATOM 1589 C CA . ILE A 1 204 ? 15.135 41.014 126.947 1.00 10.16 203 ILE O CA 1
ATOM 1590 C C . ILE A 1 204 ? 14.388 40.945 128.287 1.00 9.77 203 ILE O C 1
ATOM 1591 O O . ILE A 1 204 ? 13.686 39.969 128.564 1.00 8.14 203 ILE O O 1
ATOM 1596 N N . ILE A 1 205 ? 14.652 41.918 129.149 1.00 11.10 204 ILE O N 1
ATOM 1597 C CA . ILE A 1 205 ? 14.102 41.954 130.489 1.00 10.71 204 ILE O CA 1
ATOM 1598 C C . ILE A 1 205 ? 13.185 43.125 130.873 1.00 12.31 204 ILE O C 1
ATOM 1599 O O . ILE A 1 205 ? 13.627 44.275 130.977 1.00 11.84 204 ILE O O 1
ATOM 1604 N N . PRO A 1 206 ? 11.882 42.858 131.024 1.00 12.55 205 PRO O N 1
ATOM 1605 C CA . PRO A 1 206 ? 10.970 43.929 131.423 1.00 11.28 205 PRO O CA 1
ATOM 1606 C C . PRO A 1 206 ? 11.210 44.174 132.926 1.00 12.20 205 PRO O C 1
ATOM 1607 O O . PRO A 1 206 ? 11.387 43.232 133.724 1.00 12.16 205 PRO O O 1
ATOM 1611 N N . THR A 1 207 ? 11.210 45.439 133.315 1.00 11.76 206 THR O N 1
ATOM 1612 C CA . THR A 1 207 ? 11.434 45.793 134.692 1.00 10.59 206 THR O CA 1
ATOM 1613 C C . THR A 1 207 ? 10.939 47.228 134.905 1.00 12.82 206 THR O C 1
ATOM 1614 O O . THR A 1 207 ? 10.258 47.778 134.037 1.00 11.90 206 THR O O 1
ATOM 1618 N N . THR A 1 208 ? 11.314 47.830 136.029 1.00 12.36 207 THR O N 1
ATOM 1619 C CA . THR A 1 208 ? 10.885 49.171 136.394 1.00 14.78 207 THR O CA 1
ATOM 1620 C C . THR A 1 208 ? 11.759 50.326 135.954 1.00 16.70 207 THR O C 1
ATOM 1621 O O . THR A 1 208 ? 12.932 50.154 135.623 1.00 18.25 207 THR O O 1
ATOM 1625 N N . THR A 1 209 ? 11.173 51.517 135.962 1.00 18.72 208 THR O N 1
ATOM 1626 C CA . THR A 1 209 ? 11.889 52.730 135.615 1.00 20.83 208 THR O CA 1
ATOM 1627 C C . THR A 1 209 ? 11.499 53.823 136.615 1.00 23.96 208 THR O C 1
ATOM 1628 O O . THR A 1 209 ? 10.322 53.970 136.981 1.00 23.09 208 THR O O 1
ATOM 1632 N N . GLY A 1 210 ? 12.507 54.548 137.102 1.00 28.11 209 GLY O N 1
ATOM 1633 C CA . GLY A 1 210 ? 12.271 55.618 138.059 1.00 30.48 209 GLY O CA 1
ATOM 1634 C C . GLY A 1 210 ? 11.596 56.852 137.464 1.00 31.86 209 GLY O C 1
ATOM 1635 O O . GLY A 1 210 ? 11.314 57.825 138.181 1.00 32.87 209 GLY O O 1
ATOM 1636 N N . ALA A 1 211 ? 11.356 56.824 136.153 1.00 28.88 210 ALA O N 1
ATOM 1637 C CA . ALA A 1 211 ? 10.736 57.935 135.464 1.00 25.78 210 ALA O CA 1
ATOM 1638 C C . ALA A 1 211 ? 9.229 57.844 135.505 1.00 26.50 210 ALA O C 1
ATOM 1639 O O . ALA A 1 211 ? 8.541 58.817 135.254 1.00 26.65 210 ALA O O 1
ATOM 1641 N N . ALA A 1 212 ? 8.709 56.677 135.841 1.00 28.88 211 ALA O N 1
ATOM 1642 C CA . ALA A 1 212 ? 7.270 56.505 135.901 1.00 32.98 211 ALA O CA 1
ATOM 1643 C C . ALA A 1 212 ? 6.625 57.513 136.874 1.00 35.59 211 ALA O C 1
ATOM 1644 O O . ALA A 1 212 ? 5.566 58.070 136.586 1.00 37.50 211 ALA O O 1
ATOM 1646 N N . LYS A 1 213 ? 7.293 57.800 137.989 1.00 36.45 212 LYS O N 1
ATOM 1647 C CA . LYS A 1 213 ? 6.743 58.735 138.967 1.00 36.03 212 LYS O CA 1
ATOM 1648 C C . LYS A 1 213 ? 7.431 60.093 138.985 1.00 35.01 212 LYS O C 1
ATOM 1649 O O . LYS A 1 213 ? 6.787 61.127 139.150 1.00 35.99 212 LYS O O 1
ATOM 1655 N N . ALA A 1 214 ? 8.748 60.075 138.827 1.00 32.20 213 ALA O N 1
ATOM 1656 C CA . ALA A 1 214 ? 9.557 61.278 138.870 1.00 29.96 213 ALA O CA 1
ATOM 1657 C C . ALA A 1 214 ? 9.226 62.390 137.874 1.00 29.54 213 ALA O C 1
ATOM 1658 O O . ALA A 1 214 ? 9.393 63.563 138.197 1.00 30.00 213 ALA O O 1
ATOM 1660 N N . VAL A 1 215 ? 8.745 62.050 136.680 1.00 28.24 214 VAL O N 1
ATOM 1661 C CA . VAL A 1 215 ? 8.430 63.083 135.697 1.00 26.92 214 VAL O CA 1
ATOM 1662 C C . VAL A 1 215 ? 7.475 64.126 136.279 1.00 28.14 214 VAL O C 1
ATOM 1663 O O . VAL A 1 215 ? 7.667 65.325 136.083 1.00 26.78 214 VAL O O 1
ATOM 1667 N N . ALA A 1 216 ? 6.498 63.666 137.061 1.00 31.11 215 ALA O N 1
ATOM 1668 C CA . ALA A 1 216 ? 5.502 64.550 137.689 1.00 32.76 215 ALA O CA 1
ATOM 1669 C C . ALA A 1 216 ? 6.093 65.459 138.788 1.00 32.83 215 ALA O C 1
ATOM 1670 O O . ALA A 1 216 ? 5.556 66.531 139.081 1.00 34.37 215 ALA O O 1
ATOM 1672 N N . LEU A 1 217 ? 7.203 65.037 139.380 1.00 31.34 216 LEU O N 1
ATOM 1673 C CA . LEU A 1 217 ? 7.860 65.832 140.401 1.00 30.51 216 LEU O CA 1
ATOM 1674 C C . LEU A 1 217 ? 8.406 67.106 139.794 1.00 29.13 216 LEU O C 1
ATOM 1675 O O . LEU A 1 217 ? 8.490 68.139 140.458 1.00 30.98 216 LEU O O 1
ATOM 1680 N N . VAL A 1 218 ? 8.806 67.021 138.534 1.00 26.44 217 VAL O N 1
ATOM 1681 C CA . VAL A 1 218 ? 9.388 68.160 137.855 1.00 24.05 217 VAL O CA 1
ATOM 1682 C C . VAL A 1 218 ? 8.442 68.883 136.882 1.00 25.31 217 VAL O C 1
ATOM 1683 O O . VAL A 1 218 ? 8.684 70.033 136.490 1.00 28.20 217 VAL O O 1
ATOM 1687 N N . VAL A 1 219 ? 7.376 68.201 136.476 1.00 25.55 218 VAL O N 1
ATOM 1688 C CA . VAL A 1 219 ? 6.356 68.765 135.587 1.00 23.81 218 VAL O CA 1
ATOM 1689 C C . VAL A 1 219 ? 5.067 68.365 136.294 1.00 24.42 218 VAL O C 1
ATOM 1690 O O . VAL A 1 219 ? 4.386 67.408 135.908 1.00 23.72 218 VAL O O 1
ATOM 1694 N N . PRO A 1 220 ? 4.718 69.101 137.353 1.00 24.84 219 PRO O N 1
ATOM 1695 C CA . PRO A 1 220 ? 3.524 68.873 138.174 1.00 25.25 219 PRO O CA 1
ATOM 1696 C C . PRO A 1 220 ? 2.246 68.812 137.366 1.00 25.24 219 PRO O C 1
ATOM 1697 O O . PRO A 1 220 ? 1.329 68.080 137.708 1.00 26.53 219 PRO O O 1
ATOM 1701 N N . GLU A 1 221 ? 2.215 69.551 136.267 1.00 27.21 220 GLU O N 1
ATOM 1702 C CA . GLU A 1 221 ? 1.042 69.618 135.408 1.00 30.37 220 GLU O CA 1
ATOM 1703 C C . GLU A 1 221 ? 0.614 68.304 134.822 1.00 29.58 220 GLU O C 1
ATOM 1704 O O . GLU A 1 221 ? -0.523 68.170 134.409 1.00 32.91 220 GLU O O 1
ATOM 1710 N N . VAL A 1 222 ? 1.525 67.349 134.744 1.00 29.82 221 VAL O N 1
ATOM 1711 C CA . VAL A 1 222 ? 1.222 66.062 134.136 1.00 29.99 221 VAL O CA 1
ATOM 1712 C C . VAL A 1 222 ? 1.019 64.966 135.191 1.00 31.01 221 VAL O C 1
ATOM 1713 O O . VAL A 1 222 ? 0.905 63.770 134.890 1.00 28.93 221 VAL O O 1
ATOM 1717 N N . LYS A 1 223 ? 0.917 65.405 136.436 1.00 33.25 222 LYS O N 1
ATOM 1718 C CA . LYS A 1 223 ? 0.719 64.515 137.566 1.00 34.65 222 LYS O CA 1
ATOM 1719 C C . LYS A 1 223 ? -0.526 63.637 137.384 1.00 33.82 222 LYS O C 1
ATOM 1720 O O . LYS A 1 223 ? -1.640 64.139 137.193 1.00 34.54 222 LYS O O 1
ATOM 1726 N N . GLY A 1 224 ? -0.304 62.324 137.385 1.00 32.55 223 GLY O N 1
ATOM 1727 C CA . GLY A 1 224 ? -1.380 61.361 137.239 1.00 28.97 223 GLY O CA 1
ATOM 1728 C C . GLY A 1 224 ? -1.723 60.995 135.810 1.00 29.37 223 GLY O C 1
ATOM 1729 O O . GLY A 1 224 ? -2.666 60.237 135.558 1.00 29.79 223 GLY O O 1
ATOM 1730 N N . LYS A 1 225 ? -0.935 61.482 134.861 1.00 28.22 224 LYS O N 1
ATOM 1731 C CA . LYS A 1 225 ? -1.223 61.201 133.463 1.00 27.11 224 LYS O CA 1
ATOM 1732 C C . LYS A 1 225 ? -0.242 60.281 132.758 1.00 23.96 224 LYS O C 1
ATOM 1733 O O . LYS A 1 225 ? -0.540 59.760 131.699 1.00 22.70 224 LYS O O 1
ATOM 1739 N N . LEU A 1 226 ? 0.924 60.080 133.353 1.00 23.67 225 LEU O N 1
ATOM 1740 C CA . LEU A 1 226 ? 1.934 59.219 132.773 1.00 23.12 225 LEU O CA 1
ATOM 1741 C C . LEU A 1 226 ? 2.187 58.010 133.629 1.00 24.09 225 LEU O C 1
ATOM 1742 O O . LEU A 1 226 ? 1.823 57.964 134.803 1.00 25.69 225 LEU O O 1
ATOM 1747 N N . ASP A 1 227 ? 2.812 57.025 133.007 1.00 24.95 226 ASP O N 1
ATOM 1748 C CA . ASP A 1 227 ? 3.217 55.792 133.649 1.00 25.23 226 ASP O CA 1
ATOM 1749 C C . ASP A 1 227 ? 4.254 55.206 132.697 1.00 24.26 226 ASP O C 1
ATOM 1750 O O . ASP A 1 227 ? 4.371 55.635 131.548 1.00 24.72 226 ASP O O 1
ATOM 1755 N N . GLY A 1 228 ? 5.056 54.272 133.161 1.00 23.19 227 GLY O N 1
ATOM 1756 C CA . GLY A 1 228 ? 6.043 53.728 132.260 1.00 21.76 227 GLY O CA 1
ATOM 1757 C C . GLY A 1 228 ? 6.703 52.487 132.785 1.00 19.72 227 GLY O C 1
ATOM 1758 O O . GLY A 1 228 ? 6.522 52.117 133.939 1.00 18.30 227 GLY O O 1
ATOM 1759 N N . MET A 1 229 ? 7.497 51.864 131.931 1.00 19.01 228 MET O N 1
ATOM 1760 C CA . MET A 1 229 ? 8.200 50.650 132.284 1.00 17.18 228 MET O CA 1
ATOM 1761 C C . MET A 1 229 ? 9.527 50.660 131.558 1.00 14.12 228 MET O C 1
ATOM 1762 O O . MET A 1 229 ? 9.759 51.495 130.682 1.00 11.58 228 MET O O 1
ATOM 1767 N N . ALA A 1 230 ? 10.389 49.719 131.911 1.00 13.17 229 ALA O N 1
ATOM 1768 C CA . ALA A 1 230 ? 11.684 49.601 131.264 1.00 13.38 229 ALA O CA 1
ATOM 1769 C C . ALA A 1 230 ? 11.830 48.234 130.655 1.00 12.83 229 ALA O C 1
ATOM 1770 O O . ALA A 1 230 ? 11.151 47.276 131.054 1.00 10.73 229 ALA O O 1
ATOM 1772 N N . ILE A 1 231 ? 12.671 48.181 129.633 1.00 12.09 230 ILE O N 1
ATOM 1773 C CA . ILE A 1 231 ? 13.016 46.944 128.979 1.00 11.17 230 ILE O CA 1
ATOM 1774 C C . ILE A 1 231 ? 14.536 46.987 128.857 1.00 11.40 230 ILE O C 1
ATOM 1775 O O . ILE A 1 231 ? 15.093 47.760 128.082 1.00 12.47 230 ILE O O 1
ATOM 1780 N N . ARG A 1 232 ? 15.186 46.281 129.773 1.00 11.91 231 ARG O N 1
ATOM 1781 C CA . ARG A 1 232 ? 16.637 46.173 129.845 1.00 10.54 231 ARG O CA 1
ATOM 1782 C C . ARG A 1 232 ? 17.082 45.202 128.756 1.00 10.87 231 ARG O C 1
ATOM 1783 O O . ARG A 1 232 ? 16.500 44.126 128.612 1.00 12.38 231 ARG O O 1
ATOM 1791 N N . VAL A 1 233 ? 18.078 45.593 127.971 1.00 10.00 232 VAL O N 1
ATOM 1792 C CA . VAL A 1 233 ? 18.582 44.753 126.888 1.00 11.37 232 VAL O CA 1
ATOM 1793 C C . VAL A 1 233 ? 20.101 44.589 126.952 1.00 10.83 232 VAL O C 1
ATOM 1794 O O . VAL A 1 233 ? 20.784 45.383 127.612 1.00 9.80 232 VAL O O 1
ATOM 1798 N N . PRO A 1 234 ? 20.652 43.583 126.226 1.00 10.16 233 PRO O N 1
ATOM 1799 C CA . PRO A 1 234 ? 22.103 43.336 126.226 1.00 8.98 233 PRO O CA 1
ATOM 1800 C C . PRO A 1 234 ? 23.090 44.362 125.653 1.00 9.99 233 PRO O C 1
ATOM 1801 O O . PRO A 1 234 ? 23.876 44.012 124.780 1.00 12.10 233 PRO O O 1
ATOM 1805 N N . THR A 1 235 ? 23.011 45.630 126.070 1.00 10.94 234 THR O N 1
ATOM 1806 C CA . THR A 1 235 ? 24.007 46.634 125.665 1.00 9.78 234 THR O CA 1
ATOM 1807 C C . THR A 1 235 ? 24.541 47.208 126.985 1.00 9.19 234 THR O C 1
ATOM 1808 O O . THR A 1 235 ? 23.807 47.306 127.973 1.00 9.21 234 THR O O 1
ATOM 1812 N N . PRO A 1 236 ? 25.843 47.538 127.033 1.00 9.37 235 PRO O N 1
ATOM 1813 C CA . PRO A 1 236 ? 26.516 48.080 128.217 1.00 8.21 235 PRO O CA 1
ATOM 1814 C C . PRO A 1 236 ? 26.211 49.521 128.547 1.00 8.39 235 PRO O C 1
ATOM 1815 O O . PRO A 1 236 ? 26.353 49.936 129.707 1.00 8.82 235 PRO O O 1
ATOM 1819 N N . ASP A 1 237 ? 25.844 50.297 127.527 1.00 9.51 236 ASP O N 1
ATOM 1820 C CA . ASP A 1 237 ? 25.496 51.707 127.703 1.00 8.93 236 ASP O CA 1
ATOM 1821 C C . ASP A 1 237 ? 24.749 52.240 126.480 1.00 10.22 236 ASP O C 1
ATOM 1822 O O . ASP A 1 237 ? 25.024 51.820 125.343 1.00 12.88 236 ASP O O 1
ATOM 1827 N N . GLY A 1 238 ? 23.808 53.154 126.717 1.00 9.65 237 GLY O N 1
ATOM 1828 C CA . GLY A 1 238 ? 23.016 53.734 125.645 1.00 8.00 237 GLY O CA 1
ATOM 1829 C C . GLY A 1 238 ? 21.576 53.287 125.834 1.00 10.36 237 GLY O C 1
ATOM 1830 O O . GLY A 1 238 ? 21.319 52.092 126.005 1.00 10.71 237 GLY O O 1
ATOM 1831 N N . SER A 1 239 ? 20.635 54.228 125.839 1.00 9.98 238 SER O N 1
ATOM 1832 C CA . SER A 1 239 ? 19.229 53.888 126.035 1.00 9.86 238 SER O CA 1
ATOM 1833 C C . SER A 1 239 ? 18.347 54.778 125.186 1.00 10.22 238 SER O C 1
ATOM 1834 O O . SER A 1 239 ? 18.824 55.787 124.652 1.00 12.20 238 SER O O 1
ATOM 1837 N N . ILE A 1 240 ? 17.070 54.416 125.074 1.00 8.00 239 ILE O N 1
ATOM 1838 C CA . ILE A 1 240 ? 16.124 55.210 124.314 1.00 8.00 239 ILE O CA 1
ATOM 1839 C C . ILE A 1 240 ? 14.735 55.166 124.932 1.00 8.00 239 ILE O C 1
ATOM 1840 O O . ILE A 1 240 ? 14.231 54.097 125.280 1.00 8.03 239 ILE O O 1
ATOM 1845 N N . THR A 1 241 ? 14.171 56.346 125.177 1.00 9.48 240 THR O N 1
ATOM 1846 C CA . THR A 1 241 ? 12.826 56.463 125.739 1.00 10.59 240 THR O CA 1
ATOM 1847 C C . THR A 1 241 ? 11.828 56.646 124.590 1.00 12.87 240 THR O C 1
ATOM 1848 O O . THR A 1 241 ? 11.999 57.516 123.722 1.00 11.94 240 THR O O 1
ATOM 1852 N N . ASP A 1 242 ? 10.846 55.754 124.566 1.00 14.07 241 ASP O N 1
ATOM 1853 C CA . ASP A 1 242 ? 9.786 55.708 123.575 1.00 16.39 241 ASP O CA 1
ATOM 1854 C C . ASP A 1 242 ? 8.499 56.213 124.267 1.00 17.07 241 ASP O C 1
ATOM 1855 O O . ASP A 1 242 ? 7.876 55.492 125.053 1.00 17.79 241 ASP O O 1
ATOM 1860 N N . LEU A 1 243 ? 8.124 57.460 124.002 1.00 15.43 242 LEU O N 1
ATOM 1861 C CA . LEU A 1 243 ? 6.948 58.058 124.625 1.00 13.56 242 LEU O CA 1
ATOM 1862 C C . LEU A 1 243 ? 5.763 58.134 123.659 1.00 15.85 242 LEU O C 1
ATOM 1863 O O . LEU A 1 243 ? 5.892 58.679 122.561 1.00 18.20 242 LEU O O 1
ATOM 1868 N N . THR A 1 244 ? 4.637 57.543 124.054 1.00 15.45 243 THR O N 1
ATOM 1869 C CA . THR A 1 244 ? 3.402 57.556 123.277 1.00 15.04 243 THR O CA 1
ATOM 1870 C C . THR A 1 244 ? 2.470 58.396 124.157 1.00 15.59 243 THR O C 1
ATOM 1871 O O . THR A 1 244 ? 2.106 57.985 125.264 1.00 13.78 243 THR O O 1
ATOM 1875 N N . VAL A 1 245 ? 2.073 59.562 123.674 1.00 15.31 244 VAL O N 1
ATOM 1876 C CA . VAL A 1 245 ? 1.250 60.438 124.484 1.00 16.47 244 VAL O CA 1
ATOM 1877 C C . VAL A 1 245 ? -0.007 60.924 123.771 1.00 18.66 244 VAL O C 1
ATOM 1878 O O . VAL A 1 245 ? 0.033 61.178 122.565 1.00 21.10 244 VAL O O 1
ATOM 1882 N N . LEU A 1 246 ? -1.135 60.940 124.485 1.00 18.90 245 LEU O N 1
ATOM 1883 C CA . LEU A 1 246 ? -2.416 61.422 123.941 1.00 20.79 245 LEU O CA 1
ATOM 1884 C C . LEU A 1 246 ? -2.496 62.918 124.247 1.00 21.93 245 LEU O C 1
ATOM 1885 O O . LEU A 1 246 ? -2.583 63.350 125.409 1.00 20.92 245 LEU O O 1
ATOM 1890 N N . VAL A 1 247 ? -2.416 63.703 123.187 1.00 23.26 246 VAL O N 1
ATOM 1891 C CA . VAL A 1 247 ? -2.409 65.142 123.297 1.00 25.13 246 VAL O CA 1
ATOM 1892 C C . VAL A 1 247 ? -3.816 65.749 123.190 1.00 27.46 246 VAL O C 1
ATOM 1893 O O . VAL A 1 247 ? -4.779 65.047 122.882 1.00 25.06 246 VAL O O 1
ATOM 1897 N N . GLU A 1 248 ? -3.944 67.029 123.532 1.00 31.90 247 GLU O N 1
ATOM 1898 C CA . GLU A 1 248 ? -5.232 67.718 123.489 1.00 34.05 247 GLU O CA 1
ATOM 1899 C C . GLU A 1 248 ? -5.475 68.395 122.162 1.00 33.51 247 GLU O C 1
ATOM 1900 O O . GLU A 1 248 ? -6.593 68.403 121.671 1.00 34.80 247 GLU O O 1
ATOM 1906 N N . LYS A 1 249 ? -4.438 68.994 121.596 1.00 34.02 248 LYS O N 1
ATOM 1907 C CA . LYS A 1 249 ? -4.565 69.674 120.315 1.00 35.40 248 LYS O CA 1
ATOM 1908 C C . LYS A 1 249 ? -4.205 68.782 119.147 1.00 35.75 248 LYS O C 1
ATOM 1909 O O . LYS A 1 249 ? -3.354 67.912 119.266 1.00 36.92 248 LYS O O 1
ATOM 1915 N N . GLU A 1 250 ? -4.822 69.043 118.001 1.00 35.45 249 GLU O N 1
ATOM 1916 C CA . GLU A 1 250 ? -4.563 68.285 116.786 1.00 35.53 249 GLU O CA 1
ATOM 1917 C C . GLU A 1 250 ? -3.231 68.732 116.207 1.00 33.32 249 GLU O C 1
ATOM 1918 O O . GLU A 1 250 ? -3.001 69.929 116.039 1.00 34.34 249 GLU O O 1
ATOM 1924 N N . THR A 1 251 ? -2.347 67.779 115.932 1.00 29.59 250 THR O N 1
ATOM 1925 C CA . THR A 1 251 ? -1.048 68.095 115.363 1.00 25.92 250 THR O CA 1
ATOM 1926 C C . THR A 1 251 ? -0.664 67.237 114.187 1.00 25.94 250 THR O C 1
ATOM 1927 O O . THR A 1 251 ? -1.470 66.457 113.652 1.00 24.97 250 THR O O 1
ATOM 1931 N N . THR A 1 252 ? 0.612 67.371 113.834 1.00 24.79 251 THR O N 1
ATOM 1932 C CA . THR A 1 252 ? 1.239 66.684 112.731 1.00 24.01 251 THR O CA 1
ATOM 1933 C C . THR A 1 252 ? 2.700 66.424 113.125 1.00 22.88 251 THR O C 1
ATOM 1934 O O . THR A 1 252 ? 3.262 67.131 113.962 1.00 21.61 251 THR O O 1
ATOM 1938 N N . VAL A 1 253 ? 3.318 65.442 112.483 1.00 20.86 252 VAL O N 1
ATOM 1939 C CA . VAL A 1 253 ? 4.699 65.108 112.751 1.00 21.21 252 VAL O CA 1
ATOM 1940 C C . VAL A 1 253 ? 5.556 66.357 112.567 1.00 23.97 252 VAL O C 1
ATOM 1941 O O . VAL A 1 253 ? 6.361 66.707 113.427 1.00 25.70 252 VAL O O 1
ATOM 1945 N N . GLU A 1 254 ? 5.322 67.067 111.471 1.00 26.31 253 GLU O N 1
ATOM 1946 C CA . GLU A 1 254 ? 6.073 68.281 111.151 1.00 27.66 253 GLU O CA 1
ATOM 1947 C C . GLU A 1 254 ? 6.024 69.335 112.250 1.00 25.38 253 GLU O C 1
ATOM 1948 O O . GLU A 1 254 ? 7.044 69.920 112.592 1.00 25.50 253 GLU O O 1
ATOM 1954 N N . GLU A 1 255 ? 4.844 69.581 112.804 1.00 24.03 254 GLU O N 1
ATOM 1955 C CA . GLU A 1 255 ? 4.718 70.594 113.834 1.00 25.19 254 GLU O CA 1
ATOM 1956 C C . GLU A 1 255 ? 5.408 70.225 115.159 1.00 23.20 254 GLU O C 1
ATOM 1957 O O . GLU A 1 255 ? 6.011 71.080 115.810 1.00 21.44 254 GLU O O 1
ATOM 1963 N N . VAL A 1 256 ? 5.311 68.956 115.556 1.00 22.27 255 VAL O N 1
ATOM 1964 C CA . VAL A 1 256 ? 5.947 68.447 116.783 1.00 19.86 255 VAL O CA 1
ATOM 1965 C C . VAL A 1 256 ? 7.465 68.605 116.647 1.00 19.64 255 VAL O C 1
ATOM 1966 O O . VAL A 1 256 ? 8.133 69.115 117.554 1.00 19.56 255 VAL O O 1
ATOM 1970 N N . ASN A 1 257 ? 7.994 68.191 115.494 1.00 17.56 256 ASN O N 1
ATOM 1971 C CA . ASN A 1 257 ? 9.417 68.283 115.227 1.00 17.65 256 ASN O CA 1
ATOM 1972 C C . ASN A 1 257 ? 9.866 69.729 115.257 1.00 19.15 256 ASN O C 1
ATOM 1973 O O . ASN A 1 257 ? 10.829 70.071 115.939 1.00 21.54 256 ASN O O 1
ATOM 1978 N N . ALA A 1 258 ? 9.161 70.583 114.525 1.00 20.21 257 ALA O N 1
ATOM 1979 C CA . ALA A 1 258 ? 9.479 72.010 114.464 1.00 19.99 257 ALA O CA 1
ATOM 1980 C C . ALA A 1 258 ? 9.470 72.651 115.848 1.00 19.66 257 ALA O C 1
ATOM 1981 O O . ALA A 1 258 ? 10.334 73.466 116.159 1.00 20.71 257 ALA O O 1
ATOM 1983 N N . VAL A 1 259 ? 8.479 72.282 116.659 1.00 22.07 258 VAL O N 1
ATOM 1984 C CA . VAL A 1 259 ? 8.324 72.779 118.031 1.00 24.75 258 VAL O CA 1
ATOM 1985 C C . VAL A 1 259 ? 9.495 72.323 118.894 1.00 26.74 258 VAL O C 1
ATOM 1986 O O . VAL A 1 259 ? 9.967 73.062 119.769 1.00 28.35 258 VAL O O 1
ATOM 1990 N N . MET A 1 260 ? 9.942 71.089 118.671 1.00 27.45 259 MET O N 1
ATOM 1991 C CA . MET A 1 260 ? 11.059 70.566 119.432 1.00 27.09 259 MET O CA 1
ATOM 1992 C C . MET A 1 260 ? 12.369 71.156 118.981 1.00 26.67 259 MET O C 1
ATOM 1993 O O . MET A 1 260 ? 13.191 71.514 119.817 1.00 28.11 259 MET O O 1
ATOM 1998 N N . LYS A 1 261 ? 12.559 71.308 117.678 1.00 26.17 260 LYS O N 1
ATOM 1999 C CA . LYS A 1 261 ? 13.799 71.881 117.196 1.00 28.49 260 LYS O CA 1
ATOM 2000 C C . LYS A 1 261 ? 13.962 73.273 117.775 1.00 30.14 260 LYS O C 1
ATOM 2001 O O . LYS A 1 261 ? 15.047 73.674 118.199 1.00 30.20 260 LYS O O 1
ATOM 2007 N N . GLU A 1 262 ? 12.858 74.002 117.791 1.00 32.18 261 GLU O N 1
ATOM 2008 C CA . GLU A 1 262 ? 12.814 75.342 118.329 1.00 34.03 261 GLU O CA 1
ATOM 2009 C C . GLU A 1 262 ? 13.353 75.328 119.763 1.00 32.42 261 GLU O C 1
ATOM 2010 O O . GLU A 1 262 ? 14.260 76.088 120.114 1.00 32.42 261 GLU O O 1
ATOM 2016 N N . ALA A 1 263 ? 12.786 74.445 120.584 1.00 30.12 262 ALA O N 1
ATOM 2017 C CA . ALA A 1 263 ? 13.166 74.303 121.987 1.00 26.98 262 ALA O CA 1
ATOM 2018 C C . ALA A 1 263 ? 14.645 74.003 122.196 1.00 26.40 262 ALA O C 1
ATOM 2019 O O . ALA A 1 263 ? 15.282 74.591 123.070 1.00 27.42 262 ALA O O 1
ATOM 2021 N N . THR A 1 264 ? 15.187 73.087 121.403 1.00 24.28 263 THR O N 1
ATOM 2022 C CA . THR A 1 264 ? 16.588 72.719 121.525 1.00 24.69 263 THR O CA 1
ATOM 2023 C C . THR A 1 264 ? 17.587 73.820 121.115 1.00 25.20 263 THR O C 1
ATOM 2024 O O . THR A 1 264 ? 18.773 73.733 121.427 1.00 24.52 263 THR O O 1
ATOM 2028 N N . GLU A 1 265 ? 17.116 74.845 120.414 1.00 26.43 264 GLU O N 1
ATOM 2029 C CA . GLU A 1 265 ? 17.984 75.947 120.015 1.00 29.07 264 GLU O CA 1
ATOM 2030 C C . GLU A 1 265 ? 17.901 77.067 121.028 1.00 28.25 264 GLU O C 1
ATOM 2031 O O . GLU A 1 265 ? 18.627 78.049 120.938 1.00 26.69 264 GLU O O 1
ATOM 2037 N N . GLY A 1 266 ? 16.976 76.934 121.970 1.00 28.59 265 GLY O N 1
ATOM 2038 C CA . GLY A 1 266 ? 16.819 77.952 122.983 1.00 27.21 265 GLY O CA 1
ATOM 2039 C C . GLY A 1 266 ? 16.831 77.453 124.409 1.00 27.80 265 GLY O C 1
ATOM 2040 O O . GLY A 1 266 ? 17.885 77.109 124.953 1.00 27.45 265 GLY O O 1
ATOM 2041 N N . ARG A 1 267 ? 15.654 77.402 125.020 1.00 26.82 266 ARG O N 1
ATOM 2042 C CA . ARG A 1 267 ? 15.555 76.974 126.410 1.00 29.86 266 ARG O CA 1
ATOM 2043 C C . ARG A 1 267 ? 16.248 75.665 126.771 1.00 29.50 266 ARG O C 1
ATOM 2044 O O . ARG A 1 267 ? 16.909 75.579 127.803 1.00 31.71 266 ARG O O 1
ATOM 2052 N N . LEU A 1 268 ? 16.108 74.655 125.922 1.00 27.00 267 LEU O N 1
ATOM 2053 C CA . LEU A 1 268 ? 16.701 73.357 126.197 1.00 24.53 267 LEU O CA 1
ATOM 2054 C C . LEU A 1 268 ? 18.077 73.167 125.572 1.00 25.88 267 LEU O C 1
ATOM 2055 O O . LEU A 1 268 ? 18.599 72.053 125.548 1.00 26.44 267 LEU O O 1
ATOM 2060 N N . LYS A 1 269 ? 18.667 74.258 125.096 1.00 26.91 268 LYS O N 1
ATOM 2061 C CA . LYS A 1 269 ? 19.978 74.242 124.453 1.00 26.87 268 LYS O CA 1
ATOM 2062 C C . LYS A 1 269 ? 21.054 73.614 125.342 1.00 25.64 268 LYS O C 1
ATOM 2063 O O . LYS A 1 269 ? 21.356 74.129 126.419 1.00 25.01 268 LYS O O 1
ATOM 2069 N N . GLY A 1 270 ? 21.640 72.510 124.879 1.00 24.53 269 GLY O N 1
ATOM 2070 C CA . GLY A 1 270 ? 22.662 71.827 125.657 1.00 22.17 269 GLY O CA 1
ATOM 2071 C C . GLY A 1 270 ? 22.080 70.786 126.612 1.00 22.41 269 GLY O C 1
ATOM 2072 O O . GLY A 1 270 ? 22.820 70.022 127.234 1.00 22.88 269 GLY O O 1
ATOM 2073 N N . ILE A 1 271 ? 20.756 70.769 126.757 1.00 20.33 270 ILE O N 1
ATOM 2074 C CA . ILE A 1 271 ? 20.076 69.811 127.622 1.00 18.40 270 ILE O CA 1
ATOM 2075 C C . ILE A 1 271 ? 19.479 68.729 126.726 1.00 19.68 270 ILE O C 1
ATOM 2076 O O . ILE A 1 271 ? 19.788 67.542 126.884 1.00 21.51 270 ILE O O 1
ATOM 2081 N N . ILE A 1 272 ? 18.653 69.142 125.769 1.00 17.83 271 ILE O N 1
ATOM 2082 C CA . ILE A 1 272 ? 18.054 68.210 124.829 1.00 16.58 271 ILE O CA 1
ATOM 2083 C C . ILE A 1 272 ? 18.622 68.525 123.441 1.00 17.12 271 ILE O C 1
ATOM 2084 O O . ILE A 1 272 ? 18.656 69.690 123.022 1.00 17.08 271 ILE O O 1
ATOM 2089 N N . GLY A 1 273 ? 19.154 67.500 122.783 1.00 14.73 272 GLY O N 1
ATOM 2090 C CA . GLY A 1 273 ? 19.693 67.671 121.451 1.00 14.96 272 GLY O CA 1
ATOM 2091 C C . GLY A 1 273 ? 18.637 67.351 120.400 1.00 15.17 272 GLY O C 1
ATOM 2092 O O . GLY A 1 273 ? 17.574 66.804 120.725 1.00 16.48 272 GLY O O 1
ATOM 2093 N N . TYR A 1 274 ? 18.914 67.685 119.144 1.00 14.45 273 TYR O N 1
ATOM 2094 C CA . TYR A 1 274 ? 17.976 67.423 118.065 1.00 15.01 273 TYR O CA 1
ATOM 2095 C C . TYR A 1 274 ? 18.632 66.523 117.044 1.00 16.08 273 TYR O C 1
ATOM 2096 O O . TYR A 1 274 ? 19.751 66.795 116.607 1.00 15.96 273 TYR O O 1
ATOM 2105 N N . ASN A 1 275 ? 17.929 65.478 116.621 1.00 15.67 274 ASN O N 1
ATOM 2106 C CA . ASN A 1 275 ? 18.497 64.574 115.633 1.00 14.88 274 ASN O CA 1
ATOM 2107 C C . ASN A 1 275 ? 17.610 64.212 114.450 1.00 14.41 274 ASN O C 1
ATOM 2108 O O . ASN A 1 275 ? 16.417 63.996 114.591 1.00 14.97 274 ASN O O 1
ATOM 2113 N N . ASP A 1 276 ? 18.207 64.141 113.276 1.00 17.98 275 ASP O N 1
ATOM 2114 C CA . ASP A 1 276 ? 17.452 63.748 112.105 1.00 23.37 275 ASP O CA 1
ATOM 2115 C C . ASP A 1 276 ? 18.233 62.804 111.182 1.00 22.61 275 ASP O C 1
ATOM 2116 O O . ASP A 1 276 ? 17.909 62.666 110.014 1.00 23.56 275 ASP O O 1
ATOM 2121 N N . GLU A 1 277 ? 19.261 62.150 111.713 1.00 23.67 276 GLU O N 1
ATOM 2122 C CA . GLU A 1 277 ? 20.044 61.193 110.927 1.00 24.29 276 GLU O CA 1
ATOM 2123 C C . GLU A 1 277 ? 19.711 59.819 111.492 1.00 21.57 276 GLU O C 1
ATOM 2124 O O . GLU A 1 277 ? 19.334 59.703 112.656 1.00 21.89 276 GLU O O 1
ATOM 2130 N N . PRO A 1 278 ? 19.836 58.760 110.682 1.00 20.48 277 PRO O N 1
ATOM 2131 C CA . PRO A 1 278 ? 19.535 57.406 111.181 1.00 18.88 277 PRO O CA 1
ATOM 2132 C C . PRO A 1 278 ? 20.670 56.812 112.046 1.00 17.63 277 PRO O C 1
ATOM 2133 O O . PRO A 1 278 ? 21.450 55.966 111.591 1.00 16.22 277 PRO O O 1
ATOM 2137 N N . ILE A 1 279 ? 20.755 57.285 113.288 1.00 15.20 278 ILE O N 1
ATOM 2138 C CA . ILE A 1 279 ? 21.764 56.852 114.239 1.00 12.66 278 ILE O CA 1
ATOM 2139 C C . ILE A 1 279 ? 21.283 55.671 115.078 1.00 14.24 278 ILE O C 1
ATOM 2140 O O . ILE A 1 279 ? 20.080 55.390 115.145 1.00 14.92 278 ILE O O 1
ATOM 2145 N N . VAL A 1 280 ? 22.226 54.978 115.716 1.00 11.46 279 VAL O N 1
ATOM 2146 C CA . VAL A 1 280 ? 21.899 53.844 116.568 1.00 9.12 279 VAL O CA 1
ATOM 2147 C C . VAL A 1 280 ? 22.543 54.086 117.939 1.00 10.55 279 VAL O C 1
ATOM 2148 O O . VAL A 1 280 ? 23.290 55.058 118.101 1.00 11.00 279 VAL O O 1
ATOM 2152 N N . SER A 1 281 ? 22.307 53.214 118.915 1.00 8.39 280 SER O N 1
ATOM 2153 C CA . SER A 1 281 ? 22.870 53.455 120.237 1.00 8.28 280 SER O CA 1
ATOM 2154 C C . SER A 1 281 ? 24.354 53.791 120.346 1.00 8.43 280 SER O C 1
ATOM 2155 O O . SER A 1 281 ? 24.706 54.748 121.014 1.00 9.72 280 SER O O 1
ATOM 2158 N N . SER A 1 282 ? 25.217 53.080 119.635 1.00 9.66 281 SER O N 1
ATOM 2159 C CA . SER A 1 282 ? 26.652 53.319 119.739 1.00 10.06 281 SER O CA 1
ATOM 2160 C C . SER A 1 282 ? 27.061 54.728 119.348 1.00 10.72 281 SER O C 1
ATOM 2161 O O . SER A 1 282 ? 28.160 55.189 119.691 1.00 11.89 281 SER O O 1
ATOM 2164 N N . ASP A 1 283 ? 26.174 55.412 118.631 1.00 11.56 282 ASP O N 1
ATOM 2165 C CA . ASP A 1 283 ? 26.434 56.768 118.161 1.00 11.15 282 ASP O CA 1
ATOM 2166 C C . ASP A 1 283 ? 26.212 57.850 119.203 1.00 12.08 282 ASP O C 1
ATOM 2167 O O . ASP A 1 283 ? 26.671 58.983 119.036 1.00 12.25 282 ASP O O 1
ATOM 2172 N N . ILE A 1 284 ? 25.508 57.522 120.274 1.00 11.68 283 ILE O N 1
ATOM 2173 C CA . ILE A 1 284 ? 25.241 58.528 121.275 1.00 13.92 283 ILE O CA 1
ATOM 2174 C C . ILE A 1 284 ? 26.051 58.378 122.560 1.00 15.37 283 ILE O C 1
ATOM 2175 O O . ILE A 1 284 ? 25.843 59.100 123.525 1.00 18.92 283 ILE O O 1
ATOM 2180 N N . ILE A 1 285 ? 27.023 57.478 122.545 1.00 15.24 284 ILE O N 1
ATOM 2181 C CA . ILE A 1 285 ? 27.864 57.265 123.703 1.00 13.66 284 ILE O CA 1
ATOM 2182 C C . ILE A 1 285 ? 28.894 58.376 123.726 1.00 14.11 284 ILE O C 1
ATOM 2183 O O . ILE A 1 285 ? 29.503 58.678 122.701 1.00 16.03 284 ILE O O 1
ATOM 2188 N N . GLY A 1 286 ? 28.984 59.055 124.870 1.00 12.98 285 GLY O N 1
ATOM 2189 C CA . GLY A 1 286 ? 29.898 60.162 125.033 1.00 10.98 285 GLY O CA 1
ATOM 2190 C C . GLY A 1 286 ? 29.222 61.523 124.917 1.00 14.65 285 GLY O C 1
ATOM 2191 O O . GLY A 1 286 ? 29.897 62.550 125.013 1.00 17.12 285 GLY O O 1
ATOM 2192 N N . THR A 1 287 ? 27.910 61.556 124.676 1.00 15.52 286 THR O N 1
ATOM 2193 C CA . THR A 1 287 ? 27.184 62.823 124.565 1.00 15.23 286 THR O CA 1
ATOM 2194 C C . THR A 1 287 ? 26.893 63.427 125.926 1.00 15.97 286 THR O C 1
ATOM 2195 O O . THR A 1 287 ? 26.659 62.709 126.895 1.00 18.64 286 THR O O 1
ATOM 2199 N N . THR A 1 288 ? 26.868 64.748 126.000 1.00 15.01 287 THR O N 1
ATOM 2200 C CA . THR A 1 288 ? 26.602 65.408 127.264 1.00 15.25 287 THR O CA 1
ATOM 2201 C C . THR A 1 288 ? 25.115 65.712 127.481 1.00 15.89 287 THR O C 1
ATOM 2202 O O . THR A 1 288 ? 24.690 66.032 128.595 1.00 17.38 287 THR O O 1
ATOM 2206 N N . PHE A 1 289 ? 24.316 65.587 126.429 1.00 15.11 288 PHE O N 1
ATOM 2207 C CA . PHE A 1 289 ? 22.887 65.858 126.535 1.00 14.51 288 PHE O CA 1
ATOM 2208 C C . PHE A 1 289 ? 22.155 64.916 127.485 1.00 13.67 288 PHE O C 1
ATOM 2209 O O . PHE A 1 289 ? 22.558 63.767 127.665 1.00 13.26 288 PHE O O 1
ATOM 2217 N N . SER A 1 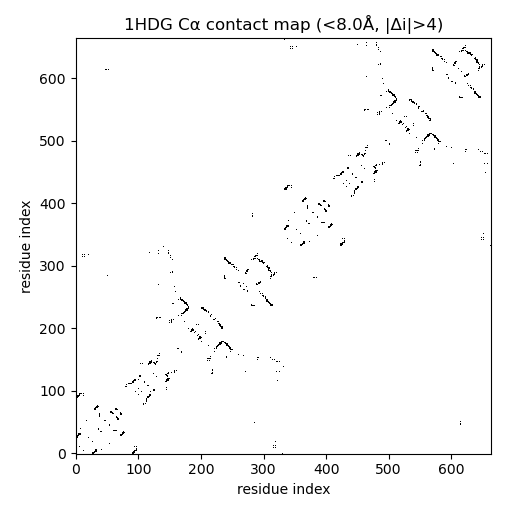290 ? 21.047 65.391 128.046 1.00 12.84 289 SER O N 1
ATOM 2218 C CA . SER A 1 290 ? 20.216 64.579 128.926 1.00 12.08 289 SER O CA 1
ATOM 2219 C C . SER A 1 290 ? 19.395 63.632 128.052 1.00 11.51 289 SER O C 1
ATOM 2220 O O . SER A 1 290 ? 19.068 62.514 128.456 1.00 12.67 289 SER O O 1
ATOM 2223 N N . GLY A 1 291 ? 19.069 64.104 126.850 1.00 10.84 290 GLY O N 1
ATOM 2224 C CA . GLY A 1 291 ? 18.294 63.345 125.882 1.00 9.96 290 GLY O CA 1
ATOM 2225 C C . GLY A 1 291 ? 18.469 63.959 124.496 1.00 13.86 290 GLY O C 1
ATOM 2226 O O . GLY A 1 291 ? 18.766 65.153 124.342 1.00 13.60 290 GLY O O 1
ATOM 2227 N N . ILE A 1 292 ? 18.360 63.135 123.470 1.00 12.79 291 ILE O N 1
ATOM 2228 C CA . ILE A 1 292 ? 18.505 63.637 122.129 1.00 12.27 291 ILE O CA 1
ATOM 2229 C C . ILE A 1 292 ? 17.224 63.273 121.412 1.00 14.94 291 ILE O C 1
ATOM 2230 O O . ILE A 1 292 ? 16.917 62.082 121.216 1.00 12.90 291 ILE O O 1
ATOM 2235 N N . PHE A 1 293 ? 16.441 64.310 121.116 1.00 13.45 292 PHE O N 1
ATOM 2236 C CA . PHE A 1 293 ? 15.176 64.163 120.431 1.00 11.86 292 PHE O CA 1
ATOM 2237 C C . PHE A 1 293 ? 15.443 63.617 119.017 1.00 11.64 292 PHE O C 1
ATOM 2238 O O . PHE A 1 293 ? 16.173 64.232 118.233 1.00 11.83 292 PHE O O 1
ATOM 2246 N N . ASP A 1 294 ? 14.835 62.480 118.685 1.00 10.68 293 ASP O N 1
ATOM 2247 C CA . ASP A 1 294 ? 15.026 61.856 117.376 1.00 10.70 293 ASP O CA 1
ATOM 2248 C C . ASP A 1 294 ? 13.829 62.152 116.488 1.00 12.90 293 ASP O C 1
ATOM 2249 O O . ASP A 1 294 ? 12.788 61.495 116.606 1.00 12.93 293 ASP O O 1
ATOM 2254 N N . ALA A 1 295 ? 14.002 63.105 115.569 1.00 14.41 294 ALA O N 1
ATOM 2255 C CA . ALA A 1 295 ? 12.947 63.533 114.640 1.00 15.08 294 ALA O CA 1
ATOM 2256 C C . ALA A 1 295 ? 12.524 62.468 113.644 1.00 15.48 294 ALA O C 1
ATOM 2257 O O . ALA A 1 295 ? 11.446 62.570 113.053 1.00 17.35 294 ALA O O 1
ATOM 2259 N N . THR A 1 296 ? 13.377 61.472 113.437 1.00 13.68 295 THR O N 1
ATOM 2260 C CA . THR A 1 296 ? 13.091 60.395 112.498 1.00 14.02 295 THR O CA 1
ATOM 2261 C C . THR A 1 296 ? 12.093 59.380 113.026 1.00 14.53 295 THR O C 1
ATOM 2262 O O . THR A 1 296 ? 11.670 58.498 112.296 1.00 18.65 295 THR O O 1
ATOM 2266 N N . ILE A 1 297 ? 11.756 59.465 114.304 1.00 15.43 296 ILE O N 1
ATOM 2267 C CA . ILE A 1 297 ? 10.830 58.523 114.913 1.00 14.86 296 ILE O CA 1
ATOM 2268 C C . ILE A 1 297 ? 9.445 59.107 115.214 1.00 16.35 296 ILE O C 1
ATOM 2269 O O . ILE A 1 297 ? 8.465 58.352 115.356 1.00 16.79 296 ILE O O 1
ATOM 2274 N N . THR A 1 298 ? 9.358 60.441 115.267 1.00 15.86 297 THR O N 1
ATOM 2275 C CA . THR A 1 298 ? 8.101 61.133 115.554 1.00 15.81 297 THR O CA 1
ATOM 2276 C C . THR A 1 298 ? 6.981 60.655 114.653 1.00 16.27 297 THR O C 1
ATOM 2277 O O . THR A 1 298 ? 7.134 60.592 113.434 1.00 17.26 297 THR O O 1
ATOM 2281 N N . ASN A 1 299 ? 5.843 60.370 115.264 1.00 17.29 298 ASN O N 1
ATOM 2282 C CA . ASN A 1 299 ? 4.693 59.855 114.547 1.00 19.16 298 ASN O CA 1
ATOM 2283 C C . ASN A 1 299 ? 3.421 60.335 115.237 1.00 19.89 298 ASN O C 1
ATOM 2284 O O . ASN A 1 299 ? 3.392 60.513 116.460 1.00 17.77 298 ASN O O 1
ATOM 2289 N N . VAL A 1 300 ? 2.392 60.615 114.447 1.00 19.41 299 VAL O N 1
ATOM 2290 C CA . VAL A 1 300 ? 1.124 61.062 114.995 1.00 18.92 299 VAL O CA 1
ATOM 2291 C C . VAL A 1 300 ? 0.046 60.316 114.248 1.00 20.86 299 VAL O C 1
ATOM 2292 O O . VAL A 1 300 ? 0.129 60.190 113.028 1.00 22.14 299 VAL O O 1
ATOM 2296 N N . ILE A 1 301 ? -0.902 59.734 114.974 1.00 21.89 300 ILE O N 1
ATOM 2297 C CA . ILE A 1 301 ? -2.024 59.065 114.335 1.00 23.83 300 ILE O CA 1
ATOM 2298 C C . ILE A 1 301 ? -3.294 59.641 114.933 1.00 24.36 300 ILE O C 1
ATOM 2299 O O . ILE A 1 301 ? -3.359 59.920 116.138 1.00 24.61 300 ILE O O 1
ATOM 2304 N N . GLY A 1 302 ? -4.262 59.929 114.065 1.00 24.89 301 GLY O N 1
ATOM 2305 C CA . GLY A 1 302 ? -5.514 60.511 114.517 1.00 21.97 301 GLY O CA 1
ATOM 2306 C C . GLY A 1 302 ? -5.308 61.949 114.966 1.00 21.94 301 GLY O C 1
ATOM 2307 O O . GLY A 1 302 ? -6.103 62.483 115.742 1.00 22.43 301 GLY O O 1
ATOM 2308 N N . GLY A 1 303 ? -4.219 62.559 114.491 1.00 21.78 302 GLY O N 1
ATOM 2309 C CA . GLY A 1 303 ? -3.874 63.931 114.822 1.00 18.79 302 GLY O CA 1
ATOM 2310 C C . GLY A 1 303 ? -3.687 64.175 116.298 1.00 19.88 302 GLY O C 1
ATOM 2311 O O . GLY A 1 303 ? -3.345 65.276 116.683 1.00 22.64 302 GLY O O 1
ATOM 2312 N N . LYS A 1 304 ? -3.811 63.142 117.122 1.00 19.53 303 LYS O N 1
ATOM 2313 C CA . LYS A 1 304 ? -3.704 63.336 118.552 1.00 20.30 303 LYS O CA 1
ATOM 2314 C C . LYS A 1 304 ? -2.816 62.366 119.294 1.00 20.25 303 LYS O C 1
ATOM 2315 O O . LYS A 1 304 ? -2.388 62.689 120.407 1.00 22.01 303 LYS O O 1
ATOM 2321 N N . LEU A 1 305 ? -2.634 61.151 118.766 1.00 17.63 304 LEU O N 1
ATOM 2322 C CA . LEU A 1 305 ? -1.779 60.169 119.428 1.00 14.43 304 LEU O CA 1
ATOM 2323 C C . LEU A 1 305 ? -0.387 60.337 118.862 1.00 14.79 304 LEU O C 1
ATOM 2324 O O . LEU A 1 305 ? -0.139 60.047 117.687 1.00 13.90 304 LEU O O 1
ATOM 2329 N N . VAL A 1 306 ? 0.522 60.832 119.687 1.00 14.77 305 VAL O N 1
ATOM 2330 C CA . VAL A 1 306 ? 1.877 61.069 119.225 1.00 16.89 305 VAL O CA 1
ATOM 2331 C C . VAL A 1 306 ? 2.973 60.260 119.913 1.00 17.68 305 VAL O C 1
ATOM 2332 O O . VAL A 1 306 ? 2.905 59.992 121.118 1.00 18.74 305 VAL O O 1
ATOM 2336 N N . LYS A 1 307 ? 3.961 59.856 119.114 1.00 16.25 306 LYS O N 1
ATOM 2337 C CA . LYS A 1 307 ? 5.111 59.122 119.592 1.00 13.52 306 LYS O CA 1
ATOM 2338 C C . LYS A 1 307 ? 6.351 59.954 119.411 1.00 14.06 306 LYS O C 1
ATOM 2339 O O . LYS A 1 307 ? 6.536 60.545 118.359 1.00 15.08 306 LYS O O 1
ATOM 2345 N N . VAL A 1 308 ? 7.171 60.051 120.447 1.00 14.19 307 VAL O N 1
ATOM 2346 C CA . VAL A 1 308 ? 8.444 60.736 120.327 1.00 16.03 307 VAL O CA 1
ATOM 2347 C C . VAL A 1 308 ? 9.465 59.861 121.064 1.00 16.04 307 VAL O C 1
ATOM 2348 O O . VAL A 1 308 ? 9.095 59.048 121.928 1.00 14.00 307 VAL O O 1
ATOM 2352 N N . ALA A 1 309 ? 10.724 59.940 120.642 1.00 14.28 308 ALA O N 1
ATOM 2353 C CA . ALA A 1 309 ? 11.783 59.156 121.263 1.00 13.14 308 ALA O CA 1
ATOM 2354 C C . ALA A 1 309 ? 12.931 60.062 121.602 1.00 12.27 308 ALA O C 1
ATOM 2355 O O . ALA A 1 309 ? 13.175 61.053 120.911 1.00 11.57 308 ALA O O 1
ATOM 2357 N N . SER A 1 310 ? 13.667 59.679 122.638 1.00 12.03 309 SER O N 1
ATOM 2358 C CA . SER A 1 310 ? 14.811 60.440 123.113 1.00 10.54 309 SER O CA 1
ATOM 2359 C C . SER A 1 310 ? 15.970 59.489 123.438 1.00 10.59 309 SER O C 1
ATOM 2360 O O . SER A 1 310 ? 15.823 58.623 124.287 1.00 11.68 309 SER O O 1
ATOM 2363 N N . TRP A 1 311 ? 17.077 59.597 122.702 1.00 10.94 310 TRP O N 1
ATOM 2364 C CA . TRP A 1 311 ? 18.272 58.775 122.946 1.00 9.70 310 TRP O CA 1
ATOM 2365 C C . TRP A 1 311 ? 19.046 59.405 124.110 1.00 11.73 310 TRP O C 1
ATOM 2366 O O . TRP A 1 311 ? 18.955 60.617 124.333 1.00 14.35 310 TRP O O 1
ATOM 2377 N N . TYR A 1 312 ? 19.844 58.611 124.817 1.00 11.24 311 TYR O N 1
ATOM 2378 C CA . TYR A 1 312 ? 20.668 59.150 125.903 1.00 11.10 311 TYR O CA 1
ATOM 2379 C C . TYR A 1 312 ? 21.731 58.180 126.362 1.00 9.49 311 TYR O C 1
ATOM 2380 O O . TYR A 1 312 ? 21.571 56.970 126.261 1.00 11.80 311 TYR O O 1
ATOM 2389 N N . ASP A 1 313 ? 22.862 58.721 126.761 1.00 9.26 312 ASP O N 1
ATOM 2390 C CA . ASP A 1 313 ? 23.943 57.915 127.286 1.00 9.95 312 ASP O CA 1
ATOM 2391 C C . ASP A 1 313 ? 23.603 57.956 128.782 1.00 12.55 312 ASP O C 1
ATOM 2392 O O . ASP A 1 313 ? 23.909 58.953 129.458 1.00 13.24 312 ASP O O 1
ATOM 2397 N N . ASN A 1 314 ? 22.913 56.913 129.268 1.00 11.25 313 ASN O N 1
ATOM 2398 C CA . ASN A 1 314 ? 22.463 56.819 130.665 1.00 9.68 313 ASN O CA 1
ATOM 2399 C C . ASN A 1 314 ? 23.496 57.076 131.767 1.00 10.59 313 ASN O C 1
ATOM 2400 O O . ASN A 1 314 ? 23.147 57.514 132.857 1.00 10.54 313 ASN O O 1
ATOM 2405 N N . GLU A 1 315 ? 24.766 56.848 131.468 1.00 12.52 314 GLU O N 1
ATOM 2406 C CA . GLU A 1 315 ? 25.824 57.062 132.437 1.00 11.87 314 GLU O CA 1
ATOM 2407 C C . GLU A 1 315 ? 26.370 58.463 132.327 1.00 14.34 314 GLU O C 1
ATOM 2408 O O . GLU A 1 315 ? 26.293 59.241 133.279 1.00 17.12 314 GLU O O 1
ATOM 2414 N N . TYR A 1 316 ? 26.842 58.803 131.128 1.00 13.87 315 TYR O N 1
ATOM 2415 C CA . TYR A 1 316 ? 27.481 60.091 130.857 1.00 13.65 315 TYR O CA 1
ATOM 2416 C C . TYR A 1 316 ? 26.612 61.359 130.709 1.00 15.19 315 TYR O C 1
ATOM 2417 O O . TYR A 1 316 ? 27.047 62.449 131.114 1.00 16.56 315 TYR O O 1
ATOM 2426 N N . GLY A 1 317 ? 25.420 61.241 130.117 1.00 13.59 316 GLY O N 1
ATOM 2427 C CA . GLY A 1 317 ? 24.550 62.397 129.976 1.00 13.09 316 GLY O CA 1
ATOM 2428 C C . GLY A 1 317 ? 24.078 62.787 131.363 1.00 15.45 316 GLY O C 1
ATOM 2429 O O . GLY A 1 317 ? 24.111 63.947 131.766 1.00 17.97 316 GLY O O 1
ATOM 2430 N N . TYR A 1 318 ? 23.695 61.783 132.134 1.00 16.76 317 TYR O N 1
ATOM 2431 C CA . TYR A 1 318 ? 23.240 61.991 133.497 1.00 16.26 317 TYR O CA 1
ATOM 2432 C C . TYR A 1 318 ? 24.319 62.598 134.404 1.00 16.36 317 TYR O C 1
ATOM 2433 O O . TYR A 1 318 ? 24.045 63.529 135.159 1.00 17.59 317 TYR O O 1
ATOM 2442 N N . SER A 1 319 ? 25.538 62.071 134.353 1.00 16.55 318 SER O N 1
ATOM 2443 C CA . SER A 1 319 ? 26.629 62.601 135.185 1.00 16.84 318 SER O CA 1
ATOM 2444 C C . SER A 1 319 ? 26.931 64.085 134.919 1.00 16.82 318 SER O C 1
ATOM 2445 O O . SER A 1 319 ? 27.306 64.824 135.834 1.00 17.05 318 SER O O 1
ATOM 2448 N N . ASN A 1 320 ? 26.780 64.511 133.664 1.00 15.84 319 ASN O N 1
ATOM 2449 C CA . ASN A 1 320 ? 26.996 65.906 133.301 1.00 14.47 319 ASN O CA 1
ATOM 2450 C C . ASN A 1 320 ? 25.960 66.741 134.037 1.00 14.92 319 ASN O C 1
ATOM 2451 O O . ASN A 1 320 ? 26.279 67.812 134.540 1.00 16.14 319 ASN O O 1
ATOM 2456 N N . ARG A 1 321 ? 24.727 66.236 134.124 1.00 14.66 320 ARG O N 1
ATOM 2457 C CA . ARG A 1 321 ? 23.652 66.928 134.848 1.00 13.96 320 ARG O CA 1
ATOM 2458 C C . ARG A 1 321 ? 23.960 66.920 136.348 1.00 13.03 320 ARG O C 1
ATOM 2459 O O . ARG A 1 321 ? 23.654 67.861 137.058 1.00 12.97 320 ARG O O 1
ATOM 2467 N N . VAL A 1 322 ? 24.553 65.856 136.850 1.00 13.87 321 VAL O N 1
ATOM 2468 C CA . VAL A 1 322 ? 24.889 65.860 138.257 1.00 14.26 321 VAL O CA 1
ATOM 2469 C C . VAL A 1 322 ? 25.897 66.985 138.488 1.00 16.35 321 VAL O C 1
ATOM 2470 O O . VAL A 1 322 ? 25.720 67.791 139.400 1.00 19.63 321 VAL O O 1
ATOM 2474 N N . VAL A 1 323 ? 26.917 67.085 137.634 1.00 15.40 322 VAL O N 1
ATOM 2475 C CA . VAL A 1 323 ? 27.914 68.148 137.790 1.00 13.90 322 VAL O CA 1
ATOM 2476 C C . VAL A 1 323 ? 27.314 69.551 137.544 1.00 15.50 322 VAL O C 1
ATOM 2477 O O . VAL A 1 323 ? 27.738 70.517 138.160 1.00 15.80 322 VAL O O 1
ATOM 2481 N N . ASP A 1 324 ? 26.325 69.670 136.663 1.00 15.74 323 ASP O N 1
ATOM 2482 C CA . ASP A 1 324 ? 25.665 70.956 136.429 1.00 16.56 323 ASP O CA 1
ATOM 2483 C C . ASP A 1 324 ? 24.938 71.429 137.695 1.00 18.38 323 ASP O C 1
ATOM 2484 O O . ASP A 1 324 ? 24.924 72.618 138.021 1.00 18.59 323 ASP O O 1
ATOM 2489 N N . THR A 1 325 ? 24.279 70.499 138.375 1.00 21.08 324 THR O N 1
ATOM 2490 C CA . THR A 1 325 ? 23.560 70.817 139.598 1.00 23.49 324 THR O CA 1
ATOM 2491 C C . THR A 1 325 ? 24.570 71.303 140.624 1.00 24.72 324 THR O C 1
ATOM 2492 O O . THR A 1 325 ? 24.342 72.290 141.314 1.00 26.62 324 THR O O 1
ATOM 2496 N N . LEU A 1 326 ? 25.695 70.603 140.708 1.00 25.66 325 LEU O N 1
ATOM 2497 C CA . LEU A 1 326 ? 26.761 70.948 141.631 1.00 26.03 325 LEU O CA 1
ATOM 2498 C C . LEU A 1 326 ? 27.218 72.372 141.369 1.00 26.61 325 LEU O C 1
ATOM 2499 O O . LEU A 1 326 ? 27.471 73.116 142.293 1.00 28.39 325 LEU O O 1
ATOM 2504 N N . GLU A 1 327 ? 27.307 72.752 140.102 1.00 29.19 326 GLU O N 1
ATOM 2505 C CA . GLU A 1 327 ? 27.723 74.101 139.731 1.00 30.50 326 GLU O CA 1
ATOM 2506 C C . GLU A 1 327 ? 26.657 75.141 140.099 1.00 30.99 326 GLU O C 1
ATOM 2507 O O . GLU A 1 327 ? 26.972 76.314 140.329 1.00 30.91 326 GLU O O 1
ATOM 2513 N N . LEU A 1 328 ? 25.403 74.702 140.164 1.00 29.95 327 LEU O N 1
ATOM 2514 C CA . LEU A 1 328 ? 24.291 75.570 140.531 1.00 28.45 327 LEU O CA 1
ATOM 2515 C C . LEU A 1 328 ? 24.399 75.963 142.008 1.00 28.85 327 LEU O C 1
ATOM 2516 O O . LEU A 1 328 ? 24.193 77.124 142.364 1.00 29.12 327 LEU O O 1
ATOM 2521 N N . LEU A 1 329 ? 24.729 74.996 142.861 1.00 28.34 328 LEU O N 1
ATOM 2522 C CA . LEU A 1 329 ? 24.863 75.244 144.290 1.00 28.97 328 LEU O CA 1
ATOM 2523 C C . LEU A 1 329 ? 26.021 76.174 144.573 1.00 30.85 328 LEU O C 1
ATOM 2524 O O . LEU A 1 329 ? 26.180 76.648 145.684 1.00 31.11 328 LEU O O 1
ATOM 2529 N N . LEU A 1 330 ? 26.871 76.370 143.579 1.00 34.86 329 LEU O N 1
ATOM 2530 C CA . LEU A 1 330 ? 28.020 77.254 143.706 1.00 38.52 329 LEU O CA 1
ATOM 2531 C C . LEU A 1 330 ? 27.553 78.722 143.738 1.00 43.81 329 LEU O C 1
ATOM 2532 O O . LEU A 1 330 ? 28.181 79.555 144.389 1.00 47.72 329 LEU O O 1
ATOM 2537 N N . LYS A 1 331 ? 26.474 79.048 143.023 1.00 47.54 330 LYS O N 1
ATOM 2538 C CA . LYS A 1 331 ? 25.954 80.416 143.017 1.00 50.75 330 LYS O CA 1
ATOM 2539 C C . LYS A 1 331 ? 24.919 80.657 144.143 1.00 53.52 330 LYS O C 1
ATOM 2540 O O . LYS A 1 331 ? 23.992 81.455 143.981 1.00 55.92 330 LYS O O 1
ATOM 2546 N N . MET A 1 332 ? 25.101 79.998 145.287 1.00 53.73 331 MET O N 1
ATOM 2547 C CA . MET A 1 332 ? 24.186 80.118 146.427 1.00 54.83 331 MET O CA 1
ATOM 2548 C C . MET A 1 332 ? 24.945 80.120 147.766 1.00 57.38 331 MET O C 1
ATOM 2549 O O . MET A 1 332 ? 24.478 79.463 148.735 1.00 57.60 331 MET O O 1
ATOM 2555 N N . ALA B 1 1 ? 51.232 61.578 95.304 1.00 26.00 1 ALA Q N 1
ATOM 2556 C CA . ALA B 1 1 ? 50.707 60.287 94.779 1.00 26.54 1 ALA Q CA 1
ATOM 2557 C C . ALA B 1 1 ? 49.184 60.259 94.921 1.00 25.39 1 ALA Q C 1
ATOM 2558 O O . ALA B 1 1 ? 48.655 60.691 95.934 1.00 25.19 1 ALA Q O 1
ATOM 2560 N N . ARG B 1 2 ? 48.488 59.862 93.862 1.00 26.49 2 ARG Q N 1
ATOM 2561 C CA . ARG B 1 2 ? 47.034 59.762 93.894 1.00 26.37 2 ARG Q CA 1
ATOM 2562 C C . ARG B 1 2 ? 46.778 58.290 94.220 1.00 25.00 2 ARG Q C 1
ATOM 2563 O O . ARG B 1 2 ? 47.345 57.382 93.592 1.00 23.18 2 ARG Q O 1
ATOM 2571 N N . VAL B 1 3 ? 45.985 58.081 95.263 1.00 23.15 3 VAL Q N 1
ATOM 2572 C CA . VAL B 1 3 ? 45.631 56.770 95.773 1.00 20.70 3 VAL Q CA 1
ATOM 2573 C C . VAL B 1 3 ? 44.147 56.504 95.565 1.00 20.40 3 VAL Q C 1
ATOM 2574 O O . VAL B 1 3 ? 43.337 57.433 95.552 1.00 19.81 3 VAL Q O 1
ATOM 2578 N N . ALA B 1 4 ? 43.810 55.232 95.385 1.00 20.37 4 ALA Q N 1
ATOM 2579 C CA . ALA B 1 4 ? 42.427 54.791 95.228 1.00 18.98 4 ALA Q CA 1
ATOM 2580 C C . ALA B 1 4 ? 42.194 53.627 96.198 1.00 18.21 4 ALA Q C 1
ATOM 2581 O O . ALA B 1 4 ? 43.099 52.819 96.441 1.00 16.93 4 ALA Q O 1
ATOM 2583 N N . ILE B 1 5 ? 41.010 53.581 96.796 1.00 15.34 5 ILE Q N 1
ATOM 2584 C CA . ILE B 1 5 ? 40.687 52.508 97.725 1.00 15.88 5 ILE Q CA 1
ATOM 2585 C C . ILE B 1 5 ? 39.606 51.662 97.088 1.00 15.33 5 ILE Q C 1
ATOM 2586 O O . ILE B 1 5 ? 38.548 52.177 96.700 1.00 14.45 5 ILE Q O 1
ATOM 2591 N N . ASN B 1 6 ? 39.885 50.379 96.927 1.00 14.78 6 ASN Q N 1
ATOM 2592 C CA . ASN B 1 6 ? 38.887 49.484 96.374 1.00 16.46 6 ASN Q CA 1
ATOM 2593 C C . ASN B 1 6 ? 38.350 48.648 97.537 1.00 15.12 6 ASN Q C 1
ATOM 2594 O O . ASN B 1 6 ? 39.089 47.838 98.093 1.00 19.26 6 ASN Q O 1
ATOM 2599 N N . GLY B 1 7 ? 37.075 48.821 97.890 1.00 13.38 7 GLY Q N 1
ATOM 2600 C CA . GLY B 1 7 ? 36.487 48.094 99.010 1.00 9.37 7 GLY Q CA 1
ATOM 2601 C C . GLY B 1 7 ? 36.523 48.992 100.229 1.00 9.05 7 GLY Q C 1
ATOM 2602 O O . GLY B 1 7 ? 37.488 48.984 100.990 1.00 9.25 7 GLY Q O 1
ATOM 2603 N N . PHE B 1 8 ? 35.496 49.818 100.379 1.00 8.20 8 PHE Q N 1
ATOM 2604 C CA . PHE B 1 8 ? 35.401 50.775 101.487 1.00 8.87 8 PHE Q CA 1
ATOM 2605 C C . PHE B 1 8 ? 34.694 50.139 102.693 1.00 10.05 8 PHE Q C 1
ATOM 2606 O O . PHE B 1 8 ? 33.730 50.690 103.208 1.00 10.09 8 PHE Q O 1
ATOM 2614 N N . GLY B 1 9 ? 35.140 48.958 103.108 1.00 11.77 9 GLY Q N 1
ATOM 2615 C CA . GLY B 1 9 ? 34.514 48.292 104.241 1.00 10.85 9 GLY Q CA 1
ATOM 2616 C C . GLY B 1 9 ? 35.236 48.677 105.510 1.00 12.13 9 GLY Q C 1
ATOM 2617 O O . GLY B 1 9 ? 35.763 49.792 105.592 1.00 13.22 9 GLY Q O 1
ATOM 2618 N N . ARG B 1 10 ? 35.312 47.762 106.476 1.00 12.13 10 ARG Q N 1
ATOM 2619 C CA . ARG B 1 10 ? 35.995 48.040 107.747 1.00 11.60 10 ARG Q CA 1
ATOM 2620 C C . ARG B 1 10 ? 37.447 48.493 107.581 1.00 13.91 10 ARG Q C 1
ATOM 2621 O O . ARG B 1 10 ? 37.866 49.490 108.175 1.00 16.86 10 ARG Q O 1
ATOM 2629 N N . ILE B 1 11 ? 38.218 47.785 106.759 1.00 15.62 11 ILE Q N 1
ATOM 2630 C CA . ILE B 1 11 ? 39.617 48.158 106.529 1.00 13.15 11 ILE Q CA 1
ATOM 2631 C C . ILE B 1 11 ? 39.751 49.348 105.589 1.00 13.58 11 ILE Q C 1
ATOM 2632 O O . ILE B 1 11 ? 40.489 50.279 105.877 1.00 15.18 11 ILE Q O 1
ATOM 2637 N N . GLY B 1 12 ? 38.973 49.362 104.514 1.00 13.24 12 GLY Q N 1
ATOM 2638 C CA . GLY B 1 12 ? 39.050 50.463 103.570 1.00 13.03 12 GLY Q CA 1
ATOM 2639 C C . GLY B 1 12 ? 38.733 51.803 104.193 1.00 13.65 12 GLY Q C 1
ATOM 2640 O O . GLY B 1 12 ? 39.388 52.801 103.907 1.00 16.11 12 GLY Q O 1
ATOM 2641 N N . ARG B 1 13 ? 37.708 51.823 105.040 1.00 14.72 13 ARG Q N 1
ATOM 2642 C CA . ARG B 1 13 ? 37.251 53.027 105.739 1.00 11.10 13 ARG Q CA 1
ATOM 2643 C C . ARG B 1 13 ? 38.255 53.523 106.791 1.00 10.73 13 ARG Q C 1
ATOM 2644 O O . ARG B 1 13 ? 38.515 54.717 106.879 1.00 11.26 13 ARG Q O 1
ATOM 2652 N N . LEU B 1 14 ? 38.810 52.613 107.593 1.00 10.11 14 LEU Q N 1
ATOM 2653 C CA . LEU B 1 14 ? 39.792 52.985 108.608 1.00 11.36 14 LEU Q CA 1
ATOM 2654 C C . LEU B 1 14 ? 41.103 53.474 107.973 1.00 13.55 14 LEU Q C 1
ATOM 2655 O O . LEU B 1 14 ? 41.786 54.347 108.514 1.00 15.05 14 LEU Q O 1
ATOM 2660 N N . VAL B 1 15 ? 41.463 52.898 106.832 1.00 15.64 15 VAL Q N 1
ATOM 2661 C CA . VAL B 1 15 ? 42.669 53.301 106.109 1.00 15.73 15 VAL Q CA 1
ATOM 2662 C C . VAL B 1 15 ? 42.479 54.734 105.670 1.00 15.01 15 VAL Q C 1
ATOM 2663 O O . VAL B 1 15 ? 43.396 55.534 105.746 1.00 17.82 15 VAL Q O 1
ATOM 2667 N N . TYR B 1 16 ? 41.275 55.064 105.225 1.00 15.68 16 TYR Q N 1
ATOM 2668 C CA . TYR B 1 16 ? 40.996 56.418 104.797 1.00 15.65 16 TYR Q CA 1
ATOM 2669 C C . TYR B 1 16 ? 41.102 57.374 105.964 1.00 15.80 16 TYR Q C 1
ATOM 2670 O O . TYR B 1 16 ? 41.716 58.418 105.843 1.00 17.97 16 TYR Q O 1
ATOM 2679 N N . ARG B 1 17 ? 40.500 57.016 107.094 1.00 16.38 17 ARG Q N 1
ATOM 2680 C CA . ARG B 1 17 ? 40.521 57.846 108.294 1.00 14.82 17 ARG Q CA 1
ATOM 2681 C C . ARG B 1 17 ? 41.952 58.135 108.726 1.00 16.80 17 ARG Q C 1
ATOM 2682 O O . ARG B 1 17 ? 42.311 59.272 109.033 1.00 16.30 17 ARG Q O 1
ATOM 2690 N N . ILE B 1 18 ? 42.768 57.089 108.774 1.00 17.86 18 ILE Q N 1
ATOM 2691 C CA . ILE B 1 18 ? 44.159 57.221 109.170 1.00 16.30 18 ILE Q CA 1
ATOM 2692 C C . ILE B 1 18 ? 44.877 58.152 108.209 1.00 17.80 18 ILE Q C 1
ATOM 2693 O O . ILE B 1 18 ? 45.582 59.053 108.644 1.00 21.23 18 ILE Q O 1
ATOM 2698 N N . ILE B 1 19 A 44.647 57.980 106.910 1.00 17.08 18 ILE Q N 1
ATOM 2699 C CA . ILE B 1 19 A 45.268 58.840 105.899 1.00 17.83 18 ILE Q CA 1
ATOM 2700 C C . ILE B 1 19 A 44.846 60.304 106.118 1.00 21.26 18 ILE Q C 1
ATOM 2701 O O . ILE B 1 19 A 45.664 61.246 106.032 1.00 22.40 18 ILE Q O 1
ATOM 2706 N N . TYR B 1 20 B 43.563 60.486 106.394 1.00 22.46 18 TYR Q N 1
ATOM 2707 C CA . TYR B 1 20 B 43.009 61.808 106.642 1.00 23.46 18 TYR Q CA 1
ATOM 2708 C C . TYR B 1 20 B 43.642 62.408 107.910 1.00 25.18 18 TYR Q C 1
ATOM 2709 O O . TYR B 1 20 B 43.993 63.588 107.953 1.00 26.33 18 TYR Q O 1
ATOM 2718 N N . GLU B 1 21 ? 43.842 61.572 108.916 1.00 27.11 19 GLU Q N 1
ATOM 2719 C CA . GLU B 1 21 ? 44.424 62.029 110.159 1.00 30.02 19 GLU Q CA 1
ATOM 2720 C C . GLU B 1 21 ? 45.894 62.368 110.055 1.00 29.08 19 GLU Q C 1
ATOM 2721 O O . GLU B 1 21 ? 46.369 63.269 110.733 1.00 30.09 19 GLU Q O 1
ATOM 2727 N N . ARG B 1 22 ? 46.628 61.624 109.242 1.00 27.59 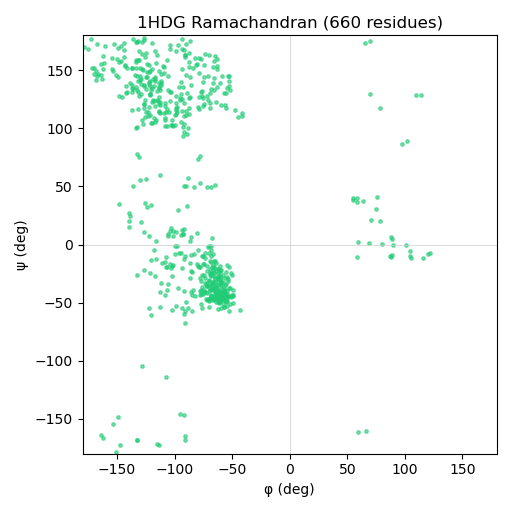20 ARG Q N 1
ATOM 2728 C CA . ARG B 1 22 ? 48.045 61.892 109.093 1.00 26.37 20 ARG Q CA 1
ATOM 2729 C C . ARG B 1 22 ? 48.337 63.184 108.340 1.00 28.69 20 ARG Q C 1
ATOM 2730 O O . ARG B 1 22 ? 49.332 63.845 108.610 1.00 30.41 20 ARG Q O 1
ATOM 2738 N N . LYS B 1 23 ? 47.463 63.562 107.416 1.00 32.25 21 LYS Q N 1
ATOM 2739 C CA . LYS B 1 23 ? 47.661 64.785 106.649 1.00 35.43 21 LYS Q CA 1
ATOM 2740 C C . LYS B 1 23 ? 48.977 64.813 105.868 1.00 36.63 21 LYS Q C 1
ATOM 2741 O O . LYS B 1 23 ? 49.643 65.845 105.807 1.00 37.31 21 LYS Q O 1
ATOM 2747 N N . ASN B 1 24 ? 49.350 63.679 105.276 1.00 36.89 22 ASN Q N 1
ATOM 2748 C CA . ASN B 1 24 ? 50.570 63.594 104.486 1.00 36.14 22 ASN Q CA 1
ATOM 2749 C C . ASN B 1 24 ? 50.266 64.312 103.178 1.00 37.73 22 ASN Q C 1
ATOM 2750 O O . ASN B 1 24 ? 49.370 63.909 102.442 1.00 38.98 22 ASN Q O 1
ATOM 2755 N N . PRO B 1 25 ? 51.033 65.366 102.854 1.00 39.24 23 PRO Q N 1
ATOM 2756 C CA . PRO B 1 25 ? 50.853 66.160 101.631 1.00 38.80 23 PRO Q CA 1
ATOM 2757 C C . PRO B 1 25 ? 50.984 65.378 100.335 1.00 37.59 23 PRO Q C 1
ATOM 2758 O O . PRO B 1 25 ? 50.322 65.680 99.354 1.00 39.01 23 PRO Q O 1
ATOM 2762 N N . ASP B 1 26 ? 51.833 64.366 100.333 1.00 37.26 24 ASP Q N 1
ATOM 2763 C CA . ASP B 1 26 ? 52.056 63.595 99.133 1.00 39.51 24 ASP Q CA 1
ATOM 2764 C C . ASP B 1 26 ? 51.102 62.454 98.882 1.00 38.73 24 ASP Q C 1
ATOM 2765 O O . ASP B 1 26 ? 51.279 61.700 97.928 1.00 39.90 24 ASP Q O 1
ATOM 2770 N N . ILE B 1 27 ? 50.074 62.331 99.702 1.00 37.60 25 ILE Q N 1
ATOM 2771 C CA . ILE B 1 27 ? 49.116 61.259 99.514 1.00 37.23 25 ILE Q CA 1
ATOM 2772 C C . ILE B 1 27 ? 47.728 61.830 99.322 1.00 35.82 25 ILE Q C 1
ATOM 2773 O O . ILE B 1 27 ? 47.166 62.414 100.249 1.00 38.47 25 ILE Q O 1
ATOM 2778 N N . GLU B 1 28 ? 47.198 61.693 98.109 1.00 33.05 26 GLU Q N 1
ATOM 2779 C CA . GLU B 1 28 ? 45.857 62.178 97.776 1.00 30.99 26 GLU Q CA 1
ATOM 2780 C C . GLU B 1 28 ? 44.965 61.007 97.397 1.00 26.89 26 GLU Q C 1
ATOM 2781 O O . GLU B 1 28 ? 45.268 60.293 96.458 1.00 25.91 26 GLU Q O 1
ATOM 2787 N N . VAL B 1 29 ? 43.888 60.791 98.141 1.00 23.59 27 VAL Q N 1
ATOM 2788 C CA . VAL B 1 29 ? 42.958 59.710 97.832 1.00 19.57 27 VAL Q CA 1
ATOM 2789 C C . VAL B 1 29 ? 42.011 60.365 96.856 1.00 19.35 27 VAL Q C 1
ATOM 2790 O O . VAL B 1 29 ? 41.278 61.269 97.231 1.00 21.86 27 VAL Q O 1
ATOM 2794 N N . VAL B 1 30 ? 42.037 59.935 95.604 1.00 18.90 28 VAL Q N 1
ATOM 2795 C CA . VAL B 1 30 ? 41.197 60.545 94.579 1.00 16.06 28 VAL Q CA 1
ATOM 2796 C C . VAL B 1 30 ? 39.935 59.769 94.226 1.00 18.84 28 VAL Q C 1
ATOM 2797 O O . VAL B 1 30 ? 39.002 60.335 93.638 1.00 21.37 28 VAL Q O 1
ATOM 2801 N N . ALA B 1 31 ? 39.890 58.485 94.577 1.00 18.00 29 ALA Q N 1
ATOM 2802 C CA . ALA B 1 31 ? 38.726 57.671 94.263 1.00 17.04 29 ALA Q CA 1
ATOM 2803 C C . ALA B 1 31 ? 38.446 56.583 95.287 1.00 17.85 29 ALA Q C 1
ATOM 2804 O O . ALA B 1 31 ? 39.335 56.138 96.017 1.00 15.87 29 ALA Q O 1
ATOM 2806 N N . ILE B 1 32 ? 37.193 56.147 95.317 1.00 19.72 30 ILE Q N 1
ATOM 2807 C CA . ILE B 1 32 ? 36.750 55.096 96.219 1.00 18.54 30 ILE Q CA 1
ATOM 2808 C C . ILE B 1 32 ? 35.770 54.256 95.426 1.00 19.51 30 ILE Q C 1
ATOM 2809 O O . ILE B 1 32 ? 34.912 54.791 94.726 1.00 20.52 30 ILE Q O 1
ATOM 2814 N N . ASN B 1 33 ? 35.948 52.945 95.466 1.00 18.26 31 ASN Q N 1
ATOM 2815 C CA . ASN B 1 33 ? 35.040 52.064 94.756 1.00 18.22 31 ASN Q CA 1
ATOM 2816 C C . ASN B 1 33 ? 34.394 51.057 95.701 1.00 17.33 31 ASN Q C 1
ATOM 2817 O O . ASN B 1 33 ? 35.052 50.512 96.592 1.00 16.69 31 ASN Q O 1
ATOM 2822 N N . ASP B 1 34 ? 33.110 50.799 95.504 1.00 14.47 32 ASP Q N 1
ATOM 2823 C CA . ASP B 1 34 ? 32.432 49.823 96.325 1.00 14.38 32 ASP Q CA 1
ATOM 2824 C C . ASP B 1 34 ? 31.281 49.284 95.517 1.00 14.68 32 ASP Q C 1
ATOM 2825 O O . ASP B 1 34 ? 31.344 49.269 94.295 1.00 16.75 32 ASP Q O 1
ATOM 2830 N N . LEU B 1 35 ? 30.249 48.804 96.193 1.00 14.46 33 LEU Q N 1
ATOM 2831 C CA . LEU B 1 35 ? 29.083 48.258 95.521 1.00 14.76 33 LEU Q CA 1
ATOM 2832 C C . LEU B 1 35 ? 27.862 48.987 96.062 1.00 16.31 33 LEU Q C 1
ATOM 2833 O O . LEU B 1 35 ? 26.805 48.386 96.241 1.00 20.11 33 LEU Q O 1
ATOM 2838 N N . THR B 1 36 ? 27.981 50.274 96.355 1.00 15.70 34 THR Q N 1
ATOM 2839 C CA . THR B 1 36 ? 26.824 50.940 96.907 1.00 15.50 34 THR Q CA 1
ATOM 2840 C C . THR B 1 36 ? 26.812 52.417 96.541 1.00 16.62 34 THR Q C 1
ATOM 2841 O O . THR B 1 36 ? 27.658 52.865 95.765 1.00 17.55 34 THR Q O 1
ATOM 2845 N N . ASP B 1 37 ? 25.812 53.155 97.019 1.00 16.61 36 ASP Q N 1
ATOM 2846 C CA . ASP B 1 37 ? 25.709 54.573 96.699 1.00 17.51 36 ASP Q CA 1
ATOM 2847 C C . ASP B 1 37 ? 26.473 55.516 97.631 1.00 18.24 36 ASP Q C 1
ATOM 2848 O O . ASP B 1 37 ? 26.836 55.157 98.747 1.00 17.72 36 ASP Q O 1
ATOM 2853 N N . THR B 1 38 ? 26.646 56.754 97.188 1.00 18.85 37 THR Q N 1
ATOM 2854 C CA . THR B 1 38 ? 27.365 57.747 97.956 1.00 18.38 37 THR Q CA 1
ATOM 2855 C C . THR B 1 38 ? 26.704 58.056 99.300 1.00 19.95 37 THR Q C 1
ATOM 2856 O O . THR B 1 38 ? 27.393 58.334 100.283 1.00 22.60 37 THR Q O 1
ATOM 2860 N N . LYS B 1 39 ? 25.377 57.984 99.362 1.00 19.85 38 LYS Q N 1
ATOM 2861 C CA . LYS B 1 39 ? 24.667 58.264 100.610 1.00 19.52 38 LYS Q CA 1
ATOM 2862 C C . LYS B 1 39 ? 25.089 57.271 101.701 1.00 17.51 38 LYS Q C 1
ATOM 2863 O O . LYS B 1 39 ? 25.451 57.668 102.811 1.00 17.65 38 LYS Q O 1
ATOM 2869 N N . THR B 1 40 ? 25.060 55.986 101.358 1.00 13.94 39 THR Q N 1
ATOM 2870 C CA . THR B 1 40 ? 25.447 54.895 102.245 1.00 11.51 39 THR Q CA 1
ATOM 2871 C C . THR B 1 40 ? 26.919 54.940 102.663 1.00 12.30 39 THR Q C 1
ATOM 2872 O O . THR B 1 40 ? 27.237 54.741 103.847 1.00 14.60 39 THR Q O 1
ATOM 2876 N N . LEU B 1 41 ? 27.821 55.197 101.721 1.00 10.59 40 LEU Q N 1
ATOM 2877 C CA . LEU B 1 41 ? 29.235 55.276 102.075 1.00 12.55 40 LEU Q CA 1
ATOM 2878 C C . LEU B 1 41 ? 29.498 56.497 102.944 1.00 13.10 40 LEU Q C 1
ATOM 2879 O O . LEU B 1 41 ? 30.369 56.478 103.807 1.00 14.43 40 LEU Q O 1
ATOM 2884 N N . ALA B 1 42 ? 28.759 57.570 102.708 1.00 12.66 41 ALA Q N 1
ATOM 2885 C CA . ALA B 1 42 ? 28.926 58.773 103.500 1.00 14.09 41 ALA Q CA 1
ATOM 2886 C C . ALA B 1 42 ? 28.534 58.463 104.936 1.00 15.39 41 ALA Q C 1
ATOM 2887 O O . ALA B 1 42 ? 29.275 58.755 105.875 1.00 16.63 41 ALA Q O 1
ATOM 2889 N N . HIS B 1 43 ? 27.363 57.856 105.102 1.00 15.48 42 HIS Q N 1
ATOM 2890 C CA . HIS B 1 43 ? 26.862 57.499 106.422 1.00 14.68 42 HIS Q CA 1
ATOM 2891 C C . HIS B 1 43 ? 27.800 56.540 107.172 1.00 14.34 42 HIS Q C 1
ATOM 2892 O O . HIS B 1 43 ? 28.120 56.788 108.338 1.00 15.06 42 HIS Q O 1
ATOM 2899 N N . LEU B 1 44 ? 28.258 55.477 106.504 1.00 13.04 43 LEU Q N 1
ATOM 2900 C CA . LEU B 1 44 ? 29.149 54.490 107.115 1.00 11.32 43 LEU Q CA 1
ATOM 2901 C C . LEU B 1 44 ? 30.511 55.063 107.492 1.00 14.46 43 LEU Q C 1
ATOM 2902 O O . LEU B 1 44 ? 31.183 54.569 108.403 1.00 14.93 43 LEU Q O 1
ATOM 2907 N N . LEU B 1 45 ? 30.948 56.080 106.763 1.00 14.51 44 LEU Q N 1
ATOM 2908 C CA . LEU B 1 45 ? 32.218 56.710 107.064 1.00 14.05 44 LEU Q CA 1
ATOM 2909 C C . LEU B 1 45 ? 32.032 57.581 108.301 1.00 14.80 44 LEU Q C 1
ATOM 2910 O O . LEU B 1 45 ? 32.843 57.567 109.218 1.00 15.35 44 LEU Q O 1
ATOM 2915 N N . LYS B 1 46 ? 30.922 58.299 108.329 1.00 15.47 45 LYS Q N 1
ATOM 2916 C CA . LYS B 1 46 ? 30.616 59.207 109.409 1.00 16.20 45 LYS Q CA 1
ATOM 2917 C C . LYS B 1 46 ? 30.385 58.570 110.777 1.00 15.43 45 LYS Q C 1
ATOM 2918 O O . LYS B 1 46 ? 30.916 59.047 111.773 1.00 16.77 45 LYS Q O 1
ATOM 2924 N N . TYR B 1 47 ? 29.601 57.505 110.829 1.00 13.20 46 TYR Q N 1
ATOM 2925 C CA . TYR B 1 47 ? 29.289 56.841 112.089 1.00 12.96 46 TYR Q CA 1
ATOM 2926 C C . TYR B 1 47 ? 29.923 55.464 112.116 1.00 14.19 46 TYR Q C 1
ATOM 2927 O O . TYR B 1 47 ? 29.790 54.711 111.153 1.00 17.63 46 TYR Q O 1
ATOM 2936 N N . ASP B 1 48 ? 30.584 55.110 113.213 1.00 13.06 47 ASP Q N 1
ATOM 2937 C CA . ASP B 1 48 ? 31.216 53.798 113.312 1.00 10.28 47 ASP Q CA 1
ATOM 2938 C C . ASP B 1 48 ? 30.831 53.189 114.651 1.00 10.22 47 ASP Q C 1
ATOM 2939 O O . ASP B 1 48 ? 30.972 53.841 115.677 1.00 13.08 47 ASP Q O 1
ATOM 2944 N N . SER B 1 49 ? 30.374 51.937 114.651 1.00 10.41 48 SER Q N 1
ATOM 2945 C CA . SER B 1 49 ? 29.951 51.270 115.876 1.00 10.28 48 SER Q CA 1
ATOM 2946 C C . SER B 1 49 ? 31.055 50.977 116.878 1.00 13.61 48 SER Q C 1
ATOM 2947 O O . SER B 1 49 ? 30.791 50.847 118.069 1.00 14.96 48 SER Q O 1
ATOM 2950 N N . VAL B 1 50 ? 32.290 50.866 116.398 1.00 15.15 49 VAL Q N 1
ATOM 2951 C CA . VAL B 1 50 ? 33.424 50.557 117.259 1.00 13.27 49 VAL Q CA 1
ATOM 2952 C C . VAL B 1 50 ? 34.348 51.744 117.469 1.00 15.02 49 VAL Q C 1
ATOM 2953 O O . VAL B 1 50 ? 34.775 52.009 118.589 1.00 15.82 49 VAL Q O 1
ATOM 2957 N N . HIS B 1 51 ? 34.634 52.467 116.389 1.00 15.50 50 HIS Q N 1
ATOM 2958 C CA . HIS B 1 51 ? 35.585 53.575 116.421 1.00 16.05 50 HIS Q CA 1
ATOM 2959 C C . HIS B 1 51 ? 35.085 55.000 116.534 1.00 19.10 50 HIS Q C 1
ATOM 2960 O O . HIS B 1 51 ? 35.871 55.922 116.377 1.00 22.70 50 HIS Q O 1
ATOM 2967 N N . LYS B 1 52 ? 33.806 55.200 116.816 1.00 24.08 51 LYS Q N 1
ATOM 2968 C CA . LYS B 1 52 ? 33.282 56.557 116.960 1.00 29.54 51 LYS Q CA 1
ATOM 2969 C C . LYS B 1 52 ? 33.224 57.346 115.653 1.00 28.80 51 LYS Q C 1
ATOM 2970 O O . LYS B 1 52 ? 33.697 56.879 114.616 1.00 29.50 51 LYS Q O 1
ATOM 2976 N N . LYS B 1 53 ? 32.652 58.552 115.750 1.00 27.84 52 LYS Q N 1
ATOM 2977 C CA . LYS B 1 53 ? 32.457 59.492 114.643 1.00 25.83 52 LYS Q CA 1
ATOM 2978 C C . LYS B 1 53 ? 33.698 59.980 113.943 1.00 22.29 52 LYS Q C 1
ATOM 2979 O O . LYS B 1 53 ? 34.662 60.366 114.581 1.00 21.74 52 LYS Q O 1
ATOM 2985 N N . PHE B 1 54 ? 33.612 60.063 112.623 1.00 21.66 53 PHE Q N 1
ATOM 2986 C CA . PHE B 1 54 ? 34.709 60.552 111.801 1.00 21.68 53 PHE Q CA 1
ATOM 2987 C C . PHE B 1 54 ? 34.926 62.003 112.226 1.00 22.43 53 PHE Q C 1
ATOM 2988 O O . PHE B 1 54 ? 33.979 62.773 112.363 1.00 21.73 53 PHE Q O 1
ATOM 2996 N N . PRO B 1 55 ? 36.182 62.401 112.404 1.00 23.31 54 PRO Q N 1
ATOM 2997 C CA . PRO B 1 55 ? 36.513 63.763 112.822 1.00 25.75 54 PRO Q CA 1
ATOM 2998 C C . PRO B 1 55 ? 36.102 64.867 111.839 1.00 28.00 54 PRO Q C 1
ATOM 2999 O O . PRO B 1 55 ? 35.723 65.968 112.249 1.00 30.34 54 PRO Q O 1
ATOM 3003 N N . GLY B 1 56 ? 36.181 64.576 110.547 1.00 27.78 55 GLY Q N 1
ATOM 3004 C CA . GLY B 1 56 ? 35.856 65.583 109.551 1.00 27.67 55 GLY Q CA 1
ATOM 3005 C C . GLY B 1 56 ? 34.414 65.729 109.131 1.00 28.20 55 GLY Q C 1
ATOM 3006 O O . GLY B 1 56 ? 33.544 64.967 109.558 1.00 29.84 55 GLY Q O 1
ATOM 3007 N N . LYS B 1 57 ? 34.173 66.739 108.298 1.00 29.29 56 LYS Q N 1
ATOM 3008 C CA . LYS B 1 57 ? 32.852 67.034 107.766 1.00 29.32 56 LYS Q CA 1
ATOM 3009 C C . LYS B 1 57 ? 32.697 66.186 106.534 1.00 26.05 56 LYS Q C 1
ATOM 3010 O O . LYS B 1 57 ? 33.551 66.208 105.650 1.00 24.65 56 LYS Q O 1
ATOM 3016 N N . VAL B 1 58 ? 31.614 65.429 106.485 1.00 23.65 57 VAL Q N 1
ATOM 3017 C CA . VAL B 1 58 ? 31.372 64.542 105.371 1.00 21.73 57 VAL Q CA 1
ATOM 3018 C C . VAL B 1 58 ? 30.064 64.900 104.706 1.00 20.96 57 VAL Q C 1
ATOM 3019 O O . VAL B 1 58 ? 29.059 65.063 105.382 1.00 23.30 57 VAL Q O 1
ATOM 3023 N N . GLU B 1 59 ? 30.106 65.073 103.388 1.00 20.33 58 GLU Q N 1
ATOM 3024 C CA . GLU B 1 59 ? 28.940 65.377 102.562 1.00 17.76 58 GLU Q CA 1
ATOM 3025 C C . GLU B 1 59 ? 29.026 64.455 101.364 1.00 14.79 58 GLU Q C 1
ATOM 3026 O O . GLU B 1 59 ? 30.040 63.799 101.160 1.00 14.32 58 GLU Q O 1
ATOM 3032 N N . TYR B 1 60 ? 28.004 64.465 100.520 1.00 14.19 59 TYR Q N 1
ATOM 3033 C CA . TYR B 1 60 ? 28.027 63.622 99.335 1.00 14.72 59 TYR Q CA 1
ATOM 3034 C C . TYR B 1 60 ? 27.173 64.194 98.222 1.00 16.21 59 TYR Q C 1
ATOM 3035 O O . TYR B 1 60 ? 26.200 64.909 98.469 1.00 16.97 59 TYR Q O 1
ATOM 3044 N N . THR B 1 61 ? 27.581 63.929 96.995 1.00 17.45 60 THR Q N 1
ATOM 3045 C CA . THR B 1 61 ? 26.808 64.349 95.845 1.00 20.13 60 THR Q CA 1
ATOM 3046 C C . THR B 1 61 ? 26.367 63.005 95.270 1.00 24.84 60 THR Q C 1
ATOM 3047 O O . THR B 1 61 ? 26.623 61.961 95.868 1.00 26.25 60 THR Q O 1
ATOM 3051 N N . GLU B 1 62 ? 25.748 63.006 94.102 1.00 30.56 61 GLU Q N 1
ATOM 3052 C CA . GLU B 1 62 ? 25.301 61.757 93.515 1.00 34.53 61 GLU Q CA 1
ATOM 3053 C C . GLU B 1 62 ? 26.465 60.874 93.064 1.00 34.81 61 GLU Q C 1
ATOM 3054 O O . GLU B 1 62 ? 26.350 59.649 93.022 1.00 33.55 61 GLU Q O 1
ATOM 3060 N N . ASN B 1 63 ? 27.606 61.496 92.781 1.00 36.48 62 ASN Q N 1
ATOM 3061 C CA . ASN B 1 63 ? 28.765 60.765 92.272 1.00 36.32 62 ASN Q CA 1
ATOM 3062 C C . ASN B 1 63 ? 30.040 60.880 93.091 1.00 32.03 62 ASN Q C 1
ATOM 3063 O O . ASN B 1 63 ? 31.083 60.387 92.677 1.00 32.21 62 ASN Q O 1
ATOM 3068 N N . SER B 1 64 ? 29.979 61.499 94.257 1.00 27.42 63 SER Q N 1
ATOM 3069 C CA . SER B 1 64 ? 31.189 61.626 95.037 1.00 23.90 63 SER Q CA 1
ATOM 3070 C C . SER B 1 64 ? 30.939 61.919 96.504 1.00 23.51 63 SER Q C 1
ATOM 3071 O O . SER B 1 64 ? 29.824 62.234 96.932 1.00 22.39 63 SER Q O 1
ATOM 3074 N N . LEU B 1 65 ? 32.021 61.842 97.255 1.00 22.68 64 LEU Q N 1
ATOM 3075 C CA . LEU B 1 65 ? 32.022 62.135 98.667 1.00 23.54 64 LEU Q CA 1
ATOM 3076 C C . LEU B 1 65 ? 32.782 63.459 98.771 1.00 23.83 64 LEU Q C 1
ATOM 3077 O O . LEU B 1 65 ? 33.628 63.768 97.919 1.00 23.61 64 LEU Q O 1
ATOM 3082 N N . ILE B 1 66 ? 32.408 64.283 99.740 1.00 23.53 65 ILE Q N 1
ATOM 3083 C CA . ILE B 1 66 ? 33.072 65.559 99.965 1.00 21.98 65 ILE Q CA 1
ATOM 3084 C C . ILE B 1 66 ? 33.464 65.606 101.446 1.00 22.78 65 ILE Q C 1
ATOM 3085 O O . ILE B 1 66 ? 32.619 65.720 102.334 1.00 24.19 65 ILE Q O 1
ATOM 3090 N N . VAL B 1 67 ? 34.748 65.398 101.702 1.00 23.29 66 VAL Q N 1
ATOM 3091 C CA . VAL B 1 67 ? 35.277 65.378 103.058 1.00 23.50 66 VAL Q CA 1
ATOM 3092 C C . VAL B 1 67 ? 36.079 66.657 103.267 1.00 24.75 66 VAL Q C 1
ATOM 3093 O O . VAL B 1 67 ? 37.095 66.883 102.610 1.00 25.94 66 VAL Q O 1
ATOM 3097 N N . ASP B 1 68 ? 35.588 67.517 104.152 1.00 26.76 67 ASP Q N 1
ATOM 3098 C CA . ASP B 1 68 ? 36.226 68.795 104.427 1.00 26.75 67 ASP Q CA 1
ATOM 3099 C C . ASP B 1 68 ? 36.431 69.623 103.163 1.00 27.86 67 ASP Q C 1
ATOM 3100 O O . ASP B 1 68 ? 37.459 70.267 103.012 1.00 30.14 67 ASP Q O 1
ATOM 3105 N N . GLY B 1 69 ? 35.474 69.592 102.242 1.00 29.53 68 GLY Q N 1
ATOM 3106 C CA . GLY B 1 69 ? 35.619 70.365 101.020 1.00 29.60 68 GLY Q CA 1
ATOM 3107 C C . GLY B 1 69 ? 36.360 69.707 99.866 1.00 30.42 68 GLY Q C 1
ATOM 3108 O O . GLY B 1 69 ? 36.397 70.254 98.775 1.00 32.79 68 GLY Q O 1
ATOM 3109 N N . LYS B 1 70 ? 36.992 68.565 100.085 1.00 31.76 69 LYS Q N 1
ATOM 3110 C CA . LYS B 1 70 ? 37.674 67.894 98.987 1.00 33.63 69 LYS Q CA 1
ATOM 3111 C C . LYS B 1 70 ? 36.733 66.838 98.438 1.00 32.08 69 LYS Q C 1
ATOM 3112 O O . LYS B 1 70 ? 36.085 66.135 99.207 1.00 31.89 69 LYS Q O 1
ATOM 3118 N N . GLU B 1 71 ? 36.637 66.763 97.113 1.00 30.95 70 GLU Q N 1
ATOM 3119 C CA . GLU B 1 71 ? 35.770 65.810 96.428 1.00 29.03 70 GLU Q CA 1
ATOM 3120 C C . GLU B 1 71 ? 36.509 64.515 96.077 1.00 26.78 70 GLU Q C 1
ATOM 3121 O O . GLU B 1 71 ? 37.634 64.542 95.592 1.00 27.11 70 GLU Q O 1
ATOM 3127 N N . ILE B 1 72 ? 35.872 63.382 96.325 1.00 23.40 71 ILE Q N 1
ATOM 3128 C CA . ILE B 1 72 ? 36.467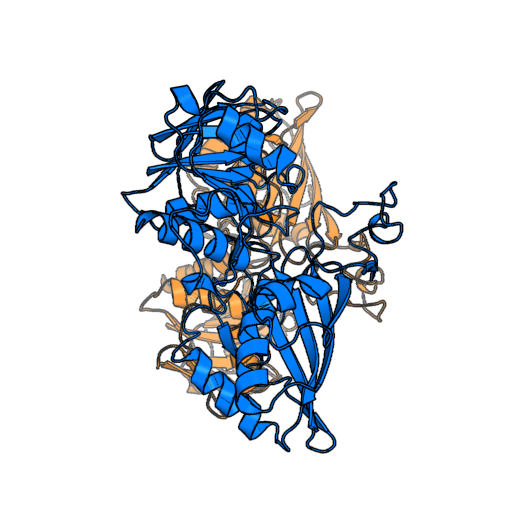 62.092 96.033 1.00 22.03 71 ILE Q CA 1
ATOM 3129 C C . ILE B 1 72 ? 35.448 61.357 95.185 1.00 22.67 71 ILE Q C 1
ATOM 3130 O O . ILE B 1 72 ? 34.310 61.177 95.598 1.00 23.80 71 ILE Q O 1
ATOM 3135 N N . LYS B 1 73 ? 35.832 60.972 93.982 1.00 23.74 72 LYS Q N 1
ATOM 3136 C CA . LYS B 1 73 ? 34.910 60.276 93.099 1.00 25.85 72 LYS Q CA 1
ATOM 3137 C C . LYS B 1 73 ? 34.584 58.917 93.676 1.00 25.10 72 LYS Q C 1
ATOM 3138 O O . LYS B 1 73 ? 35.468 58.213 94.155 1.00 27.80 72 LYS Q O 1
ATOM 3144 N N . VAL B 1 74 ? 33.324 58.528 93.591 1.00 23.43 73 VAL Q N 1
ATOM 3145 C CA . VAL B 1 74 ? 32.890 57.239 94.098 1.00 21.80 73 VAL Q CA 1
ATOM 3146 C C . VAL B 1 74 ? 32.325 56.461 92.930 1.00 22.17 73 VAL Q C 1
ATOM 3147 O O . VAL B 1 74 ? 31.608 57.027 92.098 1.00 22.74 73 VAL Q O 1
ATOM 3151 N N . PHE B 1 75 ? 32.707 55.190 92.832 1.00 22.42 74 PHE Q N 1
ATOM 3152 C CA . PHE B 1 75 ? 32.215 54.286 91.790 1.00 21.43 74 PHE Q CA 1
ATOM 3153 C C . PHE B 1 75 ? 31.639 53.046 92.470 1.00 20.99 74 PHE Q C 1
ATOM 3154 O O . PHE B 1 75 ? 31.930 52.781 93.640 1.00 20.21 74 PHE Q O 1
ATOM 3162 N N . ALA B 1 76 ? 30.818 52.301 91.736 1.00 21.82 75 ALA Q N 1
ATOM 3163 C CA . ALA B 1 76 ? 30.215 51.063 92.229 1.00 22.00 75 ALA Q CA 1
ATOM 3164 C C . ALA B 1 76 ? 30.473 50.017 91.144 1.00 23.05 75 ALA Q C 1
ATOM 3165 O O . ALA B 1 76 ? 29.556 49.382 90.635 1.00 25.33 75 ALA Q O 1
ATOM 3167 N N . GLU B 1 77 ? 31.742 49.853 90.796 1.00 25.08 76 GLU Q N 1
ATOM 3168 C CA . GLU B 1 77 ? 32.167 48.944 89.745 1.00 25.36 76 GLU Q CA 1
ATOM 3169 C C . GLU B 1 77 ? 32.766 47.669 90.317 1.00 25.71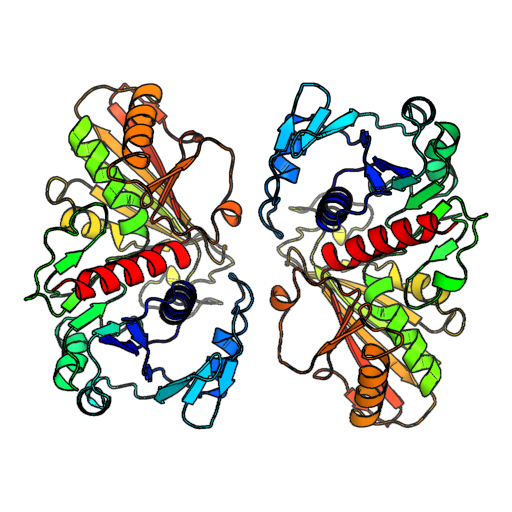 76 GLU Q C 1
ATOM 3170 O O . GLU B 1 77 ? 33.925 47.653 90.740 1.00 26.23 76 GLU Q O 1
ATOM 3176 N N . PRO B 1 78 ? 31.997 46.565 90.307 1.00 26.02 77 PRO Q N 1
ATOM 3177 C CA . PRO B 1 78 ? 32.457 45.270 90.838 1.00 25.91 77 PRO Q CA 1
ATOM 3178 C C . PRO B 1 78 ? 33.629 44.641 90.102 1.00 25.85 77 PRO Q C 1
ATOM 3179 O O . PRO B 1 78 ? 34.263 43.727 90.619 1.00 26.06 77 PRO Q O 1
ATOM 3183 N N . ASP B 1 79 ? 33.896 45.141 88.898 1.00 27.77 78 ASP Q N 1
ATOM 3184 C CA . ASP B 1 79 ? 34.976 44.669 88.040 1.00 26.68 78 ASP Q CA 1
ATOM 3185 C C . ASP B 1 79 ? 36.061 45.734 88.016 1.00 24.66 78 ASP Q C 1
ATOM 3186 O O . ASP B 1 79 ? 35.917 46.733 87.322 1.00 25.18 78 ASP Q O 1
ATOM 3191 N N . PRO B 1 80 ? 37.218 45.462 88.655 1.00 24.07 79 PRO Q N 1
ATOM 3192 C CA . PRO B 1 80 ? 38.344 46.399 88.730 1.00 24.64 79 PRO Q CA 1
ATOM 3193 C C . PRO B 1 80 ? 38.848 46.889 87.384 1.00 26.79 79 PRO Q C 1
ATOM 3194 O O . PRO B 1 80 ? 39.296 48.032 87.268 1.00 28.14 79 PRO Q O 1
ATOM 3198 N N . SER B 1 81 ? 38.783 46.021 86.379 1.00 27.50 80 SER Q N 1
ATOM 3199 C CA . SER B 1 81 ? 39.255 46.357 85.040 1.00 29.94 80 SER Q CA 1
ATOM 3200 C C . SER B 1 81 ? 38.480 47.504 84.411 1.00 30.48 80 SER Q C 1
ATOM 3201 O O . SER B 1 81 ? 39.004 48.191 83.536 1.00 33.48 80 SER Q O 1
ATOM 3204 N N . LYS B 1 82 ? 37.242 47.713 84.852 1.00 29.25 81 LYS Q N 1
ATOM 3205 C CA . LYS B 1 82 ? 36.427 48.795 84.317 1.00 30.11 81 LYS Q CA 1
ATOM 3206 C C . LYS B 1 82 ? 36.732 50.122 85.002 1.00 30.40 81 LYS Q C 1
ATOM 3207 O O . LYS B 1 82 ? 36.224 51.162 84.585 1.00 31.24 81 LYS Q O 1
ATOM 3213 N N . LEU B 1 83 ? 37.535 50.089 86.062 1.00 29.37 82 LEU Q N 1
ATOM 3214 C CA . LEU B 1 83 ? 37.857 51.301 86.812 1.00 28.59 82 LEU Q CA 1
ATOM 3215 C C . LEU B 1 83 ? 38.750 52.300 86.051 1.00 27.74 82 LEU Q C 1
ATOM 3216 O O . LEU B 1 83 ? 39.794 51.939 85.527 1.00 29.46 82 LEU Q O 1
ATOM 3221 N N . PRO B 1 84 ? 38.357 53.583 86.012 1.00 27.54 83 PRO Q N 1
ATOM 3222 C CA . PRO B 1 84 ? 39.100 54.641 85.318 1.00 26.64 83 PRO Q CA 1
ATOM 3223 C C . PRO B 1 84 ? 40.392 55.060 85.992 1.00 26.44 83 PRO Q C 1
ATOM 3224 O O . PRO B 1 84 ? 40.650 56.255 86.146 1.00 26.28 83 PRO Q O 1
ATOM 3228 N N . TRP B 1 85 ? 41.233 54.095 86.343 1.00 26.54 84 TRP Q N 1
ATOM 3229 C CA . TRP B 1 85 ? 42.483 54.410 87.014 1.00 27.27 84 TRP Q CA 1
ATOM 3230 C C . TRP B 1 85 ? 43.396 55.258 86.144 1.00 30.74 84 TRP Q C 1
ATOM 3231 O O . TRP B 1 85 ? 43.824 56.336 86.551 1.00 29.77 84 TRP Q O 1
ATOM 3242 N N . LYS B 1 86 ? 43.683 54.761 84.943 1.00 36.29 85 LYS Q N 1
ATOM 3243 C CA . LYS B 1 86 ? 44.546 55.445 83.984 1.00 40.23 85 LYS Q CA 1
ATOM 3244 C C . LYS B 1 86 ? 44.123 56.898 83.806 1.00 40.94 85 LYS Q C 1
ATOM 3245 O O . LYS B 1 86 ? 44.929 57.827 83.909 1.00 41.54 85 LYS Q O 1
ATOM 3251 N N . ASP B 1 87 ? 42.841 57.085 83.561 1.00 40.96 86 ASP Q N 1
ATOM 3252 C CA . ASP B 1 87 ? 42.307 58.409 83.366 1.00 41.91 86 ASP Q CA 1
ATOM 3253 C C . ASP B 1 87 ? 42.464 59.296 84.608 1.00 38.92 86 ASP Q C 1
ATOM 3254 O O . ASP B 1 87 ? 42.858 60.457 84.507 1.00 38.35 86 ASP Q O 1
ATOM 3259 N N . LEU B 1 88 ? 42.140 58.751 85.775 1.00 35.57 87 LEU Q N 1
ATOM 3260 C CA . LEU B 1 88 ? 42.240 59.495 87.024 1.00 31.23 87 LEU Q CA 1
ATOM 3261 C C . LEU B 1 88 ? 43.686 59.774 87.442 1.00 30.42 87 LEU Q C 1
ATOM 3262 O O . LEU B 1 88 ? 43.929 60.612 88.307 1.00 28.81 87 LEU Q O 1
ATOM 3267 N N . GLY B 1 89 ? 44.645 59.094 86.818 1.00 29.04 88 GLY Q N 1
ATOM 3268 C CA . GLY B 1 89 ? 46.038 59.296 87.177 1.00 27.79 88 GLY Q CA 1
ATOM 3269 C C . GLY B 1 89 ? 46.349 58.614 88.502 1.00 28.69 88 GLY Q C 1
ATOM 3270 O O . GLY B 1 89 ? 47.231 59.042 89.252 1.00 30.28 88 GLY Q O 1
ATOM 3271 N N . VAL B 1 90 ? 45.646 57.518 88.772 1.00 26.29 89 VAL Q N 1
ATOM 3272 C CA . VAL B 1 90 ? 45.816 56.778 90.014 1.00 23.08 89 VAL Q CA 1
ATOM 3273 C C . VAL B 1 90 ? 47.132 56.025 90.044 1.00 23.46 89 VAL Q C 1
ATOM 3274 O O . VAL B 1 90 ? 47.415 55.252 89.137 1.00 23.79 89 VAL Q O 1
ATOM 3278 N N . ASP B 1 91 ? 47.906 56.233 91.112 1.00 24.74 90 ASP Q N 1
ATOM 3279 C CA . ASP B 1 91 ? 49.197 55.578 91.308 1.00 24.85 90 ASP Q CA 1
ATOM 3280 C C . ASP B 1 91 ? 49.118 54.274 92.081 1.00 25.44 90 ASP Q C 1
ATOM 3281 O O . ASP B 1 91 ? 49.540 53.229 91.584 1.00 26.65 90 ASP Q O 1
ATOM 3286 N N . PHE B 1 92 ? 48.619 54.345 93.317 1.00 26.27 91 PHE Q N 1
ATOM 3287 C CA . PHE B 1 92 ? 48.511 53.167 94.187 1.00 23.27 91 PHE Q CA 1
ATOM 3288 C C . PHE B 1 92 ? 47.078 52.853 94.551 1.00 22.19 91 PHE Q C 1
ATOM 3289 O O . PHE B 1 92 ? 46.289 53.756 94.877 1.00 21.60 91 PHE Q O 1
ATOM 3297 N N . VAL B 1 93 ? 46.746 51.567 94.496 1.00 20.12 92 VAL Q N 1
ATOM 3298 C CA . VAL B 1 93 ? 45.409 51.102 94.835 1.00 16.52 92 VAL Q CA 1
ATOM 3299 C C . VAL B 1 93 ? 45.475 50.254 96.083 1.00 16.03 92 VAL Q C 1
ATOM 3300 O O . VAL B 1 93 ? 46.357 49.419 96.225 1.00 16.09 92 VAL Q O 1
ATOM 3304 N N . ILE B 1 94 ? 44.559 50.498 97.005 1.00 16.41 93 ILE Q N 1
ATOM 3305 C CA . ILE B 1 94 ? 44.468 49.697 98.206 1.00 15.22 93 ILE Q CA 1
ATOM 3306 C C . ILE B 1 94 ? 43.340 48.722 97.922 1.00 13.71 93 ILE Q C 1
ATOM 3307 O O . ILE B 1 94 ? 42.204 49.115 97.689 1.00 13.93 93 ILE Q O 1
ATOM 3312 N N . GLU B 1 95 ? 43.711 47.461 97.782 1.00 13.78 94 GLU Q N 1
ATOM 3313 C CA . GLU B 1 95 ? 42.781 46.392 97.487 1.00 13.79 94 GLU Q CA 1
ATOM 3314 C C . GLU B 1 95 ? 42.242 45.832 98.803 1.00 15.11 94 GLU Q C 1
ATOM 3315 O O . GLU B 1 95 ? 42.882 44.978 99.426 1.00 15.48 94 GLU Q O 1
ATOM 3321 N N . SER B 1 96 ? 41.078 46.337 99.232 1.00 13.91 95 SER Q N 1
ATOM 3322 C CA . SER B 1 96 ? 40.450 45.917 100.490 1.00 12.55 95 SER Q CA 1
ATOM 3323 C C . SER B 1 96 ? 39.011 45.375 100.410 1.00 13.43 95 SER Q C 1
ATOM 3324 O O . SER B 1 96 ? 38.214 45.558 101.335 1.00 13.56 95 SER Q O 1
ATOM 3327 N N . THR B 1 97 ? 38.682 44.716 99.304 1.00 11.30 96 THR Q N 1
ATOM 3328 C CA . THR B 1 97 ? 37.366 44.140 99.139 1.00 11.69 96 THR Q CA 1
ATOM 3329 C C . THR B 1 97 ? 37.341 42.760 99.803 1.00 12.79 96 THR Q C 1
ATOM 3330 O O . THR B 1 97 ? 36.360 42.354 100.413 1.00 16.06 96 THR Q O 1
ATOM 3334 N N . GLY B 1 98 ? 38.430 42.022 99.659 1.00 15.33 97 GLY Q N 1
ATOM 3335 C CA . GLY B 1 98 ? 38.502 40.691 100.232 1.00 15.11 97 GLY Q CA 1
ATOM 3336 C C . GLY B 1 98 ? 38.361 39.604 99.178 1.00 15.86 97 GLY Q C 1
ATOM 3337 O O . GLY B 1 98 ? 38.666 38.452 99.445 1.00 15.04 97 GLY Q O 1
ATOM 3338 N N . VAL B 1 99 ? 37.966 39.978 97.963 1.00 17.33 98 VAL Q N 1
ATOM 3339 C CA . VAL B 1 99 ? 37.766 39.008 96.884 1.00 19.19 98 VAL Q CA 1
ATOM 3340 C C . VAL B 1 99 ? 38.823 39.002 95.758 1.00 21.47 98 VAL Q C 1
ATOM 3341 O O . VAL B 1 99 ? 38.839 38.084 94.950 1.00 26.39 98 VAL Q O 1
ATOM 3345 N N . PHE B 1 100 ? 39.711 39.998 95.717 1.00 21.60 99 PHE Q N 1
ATOM 3346 C CA . PHE B 1 100 ? 40.749 40.079 94.690 1.00 18.90 99 PHE Q CA 1
ATOM 3347 C C . PHE B 1 100 ? 42.132 39.882 95.294 1.00 21.33 99 PHE Q C 1
ATOM 3348 O O . PHE B 1 100 ? 43.013 40.734 95.147 1.00 22.34 99 PHE Q O 1
ATOM 3356 N N . ARG B 1 101 ? 42.336 38.726 95.917 1.00 23.71 100 ARG Q N 1
ATOM 3357 C CA . ARG B 1 101 ? 43.601 38.403 96.574 1.00 27.04 100 ARG Q CA 1
ATOM 3358 C C . ARG B 1 101 ? 44.605 37.580 95.747 1.00 30.39 100 ARG Q C 1
ATOM 3359 O O . ARG B 1 101 ? 45.744 37.343 96.177 1.00 30.40 100 ARG Q O 1
ATOM 3367 N N . ASN B 1 102 ? 44.171 37.110 94.586 1.00 34.17 101 ASN Q N 1
ATOM 3368 C CA . ASN B 1 102 ? 45.028 36.329 93.708 1.00 36.37 101 ASN Q CA 1
ATOM 3369 C C . ASN B 1 102 ? 45.704 37.325 92.792 1.00 34.59 101 ASN Q C 1
ATOM 3370 O O . ASN B 1 102 ? 45.091 38.321 92.423 1.00 34.46 101 ASN Q O 1
ATOM 3375 N N . ARG B 1 103 ? 46.947 37.063 92.406 1.00 34.49 102 ARG Q N 1
ATOM 3376 C CA . ARG B 1 103 ? 47.660 37.973 91.516 1.00 35.68 102 ARG Q CA 1
ATOM 3377 C C . ARG B 1 103 ? 46.858 38.338 90.263 1.00 35.35 102 ARG Q C 1
ATOM 3378 O O . ARG B 1 103 ? 46.770 39.506 89.907 1.00 34.64 102 ARG Q O 1
ATOM 3386 N N . GLU B 1 104 ? 46.250 37.340 89.622 1.00 35.29 103 GLU Q N 1
ATOM 3387 C CA . GLU B 1 104 ? 45.457 37.557 88.410 1.00 35.01 103 GLU Q CA 1
ATOM 3388 C C . GLU B 1 104 ? 44.411 38.657 88.588 1.00 33.73 103 GLU Q C 1
ATOM 3389 O O . GLU B 1 104 ? 44.344 39.592 87.791 1.00 33.36 103 GLU Q O 1
ATOM 3395 N N . LYS B 1 105 ? 43.618 38.558 89.653 1.00 34.12 104 LYS Q N 1
ATOM 3396 C CA . LYS B 1 105 ? 42.581 39.548 89.962 1.00 32.22 104 LYS Q CA 1
ATOM 3397 C C . LYS B 1 105 ? 43.116 40.936 90.337 1.00 28.80 104 LYS Q C 1
ATOM 3398 O O . LYS B 1 105 ? 42.658 41.944 89.809 1.00 27.04 104 LYS Q O 1
ATOM 3404 N N . ALA B 1 106 ? 44.100 40.982 91.227 1.00 28.68 105 ALA Q N 1
ATOM 3405 C CA . ALA B 1 106 ? 44.701 42.246 91.653 1.00 29.50 105 ALA Q CA 1
ATOM 3406 C C . ALA B 1 106 ? 45.305 42.967 90.442 1.00 31.40 105 ALA Q C 1
ATOM 3407 O O . ALA B 1 106 ? 45.141 44.180 90.273 1.00 31.94 105 ALA Q O 1
ATOM 3409 N N . GLU B 1 107 ? 45.967 42.199 89.580 1.00 33.08 106 GLU Q N 1
ATOM 3410 C CA . GLU B 1 107 ? 46.605 42.709 88.371 1.00 33.56 106 GLU Q CA 1
ATOM 3411 C C . GLU B 1 107 ? 45.653 43.559 87.523 1.00 31.39 106 GLU Q C 1
ATOM 3412 O O . GLU B 1 107 ? 46.097 44.432 86.767 1.00 30.04 106 GLU Q O 1
ATOM 3418 N N . LEU B 1 108 ? 44.349 43.333 87.668 1.00 28.94 107 LEU Q N 1
ATOM 3419 C CA . LEU B 1 108 ? 43.361 44.099 86.920 1.00 27.46 107 LEU Q CA 1
ATOM 3420 C C . LEU B 1 108 ? 43.438 45.613 87.159 1.00 27.98 107 LEU Q C 1
ATOM 3421 O O . LEU B 1 108 ? 43.070 46.390 86.271 1.00 31.51 107 LEU Q O 1
ATOM 3426 N N . HIS B 1 109 ? 43.946 46.038 88.321 1.00 24.94 108 HIS Q N 1
ATOM 3427 C CA . HIS B 1 109 ? 44.075 47.464 88.644 1.00 22.95 108 HIS Q CA 1
ATOM 3428 C C . HIS B 1 109 ? 45.172 48.117 87.835 1.00 24.56 108 HIS Q C 1
ATOM 3429 O O . HIS B 1 109 ? 45.093 49.306 87.515 1.00 22.46 108 HIS Q O 1
ATOM 3436 N N . LEU B 1 110 ? 46.233 47.345 87.598 1.00 27.34 109 LEU Q N 1
ATOM 3437 C CA . LEU B 1 110 ? 47.393 47.774 86.808 1.00 29.30 109 LEU Q CA 1
ATOM 3438 C C . LEU B 1 110 ? 46.959 47.843 85.332 1.00 32.16 109 LEU Q C 1
ATOM 3439 O O . LEU B 1 110 ? 47.400 48.707 84.574 1.00 35.02 109 LEU Q O 1
ATOM 3444 N N . GLN B 1 111 ? 46.094 46.918 84.934 1.00 33.44 110 GLN Q N 1
ATOM 3445 C CA . GLN B 1 111 ? 45.574 46.896 83.582 1.00 34.63 110 GLN Q CA 1
ATOM 3446 C C . GLN B 1 111 ? 44.650 48.095 83.418 1.00 34.00 110 GLN Q C 1
ATOM 3447 O O . GLN B 1 111 ? 44.615 48.719 82.364 1.00 36.09 110 GLN Q O 1
ATOM 3453 N N . ALA B 1 112 ? 43.888 48.414 84.455 1.00 30.83 111 ALA Q N 1
ATOM 3454 C CA . ALA B 1 112 ? 42.999 49.563 84.391 1.00 28.65 111 ALA Q CA 1
ATOM 3455 C C . ALA B 1 112 ? 43.810 50.858 84.473 1.00 27.99 111 ALA Q C 1
ATOM 3456 O O . ALA B 1 112 ? 43.254 51.955 84.360 1.00 26.73 111 ALA Q O 1
ATOM 3458 N N . GLY B 1 113 ? 45.111 50.744 84.740 1.00 27.72 112 GLY Q N 1
ATOM 3459 C CA . GLY B 1 113 ? 45.944 51.933 84.786 1.00 28.91 112 GLY Q CA 1
ATOM 3460 C C . GLY B 1 113 ? 46.743 52.328 86.016 1.00 30.41 112 GLY Q C 1
ATOM 3461 O O . GLY B 1 113 ? 47.509 53.298 85.943 1.00 31.89 112 GLY Q O 1
ATOM 3462 N N . ALA B 1 114 ? 46.572 51.635 87.138 1.00 29.76 113 ALA Q N 1
ATOM 3463 C CA . ALA B 1 114 ? 47.312 51.989 88.352 1.00 30.36 113 ALA Q CA 1
ATOM 3464 C C . ALA B 1 114 ? 48.714 51.376 88.312 1.00 31.83 113 ALA Q C 1
ATOM 3465 O O . ALA B 1 114 ? 48.944 50.430 87.556 1.00 32.63 113 ALA Q O 1
ATOM 3467 N N . LYS B 1 115 ? 49.636 51.907 89.118 1.00 32.06 114 LYS Q N 1
ATOM 3468 C CA . LYS B 1 115 ? 51.015 51.413 89.155 1.00 34.47 114 LYS Q CA 1
ATOM 3469 C C . LYS B 1 115 ? 51.260 50.270 90.123 1.00 34.90 114 LYS Q C 1
ATOM 3470 O O . LYS B 1 115 ? 51.845 49.253 89.741 1.00 35.41 114 LYS Q O 1
ATOM 3476 N N . LYS B 1 116 ? 50.907 50.480 91.393 1.00 33.00 115 LYS Q N 1
ATOM 3477 C CA . LYS B 1 116 ? 51.096 49.461 92.420 1.00 30.64 115 LYS Q CA 1
ATOM 3478 C C . LYS B 1 116 ? 49.812 49.200 93.168 1.00 29.54 115 LYS Q C 1
ATOM 3479 O O . LYS B 1 116 ? 48.967 50.091 93.319 1.00 29.00 115 LYS Q O 1
ATOM 3485 N N . VAL B 1 117 ? 49.676 47.965 93.630 1.00 27.34 116 VAL Q N 1
ATOM 3486 C CA . VAL B 1 117 ? 48.502 47.522 94.363 1.00 25.02 116 VAL Q CA 1
ATOM 3487 C C . VAL B 1 117 ? 48.895 46.921 95.719 1.00 24.05 116 VAL Q C 1
ATOM 3488 O O . VAL B 1 117 ? 49.856 46.136 95.815 1.00 23.95 116 VAL Q O 1
ATOM 3492 N N . ILE B 1 118 ? 48.178 47.322 96.767 1.00 19.99 117 ILE Q N 1
ATOM 3493 C CA . ILE B 1 118 ? 48.423 46.810 98.110 1.00 18.09 117 ILE Q CA 1
ATOM 3494 C C . ILE B 1 118 ? 47.194 45.998 98.529 1.00 18.38 117 ILE Q C 1
ATOM 3495 O O . ILE B 1 118 ? 46.085 46.520 98.584 1.00 20.61 117 ILE Q O 1
ATOM 3500 N N . ILE B 1 119 ? 47.371 44.698 98.715 1.00 15.93 118 ILE Q N 1
ATOM 3501 C CA . ILE B 1 119 ? 46.282 43.830 99.116 1.00 14.56 118 ILE Q CA 1
ATOM 3502 C C . ILE B 1 119 ? 46.282 43.769 100.641 1.00 16.87 118 ILE Q C 1
ATOM 3503 O O . ILE B 1 119 ? 47.272 43.357 101.259 1.00 19.19 118 ILE Q O 1
ATOM 3508 N N . THR B 1 120 ? 45.171 44.156 101.256 1.00 16.04 119 THR Q N 1
ATOM 3509 C CA . THR B 1 120 ? 45.089 44.174 102.715 1.00 15.30 119 THR Q CA 1
ATOM 3510 C C . THR B 1 120 ? 44.742 42.814 103.335 1.00 16.44 119 THR Q C 1
ATOM 3511 O O . THR B 1 120 ? 43.888 42.724 104.224 1.00 16.77 119 THR Q O 1
ATOM 3515 N N . ALA B 1 121 ? 45.460 41.775 102.924 1.00 17.03 120 ALA Q N 1
ATOM 3516 C CA . ALA B 1 121 ? 45.210 40.423 103.402 1.00 17.17 120 ALA Q CA 1
ATOM 3517 C C . ALA B 1 121 ? 46.238 39.512 102.754 1.00 17.99 120 ALA Q C 1
ATOM 3518 O O . ALA B 1 121 ? 46.999 39.948 101.897 1.00 16.33 120 ALA Q O 1
ATOM 3520 N N . PRO B 1 122 ? 46.328 38.252 103.214 1.00 20.08 121 PRO Q N 1
ATOM 3521 C CA . PRO B 1 122 ? 47.284 37.325 102.616 1.00 21.35 121 PRO Q CA 1
ATOM 3522 C C . PRO B 1 122 ? 46.924 37.238 101.136 1.00 23.52 121 PRO Q C 1
ATOM 3523 O O . PRO B 1 122 ? 45.749 37.307 100.781 1.00 24.48 121 PRO Q O 1
ATOM 3527 N N . ALA B 1 123 ? 47.928 37.098 100.280 1.00 25.93 122 ALA Q N 1
ATOM 3528 C CA . ALA B 1 123 ? 47.710 37.057 98.849 1.00 27.40 122 ALA Q CA 1
ATOM 3529 C C . ALA B 1 123 ? 48.193 35.753 98.232 1.00 28.69 122 ALA Q C 1
ATOM 3530 O O . ALA B 1 123 ? 48.791 34.914 98.910 1.00 29.43 122 ALA Q O 1
ATOM 3532 N N . LYS B 1 124 A 47.905 35.599 96.941 1.00 31.29 122 LYS Q N 1
ATOM 3533 C CA . LYS B 1 124 A 48.286 34.431 96.154 1.00 32.80 122 LYS Q CA 1
ATOM 3534 C C . LYS B 1 124 A 49.072 34.920 94.939 1.00 31.24 122 LYS Q C 1
ATOM 3535 O O . LYS B 1 124 A 48.521 35.627 94.096 1.00 29.95 122 LYS Q O 1
ATOM 3541 N N . GLY B 1 125 ? 50.357 34.582 94.868 1.00 29.95 123 GLY Q N 1
ATOM 3542 C CA . GLY B 1 125 ? 51.169 34.992 93.735 1.00 27.58 123 GLY Q CA 1
ATOM 3543 C C . GLY B 1 125 ? 51.655 36.427 93.760 1.00 26.88 123 GLY Q C 1
ATOM 3544 O O . GLY B 1 125 ? 52.031 36.985 92.737 1.00 26.86 123 GLY Q O 1
ATOM 3545 N N . GLU B 1 126 ? 51.662 37.027 94.937 1.00 25.78 124 GLU Q N 1
ATOM 3546 C CA . GLU B 1 126 ? 52.114 38.404 95.096 1.00 25.53 124 GLU Q CA 1
ATOM 3547 C C . GLU B 1 126 ? 53.635 38.525 94.897 1.00 25.71 124 GLU Q C 1
ATOM 3548 O O . GLU B 1 126 ? 54.354 37.529 94.948 1.00 26.45 124 GLU Q O 1
ATOM 3554 N N . ASP B 1 127 ? 54.123 39.744 94.681 1.00 25.64 125 ASP Q N 1
ATOM 3555 C CA . ASP B 1 127 ? 55.554 39.973 94.510 1.00 23.48 125 ASP Q CA 1
ATOM 3556 C C . ASP B 1 127 ? 56.205 39.865 95.863 1.00 24.60 125 ASP Q C 1
ATOM 3557 O O . ASP B 1 127 ? 57.309 39.351 95.979 1.00 26.21 125 ASP Q O 1
ATOM 3562 N N . ILE B 1 128 ? 55.527 40.380 96.887 1.00 23.88 126 ILE Q N 1
ATOM 3563 C CA . ILE B 1 128 ? 56.074 40.349 98.230 1.00 21.30 126 ILE Q CA 1
ATOM 3564 C C . ILE B 1 128 ? 55.035 40.600 99.319 1.00 21.38 126 ILE Q C 1
ATOM 3565 O O . ILE B 1 128 ? 54.087 41.379 99.138 1.00 22.37 126 ILE Q O 1
ATOM 3570 N N . THR B 1 129 ? 55.195 39.884 100.425 1.00 18.66 127 THR Q N 1
ATOM 3571 C CA . THR B 1 129 ? 54.346 40.042 101.594 1.00 18.22 127 THR Q CA 1
ATOM 3572 C C . THR B 1 129 ? 55.275 40.759 102.575 1.00 20.34 127 THR Q C 1
ATOM 3573 O O . THR B 1 129 ? 56.355 40.259 102.912 1.00 21.38 127 THR Q O 1
ATOM 3577 N N . VAL B 1 130 ? 54.903 41.980 102.940 1.00 22.16 128 VAL Q N 1
ATOM 3578 C CA . VAL B 1 130 ? 55.701 42.792 103.848 1.00 22.04 128 VAL Q CA 1
ATOM 3579 C C . VAL B 1 130 ? 55.013 43.049 105.188 1.00 21.44 128 VAL Q C 1
ATOM 3580 O O . VAL B 1 130 ? 53.882 43.545 105.260 1.00 19.99 128 VAL Q O 1
ATOM 3584 N N . VAL B 1 131 ? 55.692 42.605 106.239 1.00 19.86 129 VAL Q N 1
ATOM 3585 C CA . VAL B 1 131 ? 55.245 42.777 107.607 1.00 17.93 129 VAL Q CA 1
ATOM 3586 C C . VAL B 1 131 ? 56.306 43.675 108.257 1.00 18.68 129 VAL Q C 1
ATOM 3587 O O . VAL B 1 131 ? 57.475 43.291 108.422 1.00 19.17 129 VAL Q O 1
ATOM 3591 N N . ILE B 1 132 ? 55.925 44.925 108.482 1.00 18.66 130 ILE Q N 1
ATOM 3592 C CA . ILE B 1 132 ? 56.803 45.906 109.106 1.00 17.31 130 ILE Q CA 1
ATOM 3593 C C . ILE B 1 132 ? 57.225 45.420 110.506 1.00 18.59 130 ILE Q C 1
ATOM 3594 O O . ILE B 1 132 ? 56.394 45.157 111.377 1.00 19.81 130 ILE Q O 1
ATOM 3599 N N . GLY B 1 133 ? 58.527 45.259 110.693 1.00 20.14 131 GLY Q N 1
ATOM 3600 C CA . GLY B 1 133 ? 59.054 44.759 111.948 1.00 17.66 131 GLY Q CA 1
ATOM 3601 C C . GLY B 1 133 ? 59.706 43.434 111.631 1.00 18.23 131 GLY Q C 1
ATOM 3602 O O . GLY B 1 133 ? 60.388 42.860 112.470 1.00 18.33 131 GLY Q O 1
ATOM 3603 N N . CYS B 1 134 ? 59.461 42.931 110.421 1.00 20.67 132 CYS Q N 1
ATOM 3604 C CA . CYS B 1 134 ? 60.044 41.668 109.954 1.00 22.39 132 CYS Q CA 1
ATOM 3605 C C . CYS B 1 134 ? 60.862 41.788 108.666 1.00 22.74 132 CYS Q C 1
ATOM 3606 O O . CYS B 1 134 ? 62.036 41.424 108.654 1.00 24.88 132 CYS Q O 1
ATOM 3609 N N . ASN B 1 135 ? 60.278 42.334 107.600 1.00 22.39 133 ASN Q N 1
ATOM 3610 C CA . ASN B 1 135 ? 61.018 42.415 106.344 1.00 21.20 133 ASN Q CA 1
ATOM 3611 C C . ASN B 1 135 ? 60.734 43.594 105.427 1.00 21.78 133 ASN Q C 1
ATOM 3612 O O . ASN B 1 135 ? 60.840 43.451 104.214 1.00 22.76 133 ASN Q O 1
ATOM 3617 N N . GLU B 1 136 ? 60.443 44.768 105.964 1.00 22.13 134 GLU Q N 1
ATOM 3618 C CA . GLU B 1 136 ? 60.144 45.894 105.089 1.00 26.42 134 GLU Q CA 1
ATOM 3619 C C . GLU B 1 136 ? 61.342 46.394 104.276 1.00 29.71 134 GLU Q C 1
ATOM 3620 O O . GLU B 1 136 ? 61.195 47.257 103.411 1.00 30.05 134 GLU Q O 1
ATOM 3626 N N . ASP B 1 137 ? 62.517 45.822 104.525 1.00 34.48 135 ASP Q N 1
ATOM 3627 C CA . ASP B 1 137 ? 63.743 46.193 103.802 1.00 38.75 135 ASP Q CA 1
ATOM 3628 C C . ASP B 1 137 ? 63.979 45.303 102.563 1.00 38.09 135 ASP Q C 1
ATOM 3629 O O . ASP B 1 137 ? 65.081 45.234 102.031 1.00 37.79 135 ASP Q O 1
ATOM 3634 N N . GLN B 1 138 ? 62.953 44.558 102.173 1.00 38.54 136 GLN Q N 1
ATOM 3635 C CA . GLN B 1 138 ? 63.005 43.672 101.019 1.00 38.44 136 GLN Q CA 1
ATOM 3636 C C . GLN B 1 138 ? 62.162 44.269 99.914 1.00 38.01 136 GLN Q C 1
ATOM 3637 O O . GLN B 1 138 ? 62.177 43.792 98.777 1.00 38.86 136 GLN Q O 1
ATOM 3643 N N . LEU B 1 139 ? 61.328 45.233 100.287 1.00 36.46 137 LEU Q N 1
ATOM 3644 C CA . LEU B 1 139 ? 60.467 45.890 99.329 1.00 34.96 137 LEU Q CA 1
ATOM 3645 C C . LEU B 1 139 ? 61.390 46.645 98.373 1.00 35.12 137 LEU Q C 1
ATOM 3646 O O . LEU B 1 139 ? 62.313 47.334 98.794 1.00 35.47 137 LEU Q O 1
ATOM 3651 N N . LYS B 1 140 ? 61.131 46.499 97.084 1.00 35.47 138 LYS Q N 1
ATOM 3652 C CA . LYS B 1 140 ? 61.930 47.134 96.055 1.00 35.47 138 LYS Q CA 1
ATOM 3653 C C . LYS B 1 140 ? 60.950 47.754 95.080 1.00 34.56 138 LYS Q C 1
ATOM 3654 O O . LYS B 1 140 ? 59.844 47.246 94.889 1.00 33.22 138 LYS Q O 1
ATOM 3660 N N . PRO B 1 141 ? 61.356 48.833 94.410 1.00 35.03 139 PRO Q N 1
ATOM 3661 C CA . PRO B 1 141 ? 60.476 49.503 93.448 1.00 35.71 139 PRO Q CA 1
ATOM 3662 C C . PRO B 1 141 ? 59.861 48.617 92.358 1.00 35.48 139 PRO Q C 1
ATOM 3663 O O . PRO B 1 141 ? 58.848 48.981 91.759 1.00 35.45 139 PRO Q O 1
ATOM 3667 N N . GLU B 1 142 ? 60.456 47.453 92.118 1.00 35.49 140 GLU Q N 1
ATOM 3668 C CA . GLU B 1 142 ? 59.948 46.532 91.103 1.00 35.88 140 GLU Q CA 1
ATOM 3669 C C . GLU B 1 142 ? 58.755 45.704 91.573 1.00 35.60 140 GLU Q C 1
ATOM 3670 O O . GLU B 1 142 ? 58.215 44.898 90.805 1.00 36.46 140 GLU Q O 1
ATOM 3676 N N . HIS B 1 143 ? 58.391 45.850 92.849 1.00 34.43 141 HIS Q N 1
ATOM 3677 C CA . HIS B 1 143 ? 57.255 45.127 93.431 1.00 30.71 141 HIS Q CA 1
ATOM 3678 C C . HIS B 1 143 ? 56.011 45.957 93.188 1.00 28.91 141 HIS Q C 1
ATOM 3679 O O . HIS B 1 143 ? 55.912 47.082 93.673 1.00 27.95 141 HIS Q O 1
ATOM 3686 N N . THR B 1 144 ? 55.082 45.395 92.427 1.00 27.59 142 THR Q N 1
ATOM 3687 C CA . THR B 1 144 ? 53.837 46.053 92.076 1.00 28.61 142 THR Q CA 1
ATOM 3688 C C . THR B 1 144 ? 52.625 45.508 92.821 1.00 28.89 142 THR Q C 1
ATOM 3689 O O . THR B 1 144 ? 51.663 46.242 93.056 1.00 28.23 142 THR Q O 1
ATOM 3693 N N . ILE B 1 145 ? 52.633 44.202 93.091 1.00 28.00 143 ILE Q N 1
ATOM 3694 C CA . ILE B 1 145 ? 51.538 43.542 93.801 1.00 27.46 143 ILE Q CA 1
ATOM 3695 C C . ILE B 1 145 ? 52.071 43.195 95.196 1.00 26.66 143 ILE Q C 1
ATOM 3696 O O . ILE B 1 145 ? 52.807 42.216 95.372 1.00 25.73 143 ILE Q O 1
ATOM 3701 N N . ILE B 1 146 ? 51.686 44.005 96.177 1.00 23.82 144 ILE Q N 1
ATOM 3702 C CA . ILE B 1 146 ? 52.154 43.854 97.543 1.00 21.80 144 ILE Q CA 1
ATOM 3703 C C . ILE B 1 146 ? 51.085 43.416 98.540 1.00 21.19 144 ILE Q C 1
ATOM 3704 O O . ILE B 1 146 ? 49.955 43.899 98.497 1.00 22.77 144 ILE Q O 1
ATOM 3709 N N . SER B 1 147 ? 51.454 42.538 99.462 1.00 17.07 145 SER Q N 1
ATOM 3710 C CA . SER B 1 147 ? 50.521 42.076 100.473 1.00 16.36 145 SER Q CA 1
ATOM 3711 C C . SER B 1 147 ? 51.001 42.492 101.862 1.00 16.71 145 SER Q C 1
ATOM 3712 O O . SER B 1 147 ? 52.197 42.486 102.133 1.00 17.24 145 SER Q O 1
ATOM 3715 N N . CYS B 1 148 ? 50.081 42.894 102.731 1.00 16.55 146 CYS Q N 1
ATOM 3716 C CA . CYS B 1 148 ? 50.451 43.270 104.097 1.00 15.80 146 CYS Q CA 1
ATOM 3717 C C . CYS B 1 148 ? 50.140 42.139 105.080 1.00 13.67 146 CYS Q C 1
ATOM 3718 O O . CYS B 1 148 ? 50.198 42.330 106.286 1.00 14.20 146 CYS Q O 1
ATOM 3721 N N . ALA B 1 149 ? 49.829 40.956 104.558 1.00 14.15 147 ALA Q N 1
ATOM 3722 C CA . ALA B 1 149 ? 49.504 39.790 105.385 1.00 13.34 147 ALA Q CA 1
ATOM 3723 C C . ALA B 1 149 ? 48.188 39.987 106.183 1.00 13.77 147 ALA Q C 1
ATOM 3724 O O . ALA B 1 149 ? 47.329 40.794 105.795 1.00 15.47 147 ALA Q O 1
ATOM 3726 N N . SER B 1 150 ? 47.986 39.212 107.240 1.00 12.01 148 SER Q N 1
ATOM 3727 C CA . SER B 1 150 ? 46.774 39.346 108.024 1.00 11.35 148 SER Q CA 1
ATOM 3728 C C . SER B 1 150 ? 47.076 40.078 109.308 1.00 13.22 148 SER Q C 1
ATOM 3729 O O . SER B 1 150 ? 48.240 40.291 109.655 1.00 15.21 148 SER Q O 1
ATOM 3732 N N . CYS B 1 151 ? 46.025 40.418 110.044 1.00 13.20 149 CYS Q N 1
ATOM 3733 C CA . CYS B 1 151 ? 46.189 41.103 111.313 1.00 12.46 149 CYS Q CA 1
ATOM 3734 C C . CYS B 1 151 ? 46.937 40.234 112.346 1.00 10.53 149 CYS Q C 1
ATOM 3735 O O . CYS B 1 151 ? 47.840 40.712 113.027 1.00 11.32 149 CYS Q O 1
ATOM 3738 N N . THR B 1 152 ? 46.612 38.951 112.414 1.00 9.67 150 THR Q N 1
ATOM 3739 C CA . THR B 1 152 ? 47.263 38.057 113.364 1.00 12.69 150 THR Q CA 1
ATOM 3740 C C . THR B 1 152 ? 48.750 37.921 113.063 1.00 13.47 150 THR Q C 1
ATOM 3741 O O . THR B 1 152 ? 49.566 37.863 113.966 1.00 12.78 150 THR Q O 1
ATOM 3745 N N . THR B 1 153 ? 49.100 37.867 111.787 1.00 14.65 151 THR Q N 1
ATOM 3746 C CA . THR B 1 153 ? 50.499 37.776 111.405 1.00 14.56 151 THR Q CA 1
ATOM 3747 C C . THR B 1 153 ? 51.273 39.021 111.878 1.00 13.17 151 THR Q C 1
ATOM 3748 O O . THR B 1 153 ? 52.393 38.900 112.362 1.00 12.53 151 THR Q O 1
ATOM 3752 N N . ASN B 1 154 ? 50.702 40.212 111.724 1.00 11.94 152 ASN Q N 1
ATOM 3753 C CA . ASN B 1 154 ? 51.381 41.422 112.185 1.00 11.10 152 ASN Q CA 1
ATOM 3754 C C . ASN B 1 154 ? 51.463 41.489 113.702 1.00 12.94 152 ASN Q C 1
ATOM 3755 O O . ASN B 1 154 ? 52.361 42.115 114.264 1.00 14.48 152 ASN Q O 1
ATOM 3760 N N . SER B 1 155 ? 50.514 40.844 114.371 1.00 14.84 153 SER Q N 1
ATOM 3761 C CA . SER B 1 155 ? 50.495 40.850 115.821 1.00 14.09 153 SER Q CA 1
ATOM 3762 C C . SER B 1 155 ? 51.627 40.031 116.432 1.00 14.59 153 SER Q C 1
ATOM 3763 O O . SER B 1 155 ? 52.110 40.360 117.517 1.00 18.30 153 SER Q O 1
ATOM 3766 N N . ILE B 1 156 ? 52.049 38.977 115.736 1.00 13.83 154 ILE Q N 1
ATOM 3767 C CA . ILE B 1 156 ? 53.056 38.067 116.252 1.00 13.69 154 ILE Q CA 1
ATOM 3768 C C . ILE B 1 156 ? 54.355 37.867 115.454 1.00 16.99 154 ILE Q C 1
ATOM 3769 O O . ILE B 1 156 ? 55.376 37.523 116.051 1.00 21.04 154 ILE Q O 1
ATOM 3774 N N . ALA B 1 157 ? 54.365 38.090 114.141 1.00 17.18 155 ALA Q N 1
ATOM 3775 C CA . ALA B 1 157 ? 55.600 37.857 113.380 1.00 18.51 155 ALA Q CA 1
ATOM 3776 C C . ALA B 1 157 ? 56.813 38.607 113.924 1.00 19.78 155 ALA Q C 1
ATOM 3777 O O . ALA B 1 157 ? 57.889 38.021 114.044 1.00 21.23 155 ALA Q O 1
ATOM 3779 N N . PRO B 1 158 ? 56.654 39.894 114.311 1.00 19.95 156 PRO Q N 1
ATOM 3780 C CA . PRO B 1 158 ? 57.811 40.643 114.843 1.00 19.17 156 PRO Q CA 1
ATOM 3781 C C . PRO B 1 158 ? 58.343 40.073 116.163 1.00 19.43 156 PRO Q C 1
ATOM 3782 O O . PRO B 1 158 ? 59.530 40.183 116.470 1.00 20.63 156 PRO Q O 1
ATOM 3786 N N . ILE B 1 159 ? 57.450 39.463 116.935 1.00 17.94 157 ILE Q N 1
ATOM 3787 C CA . ILE B 1 159 ? 57.787 38.885 118.219 1.00 16.78 157 ILE Q CA 1
ATOM 3788 C C . ILE B 1 159 ? 58.487 37.558 117.999 1.00 19.65 157 ILE Q C 1
ATOM 3789 O O . ILE B 1 159 ? 59.485 37.260 118.654 1.00 20.98 157 ILE Q O 1
ATOM 3794 N N . VAL B 1 160 ? 57.954 36.765 117.072 1.00 20.88 158 VAL Q N 1
ATOM 3795 C CA . VAL B 1 160 ? 58.513 35.462 116.714 1.00 21.09 158 VAL Q CA 1
ATOM 3796 C C . VAL B 1 160 ? 59.973 35.636 116.292 1.00 23.35 158 VAL Q C 1
ATOM 3797 O O . VAL B 1 160 ? 60.846 34.855 116.700 1.00 22.88 158 VAL Q O 1
ATOM 3801 N N . LYS B 1 161 ? 60.219 36.675 115.495 1.00 25.34 159 LYS Q N 1
ATOM 3802 C CA . LYS B 1 161 ? 61.548 37.009 115.005 1.00 28.27 159 LYS Q CA 1
ATOM 3803 C C . LYS B 1 161 ? 62.557 37.251 116.131 1.00 30.20 159 LYS Q C 1
ATOM 3804 O O . LYS B 1 161 ? 63.642 36.673 116.113 1.00 33.46 159 LYS Q O 1
ATOM 3810 N N . VAL B 1 162 ? 62.220 38.098 117.101 1.00 30.33 160 VAL Q N 1
ATOM 3811 C CA . VAL B 1 162 ? 63.120 38.356 118.228 1.00 30.18 160 VAL Q CA 1
ATOM 3812 C C . VAL B 1 162 ? 63.331 37.108 119.101 1.00 31.80 160 VAL Q C 1
ATOM 3813 O O . VAL B 1 162 ? 64.442 36.843 119.558 1.00 33.60 160 VAL Q O 1
ATOM 3817 N N . LEU B 1 163 ? 62.268 36.350 119.351 1.00 33.10 161 LEU Q N 1
ATOM 3818 C CA . LEU B 1 163 ? 62.386 35.127 120.140 1.00 33.03 161 LEU Q CA 1
ATOM 3819 C C . LEU B 1 163 ? 63.329 34.147 119.438 1.00 33.79 161 LEU Q C 1
ATOM 3820 O O . LEU B 1 163 ? 64.174 33.527 120.084 1.00 34.22 161 LEU Q O 1
ATOM 3825 N N . HIS B 1 164 ? 63.180 34.000 118.121 1.00 33.36 162 HIS Q N 1
ATOM 3826 C CA . HIS B 1 164 ? 64.046 33.105 117.360 1.00 33.36 162 HIS Q CA 1
ATOM 3827 C C . HIS B 1 164 ? 65.507 33.557 117.437 1.00 34.42 162 HIS Q C 1
ATOM 3828 O O . HIS B 1 164 ? 66.404 32.752 117.702 1.00 34.00 162 HIS Q O 1
ATOM 3835 N N . GLU B 1 165 ? 65.740 34.838 117.176 1.00 33.94 163 GLU Q N 1
ATOM 3836 C CA . GLU B 1 165 ? 67.072 35.404 117.229 1.00 33.67 163 GLU Q CA 1
ATOM 3837 C C . GLU B 1 165 ? 67.720 35.354 118.600 1.00 34.32 163 GLU Q C 1
ATOM 3838 O O . GLU B 1 165 ? 68.940 35.329 118.704 1.00 36.65 163 GLU Q O 1
ATOM 3844 N N . LYS B 1 166 ? 66.925 35.346 119.657 1.00 33.33 164 LYS Q N 1
ATOM 3845 C CA . LYS B 1 166 ? 67.508 35.307 120.976 1.00 32.86 164 LYS Q CA 1
ATOM 3846 C C . LYS B 1 166 ? 67.608 33.934 121.621 1.00 31.73 164 LYS Q C 1
ATOM 3847 O O . LYS B 1 166 ? 68.589 33.655 122.312 1.00 34.33 164 LYS Q O 1
ATOM 3853 N N . PHE B 1 167 ? 66.603 33.084 121.419 1.00 27.64 165 PHE Q N 1
ATOM 3854 C CA . PHE B 1 167 ? 66.590 31.760 122.040 1.00 24.83 165 PHE Q CA 1
ATOM 3855 C C . PHE B 1 167 ? 66.532 30.579 121.064 1.00 24.92 165 PHE Q C 1
ATOM 3856 O O . PHE B 1 167 ? 66.795 29.434 121.452 1.00 24.27 165 PHE Q O 1
ATOM 3864 N N . GLY B 1 168 ? 66.221 30.856 119.802 1.00 24.21 166 GLY Q N 1
ATOM 3865 C CA . GLY B 1 168 ? 66.123 29.800 118.807 1.00 24.98 166 GLY Q CA 1
ATOM 3866 C C . GLY B 1 168 ? 64.802 29.059 118.922 1.00 26.05 166 GLY Q C 1
ATOM 3867 O O . GLY B 1 168 ? 64.515 28.449 119.949 1.00 28.14 166 GLY Q O 1
ATOM 3868 N N . ILE B 1 169 ? 63.977 29.119 117.887 1.00 24.85 167 ILE Q N 1
ATOM 3869 C CA . ILE B 1 169 ? 62.690 28.446 117.940 1.00 25.02 167 ILE Q CA 1
ATOM 3870 C C . ILE B 1 169 ? 62.778 27.064 117.336 1.00 24.85 167 ILE Q C 1
ATOM 3871 O O . ILE B 1 169 ? 63.211 26.890 116.208 1.00 26.55 167 ILE Q O 1
ATOM 3876 N N . VAL B 1 170 ? 62.377 26.083 118.117 1.00 25.53 168 VAL Q N 1
ATOM 3877 C CA . VAL B 1 170 ? 62.381 24.711 117.684 1.00 26.12 168 VAL Q CA 1
ATOM 3878 C C . VAL B 1 170 ? 61.015 24.387 117.054 1.00 27.57 168 VAL Q C 1
ATOM 3879 O O . VAL B 1 170 ? 60.906 24.188 115.844 1.00 27.57 168 VAL Q O 1
ATOM 3883 N N . SER B 1 171 ? 59.978 24.386 117.886 1.00 28.95 169 SER Q N 1
ATOM 3884 C CA . SER B 1 171 ? 58.608 24.085 117.476 1.00 30.46 169 SER Q CA 1
ATOM 3885 C C . SER B 1 171 ? 57.726 25.160 118.091 1.00 30.31 169 SER Q C 1
ATOM 3886 O O . SER B 1 171 ? 58.118 25.768 119.085 1.00 30.86 169 SER Q O 1
ATOM 3889 N N . GLY B 1 172 ? 56.530 25.368 117.546 1.00 28.35 170 GLY Q N 1
ATOM 3890 C CA . GLY B 1 172 ? 55.647 26.373 118.102 1.00 27.09 170 GLY Q CA 1
ATOM 3891 C C . GLY B 1 172 ? 54.226 26.369 117.574 1.00 27.00 170 GLY Q C 1
ATOM 3892 O O . GLY B 1 172 ? 53.958 25.970 116.429 1.00 25.89 170 GLY Q O 1
ATOM 3893 N N . MET B 1 173 ? 53.305 26.830 118.417 1.00 26.07 171 MET Q N 1
ATOM 3894 C CA . MET B 1 173 ? 51.896 26.902 118.050 1.00 24.37 171 MET Q CA 1
ATOM 3895 C C . MET B 1 173 ? 51.216 28.137 118.606 1.00 22.08 171 MET Q C 1
ATOM 3896 O O . MET B 1 173 ? 51.457 28.537 119.736 1.00 21.98 171 MET Q O 1
ATOM 3901 N N . LEU B 1 174 ? 50.413 28.789 117.782 1.00 21.25 172 LEU Q N 1
ATOM 3902 C CA . LEU B 1 174 ? 49.702 29.958 118.246 1.00 19.15 172 LEU Q CA 1
ATOM 3903 C C . LEU B 1 174 ? 48.226 29.765 118.080 1.00 17.55 172 LEU Q C 1
ATOM 3904 O O . LEU B 1 174 ? 47.780 28.982 117.249 1.00 16.89 172 LEU Q O 1
ATOM 3909 N N . THR B 1 175 ? 47.487 30.377 118.990 1.00 16.79 173 THR Q N 1
ATOM 3910 C CA . THR B 1 175 ? 46.045 30.363 118.977 1.00 15.25 173 THR Q CA 1
ATOM 3911 C C . THR B 1 175 ? 45.674 31.812 119.149 1.00 15.49 173 THR Q C 1
ATOM 3912 O O . THR B 1 175 ? 46.222 32.481 120.028 1.00 13.35 173 THR Q O 1
ATOM 3916 N N . THR B 1 176 ? 44.833 32.325 118.260 1.00 14.52 174 THR Q N 1
ATOM 3917 C CA . THR B 1 176 ? 44.388 33.705 118.381 1.00 13.12 174 THR Q CA 1
ATOM 3918 C C . THR B 1 176 ? 42.915 33.762 118.808 1.00 12.56 174 THR Q C 1
ATOM 3919 O O . THR B 1 176 ? 42.066 33.098 118.201 1.00 13.16 174 THR Q O 1
ATOM 3923 N N . VAL B 1 177 ? 42.644 34.413 119.943 1.00 12.38 175 VAL Q N 1
ATOM 3924 C CA . VAL B 1 177 ? 41.269 34.581 120.440 1.00 11.55 175 VAL Q CA 1
ATOM 3925 C C . VAL B 1 177 ? 40.925 35.938 119.824 1.00 10.34 175 VAL Q C 1
ATOM 3926 O O . VAL B 1 177 ? 41.346 36.998 120.277 1.00 10.32 175 VAL Q O 1
ATOM 3930 N N . HIS B 1 178 ? 40.173 35.825 118.741 1.00 9.35 176 HIS Q N 1
ATOM 3931 C CA . HIS B 1 178 ? 39.842 36.889 117.810 1.00 10.75 176 HIS Q CA 1
ATOM 3932 C C . HIS B 1 178 ? 38.378 37.353 117.758 1.00 9.07 176 HIS Q C 1
ATOM 3933 O O . HIS B 1 178 ? 37.462 36.534 117.770 1.00 10.39 176 HIS Q O 1
ATOM 3940 N N . SER B 1 179 ? 38.165 38.661 117.661 1.00 8.00 177 SER Q N 1
ATOM 3941 C CA . SER B 1 179 ? 36.812 39.215 117.555 1.00 8.60 177 SER Q CA 1
ATOM 3942 C C . SER B 1 179 ? 36.182 38.757 116.235 1.00 11.45 177 SER Q C 1
ATOM 3943 O O . SER B 1 179 ? 36.896 38.344 115.328 1.00 16.77 177 SER Q O 1
ATOM 3946 N N . TYR B 1 180 ? 34.864 38.835 116.097 1.00 9.75 178 TYR Q N 1
ATOM 3947 C CA . TYR B 1 180 ? 34.247 38.414 114.847 1.00 8.75 178 TYR Q CA 1
ATOM 3948 C C . TYR B 1 180 ? 34.438 39.474 113.762 1.00 9.14 178 TYR Q C 1
ATOM 3949 O O . TYR B 1 180 ? 34.771 40.619 114.060 1.00 8.43 178 TYR Q O 1
ATOM 3958 N N . THR B 1 181 ? 34.308 39.071 112.501 1.00 10.00 179 THR Q N 1
ATOM 3959 C CA . THR B 1 181 ? 34.457 39.992 111.380 1.00 10.97 179 THR Q CA 1
ATOM 3960 C C . THR B 1 181 ? 33.298 39.789 110.413 1.00 13.25 179 THR Q C 1
ATOM 3961 O O . THR B 1 181 ? 32.514 38.835 110.560 1.00 11.39 179 THR Q O 1
ATOM 3965 N N . ASN B 1 182 ? 33.233 40.647 109.391 1.00 13.29 180 ASN Q N 1
ATOM 3966 C CA . ASN B 1 182 ? 32.172 40.578 108.405 1.00 11.20 180 ASN Q CA 1
ATOM 3967 C C . ASN B 1 182 ? 32.223 39.338 107.539 1.00 12.27 180 ASN Q C 1
ATOM 3968 O O . ASN B 1 182 ? 31.468 39.229 106.582 1.00 14.47 180 ASN Q O 1
ATOM 3973 N N . ASP B 1 183 ? 33.137 38.420 107.836 1.00 10.56 181 ASP Q N 1
ATOM 3974 C CA . ASP B 1 183 ? 33.214 37.173 107.091 1.00 9.56 181 ASP Q CA 1
ATOM 3975 C C . ASP B 1 183 ? 32.336 36.123 107.785 1.00 11.41 181 ASP Q C 1
ATOM 3976 O O . ASP B 1 183 ? 32.165 35.005 107.291 1.00 12.95 181 ASP Q O 1
ATOM 3981 N N . GLN B 1 184 ? 31.866 36.442 108.981 1.00 10.91 182 GLN Q N 1
ATOM 3982 C CA . GLN B 1 184 ? 31.047 35.510 109.716 1.00 11.02 182 GLN Q CA 1
ATOM 3983 C C . GLN B 1 184 ? 29.555 35.695 109.430 1.00 12.01 182 GLN Q C 1
ATOM 3984 O O . GLN B 1 184 ? 29.199 36.351 108.459 1.00 13.04 182 GLN Q O 1
ATOM 3990 N N . ARG B 1 185 ? 28.690 35.116 110.256 1.00 12.77 183 ARG Q N 1
ATOM 3991 C CA . ARG B 1 185 ? 27.245 35.210 110.048 1.00 11.66 183 ARG Q CA 1
ATOM 3992 C C . ARG B 1 185 ? 26.497 35.653 111.303 1.00 11.54 183 ARG Q C 1
ATOM 3993 O O . ARG B 1 185 ? 26.835 35.246 112.415 1.00 12.18 183 ARG Q O 1
ATOM 4001 N N . VAL B 1 186 ? 25.462 36.465 111.116 1.00 10.59 184 VAL Q N 1
ATOM 4002 C CA . VAL B 1 186 ? 24.635 36.946 112.218 1.00 9.59 184 VAL Q CA 1
ATOM 4003 C C . VAL B 1 186 ? 24.018 35.726 112.915 1.00 9.79 184 VAL Q C 1
ATOM 4004 O O . VAL B 1 186 ? 24.177 35.539 114.116 1.00 10.56 184 VAL Q O 1
ATOM 4008 N N . LEU B 1 187 ? 23.339 34.891 112.134 1.00 10.20 185 LEU Q N 1
ATOM 4009 C CA . LEU B 1 187 ? 22.717 33.652 112.596 1.00 10.90 185 LEU Q CA 1
ATOM 4010 C C . LEU B 1 187 ? 23.135 32.556 111.590 1.00 11.30 185 LEU Q C 1
ATOM 4011 O O . LEU B 1 187 ? 23.546 32.864 110.483 1.00 13.49 185 LEU Q O 1
ATOM 4016 N N . ASP B 1 188 ? 23.068 31.293 111.991 1.00 9.53 186 ASP Q N 1
ATOM 4017 C CA . ASP B 1 188 ? 23.491 30.183 111.140 1.00 10.22 186 ASP Q CA 1
ATOM 4018 C C . ASP B 1 188 ? 23.072 30.326 109.679 1.00 10.99 186 ASP Q C 1
ATOM 4019 O O . ASP B 1 188 ? 21.891 30.283 109.356 1.00 12.99 186 ASP Q O 1
ATOM 4024 N N . LEU B 1 189 ? 24.053 30.498 108.806 1.00 10.95 187 LEU Q N 1
ATOM 4025 C CA . LEU B 1 189 ? 23.820 30.663 107.378 1.00 11.28 187 LEU Q CA 1
ATOM 4026 C C . LEU B 1 189 ? 24.937 29.945 106.640 1.00 13.62 187 LEU Q C 1
ATOM 4027 O O . LEU B 1 189 ? 26.035 29.801 107.169 1.00 14.26 187 LEU Q O 1
ATOM 4032 N N . PRO B 1 190 ? 24.679 29.497 105.400 1.00 14.88 188 PRO Q N 1
ATOM 4033 C CA . PRO B 1 190 ? 25.697 28.796 104.599 1.00 15.36 188 PRO Q CA 1
ATOM 4034 C C . PRO B 1 190 ? 27.007 29.586 104.507 1.00 15.38 188 PRO Q C 1
ATOM 4035 O O . PRO B 1 190 ? 26.995 30.814 104.445 1.00 15.60 188 PRO Q O 1
ATOM 4039 N N . HIS B 1 191 ? 28.127 28.869 104.479 1.00 16.04 190 HIS Q N 1
ATOM 4040 C CA . HIS B 1 191 ? 29.459 29.463 104.399 1.00 16.88 190 HIS Q CA 1
ATOM 4041 C C . HIS B 1 191 ? 30.365 28.278 104.088 1.00 18.10 190 HIS Q C 1
ATOM 4042 O O . HIS B 1 191 ? 30.073 27.155 104.487 1.00 17.36 190 HIS Q O 1
ATOM 4049 N N . LYS B 1 192 ? 31.451 28.525 103.364 1.00 20.05 191 LYS Q N 1
ATOM 4050 C CA . LYS B 1 192 ? 32.398 27.472 103.013 1.00 22.20 191 LYS Q CA 1
ATOM 4051 C C . LYS B 1 192 ? 32.943 26.756 104.251 1.00 20.60 191 LYS Q C 1
ATOM 4052 O O . LYS B 1 192 ? 33.212 25.560 104.202 1.00 23.18 191 LYS Q O 1
ATOM 4058 N N . ASP B 1 193 ? 33.122 27.502 105.341 1.00 17.60 192 ASP Q N 1
ATOM 4059 C CA . ASP B 1 193 ? 33.632 26.981 106.611 1.00 15.94 192 ASP Q CA 1
ATOM 4060 C C . ASP B 1 193 ? 32.375 26.764 107.467 1.00 14.49 192 ASP Q C 1
ATOM 4061 O O . ASP B 1 193 ? 31.647 27.709 107.739 1.00 15.78 192 ASP Q O 1
ATOM 4066 N N . LEU B 1 194 ? 32.108 25.520 107.852 1.00 12.67 193 LEU Q N 1
ATOM 4067 C CA . LEU B 1 194 ? 30.920 25.179 108.626 1.00 9.75 193 LEU Q CA 1
ATOM 4068 C C . LEU B 1 194 ? 30.867 25.740 110.030 1.0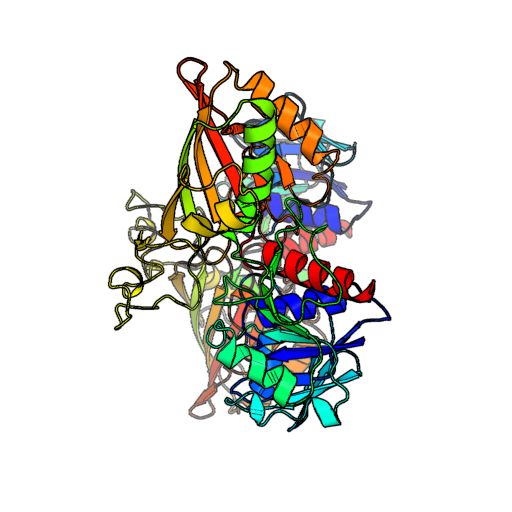0 10.54 193 LEU Q C 1
ATOM 4069 O O . LEU B 1 194 ? 29.802 25.752 110.637 1.00 9.59 193 LEU Q O 1
ATOM 4074 N N . ARG B 1 195 ? 32.012 26.162 110.568 1.00 12.30 194 ARG Q N 1
ATOM 4075 C CA . ARG B 1 195 ? 32.051 26.765 111.907 1.00 12.74 194 ARG Q CA 1
ATOM 4076 C C . ARG B 1 195 ? 31.758 28.269 111.791 1.00 13.17 194 ARG Q C 1
ATOM 4077 O O . ARG B 1 195 ? 31.000 28.818 112.593 1.00 13.65 194 ARG Q O 1
ATOM 4085 N N . ARG B 1 196 ? 32.323 28.923 110.771 1.00 13.26 195 ARG Q N 1
ATOM 4086 C CA . ARG B 1 196 ? 32.077 30.363 110.531 1.00 12.01 195 ARG Q CA 1
ATOM 4087 C C . ARG B 1 196 ? 30.653 30.632 110.053 1.00 10.63 195 ARG Q C 1
ATOM 4088 O O . ARG B 1 196 ? 30.281 31.782 109.829 1.00 11.84 195 ARG Q O 1
ATOM 4096 N N . ALA B 1 197 ? 29.923 29.556 109.779 1.00 9.38 196 ALA Q N 1
ATOM 4097 C CA . ALA B 1 197 ? 28.541 29.602 109.321 1.00 9.19 196 ALA Q CA 1
ATOM 4098 C C . ALA B 1 197 ? 27.623 29.853 110.497 1.00 10.48 196 ALA Q C 1
ATOM 4099 O O . ALA B 1 197 ? 26.465 30.247 110.321 1.00 12.72 196 ALA Q O 1
ATOM 4101 N N . ARG B 1 198 ? 28.131 29.585 111.697 1.00 10.97 197 ARG Q N 1
ATOM 4102 C CA . ARG B 1 198 ? 27.344 29.718 112.918 1.00 10.35 197 ARG Q CA 1
ATOM 4103 C C . ARG B 1 198 ? 27.233 31.138 113.493 1.00 8.89 197 ARG Q C 1
ATOM 4104 O O . ARG B 1 198 ? 28.081 31.977 113.217 1.00 10.78 197 ARG Q O 1
ATOM 4112 N N . ALA B 1 199 ? 26.167 31.403 114.249 1.00 8.00 198 ALA Q N 1
ATOM 4113 C CA . ALA B 1 199 ? 25.913 32.708 114.853 1.00 8.00 198 ALA Q CA 1
ATOM 4114 C C . ALA B 1 199 ? 27.152 33.254 115.548 1.00 9.44 198 ALA Q C 1
ATOM 4115 O O . ALA B 1 199 ? 27.598 32.692 116.563 1.00 10.47 198 ALA Q O 1
ATOM 4117 N N . ALA B 1 200 ? 27.658 34.377 115.028 1.00 9.36 199 ALA Q N 1
ATOM 4118 C CA . ALA B 1 200 ? 28.871 35.053 115.514 1.00 9.29 199 ALA Q CA 1
ATOM 4119 C C . ALA B 1 200 ? 28.927 35.530 116.959 1.00 9.85 199 ALA Q C 1
ATOM 4120 O O . ALA B 1 200 ? 29.967 35.387 117.612 1.00 9.98 199 ALA Q O 1
ATOM 4122 N N . ALA B 1 201 ? 27.845 36.137 117.446 1.00 9.10 200 ALA Q N 1
ATOM 4123 C CA . ALA B 1 201 ? 27.818 36.676 118.805 1.00 8.43 200 ALA Q CA 1
ATOM 4124 C C . ALA B 1 201 ? 27.247 35.728 119.848 1.00 8.93 200 ALA Q C 1
ATOM 4125 O O . ALA B 1 201 ? 27.123 36.073 121.016 1.00 9.17 200 ALA Q O 1
ATOM 4127 N N . VAL B 1 202 ? 27.000 34.496 119.433 1.00 10.47 201 VAL Q N 1
ATOM 4128 C CA . VAL B 1 202 ? 26.419 33.473 120.296 1.00 11.40 201 VAL Q CA 1
ATOM 4129 C C . VAL B 1 202 ? 27.367 32.306 120.524 1.00 11.66 201 VAL Q C 1
ATOM 4130 O O . VAL B 1 202 ? 27.124 31.492 121.418 1.00 13.36 201 VAL Q O 1
ATOM 4134 N N . ASN B 1 203 ? 28.449 32.227 119.745 1.00 11.33 202 ASN Q N 1
ATOM 4135 C CA . ASN B 1 203 ? 29.363 31.086 119.844 1.00 10.00 202 ASN Q CA 1
ATOM 4136 C C . ASN B 1 203 ? 30.856 31.354 119.966 1.00 8.79 202 ASN Q C 1
ATOM 4137 O O . ASN B 1 203 ? 31.350 32.429 119.621 1.00 8.00 202 ASN Q O 1
ATOM 4142 N N . ILE B 1 204 ? 31.539 30.338 120.495 1.00 8.00 203 ILE Q N 1
ATOM 4143 C CA . ILE B 1 204 ? 32.995 30.273 120.612 1.00 8.86 203 ILE Q CA 1
ATOM 4144 C C . ILE B 1 204 ? 33.232 29.420 119.354 1.00 8.57 203 ILE Q C 1
ATOM 4145 O O . ILE B 1 204 ? 32.764 28.282 119.265 1.00 8.00 203 ILE Q O 1
ATOM 4150 N N . ILE B 1 205 ? 33.888 29.999 118.357 1.00 9.25 204 ILE Q N 1
ATOM 4151 C CA . ILE B 1 205 ? 34.076 29.340 117.068 1.00 8.61 204 ILE Q CA 1
ATOM 4152 C C . ILE B 1 205 ? 35.508 29.067 116.595 1.00 10.08 204 ILE Q C 1
ATOM 4153 O O . ILE B 1 205 ? 36.228 29.999 116.209 1.00 11.05 204 ILE Q O 1
ATOM 4158 N N . PRO B 1 206 ? 35.965 27.803 116.669 1.00 10.17 205 PRO Q N 1
ATOM 4159 C CA . PRO B 1 206 ? 37.326 27.522 116.198 1.00 11.05 205 PRO Q CA 1
ATOM 4160 C C . PRO B 1 206 ? 37.293 27.651 114.668 1.00 12.89 205 PRO Q C 1
ATOM 4161 O O . PRO B 1 206 ? 36.306 27.297 114.018 1.00 13.48 205 PRO Q O 1
ATOM 4165 N N . THR B 1 207 ? 38.367 28.147 114.084 1.00 14.11 206 THR Q N 1
ATOM 4166 C CA . THR B 1 207 ? 38.424 28.307 112.647 1.00 12.64 206 THR Q CA 1
ATOM 4167 C C . THR B 1 207 ? 39.887 28.514 112.301 1.00 16.02 206 THR Q C 1
ATOM 4168 O O . THR B 1 207 ? 40.777 28.296 113.137 1.00 17.83 206 THR Q O 1
ATOM 4172 N N . THR B 1 208 ? 40.147 29.010 111.110 1.00 17.75 207 THR Q N 1
ATOM 4173 C CA . THR B 1 208 ? 41.511 29.188 110.674 1.00 19.93 207 THR Q CA 1
ATOM 4174 C C . THR B 1 208 ? 42.040 30.605 110.829 1.00 21.62 207 THR Q C 1
ATOM 4175 O O . THR B 1 208 ? 41.284 31.559 111.079 1.00 18.58 207 THR Q O 1
ATOM 4179 N N . THR B 1 209 ? 43.358 30.726 110.697 1.00 24.57 208 THR Q N 1
ATOM 4180 C CA . THR B 1 209 ? 44.032 32.015 110.791 1.00 25.82 208 THR Q CA 1
ATOM 4181 C C . THR B 1 209 ? 45.090 32.148 109.705 1.00 28.92 208 THR Q C 1
ATOM 4182 O O . THR B 1 209 ? 45.842 31.201 109.416 1.00 29.96 208 THR Q O 1
ATOM 4186 N N . GLY B 1 210 ? 45.137 33.329 109.097 1.00 31.06 209 GLY Q N 1
ATOM 4187 C CA . GLY B 1 210 ? 46.117 33.580 108.062 1.00 32.85 209 GLY Q CA 1
ATOM 4188 C C . GLY B 1 210 ? 47.535 33.480 108.603 1.00 34.05 209 GLY Q C 1
ATOM 4189 O O . GLY B 1 210 ? 48.439 33.066 107.872 1.00 34.63 209 GLY Q O 1
ATOM 4190 N N . ALA B 1 211 ? 47.712 33.761 109.899 1.00 32.27 210 ALA Q N 1
ATOM 4191 C CA . ALA B 1 211 ? 49.036 33.744 110.529 1.00 31.51 210 ALA Q CA 1
ATOM 4192 C C . ALA B 1 211 ? 49.762 32.421 110.467 1.00 31.48 210 ALA Q C 1
ATOM 4193 O O . ALA B 1 211 ? 50.991 32.392 110.426 1.00 30.70 210 ALA Q O 1
ATOM 4195 N N . ALA B 1 212 ? 48.995 31.337 110.423 1.00 33.51 211 ALA Q N 1
ATOM 4196 C CA . ALA B 1 212 ? 49.540 29.986 110.384 1.00 35.81 211 ALA Q CA 1
ATOM 4197 C C . ALA B 1 212 ? 50.727 29.837 109.429 1.00 37.82 211 ALA Q C 1
ATOM 4198 O O . ALA B 1 212 ? 51.819 29.457 109.844 1.00 39.88 211 ALA Q O 1
ATOM 4200 N N . LYS B 1 213 ? 50.532 30.188 108.162 1.00 39.25 212 LYS Q N 1
ATOM 4201 C CA . LYS B 1 213 ? 51.612 30.073 107.187 1.00 38.99 212 LYS Q CA 1
ATOM 4202 C C . LYS B 1 213 ? 52.283 31.399 106.817 1.00 38.13 212 LYS Q C 1
ATOM 4203 O O . LYS B 1 213 ? 53.421 31.406 106.342 1.00 40.52 212 LYS Q O 1
ATOM 4209 N N . ALA B 1 214 ? 51.604 32.517 107.054 1.00 34.60 213 ALA Q N 1
ATOM 4210 C CA . ALA B 1 214 ? 52.161 33.826 106.727 1.00 31.41 213 ALA Q CA 1
ATOM 4211 C C . ALA B 1 214 ? 53.407 34.215 107.528 1.00 30.28 213 ALA Q C 1
ATOM 4212 O O . ALA B 1 214 ? 54.277 34.916 107.014 1.00 29.24 213 ALA Q O 1
ATOM 4214 N N . VAL B 1 215 ? 53.514 33.770 108.775 1.00 29.57 214 VAL Q N 1
ATOM 4215 C CA . VAL B 1 215 ? 54.690 34.128 109.572 1.00 29.00 214 VAL Q CA 1
ATOM 4216 C C . VAL B 1 215 ? 56.001 33.604 108.952 1.00 29.20 214 VAL Q C 1
ATOM 4217 O O . VAL B 1 215 ? 56.984 34.338 108.866 1.00 27.66 214 VAL Q O 1
ATOM 4221 N N . ALA B 1 216 ? 55.988 32.363 108.463 1.00 30.09 215 ALA Q N 1
ATOM 4222 C CA . ALA B 1 216 ? 57.167 31.752 107.846 1.00 29.49 215 ALA Q CA 1
ATOM 4223 C C . ALA B 1 216 ? 57.623 32.530 106.626 1.00 31.09 215 ALA Q C 1
ATOM 4224 O O . ALA B 1 216 ? 58.776 32.420 106.218 1.00 33.79 215 ALA Q O 1
ATOM 4226 N N . LEU B 1 217 ? 56.701 33.277 106.021 1.00 31.39 216 LEU Q N 1
ATOM 4227 C CA . LEU B 1 217 ? 56.992 34.095 104.842 1.00 29.67 216 LEU Q CA 1
ATOM 4228 C C . LEU B 1 217 ? 57.880 35.284 105.182 1.00 29.42 216 LEU Q C 1
ATOM 4229 O O . LEU B 1 217 ? 58.757 35.661 104.399 1.00 30.10 216 LEU Q O 1
ATOM 4234 N N . VAL B 1 218 ? 57.617 35.901 106.331 1.00 27.85 217 VAL Q N 1
ATOM 4235 C CA . VAL B 1 218 ? 58.370 37.075 106.761 1.00 26.09 217 VAL Q CA 1
ATOM 4236 C C . VAL B 1 218 ? 59.554 36.754 107.667 1.00 25.16 217 VAL Q C 1
ATOM 4237 O O . VAL B 1 218 ? 60.458 37.568 107.843 1.00 26.29 217 VAL Q O 1
ATOM 4241 N N . VAL B 1 219 ? 59.509 35.576 108.277 1.00 25.43 218 VAL Q N 1
ATOM 4242 C CA . VAL B 1 219 ? 60.571 35.078 109.143 1.00 23.55 218 VAL Q CA 1
ATOM 4243 C C . VAL B 1 219 ? 60.821 33.665 108.627 1.00 24.35 218 VAL Q C 1
ATOM 4244 O O . VAL B 1 219 ? 60.397 32.675 109.233 1.00 21.09 218 VAL Q O 1
ATOM 4248 N N . PRO B 1 220 ? 61.507 33.563 107.474 1.00 27.00 219 PRO Q N 1
ATOM 4249 C CA . PRO B 1 220 ? 61.860 32.318 106.784 1.00 29.24 219 PRO Q CA 1
ATOM 4250 C C . PRO B 1 220 ? 62.494 31.277 107.699 1.00 31.96 219 PRO Q C 1
ATOM 4251 O O . PRO B 1 220 ? 62.175 30.088 107.628 1.00 32.04 219 PRO Q O 1
ATOM 4255 N N . GLU B 1 221 ? 63.344 31.746 108.603 1.00 33.92 220 GLU Q N 1
ATOM 4256 C CA . GLU B 1 221 ? 64.024 30.864 109.526 1.00 37.87 220 GLU Q CA 1
ATOM 4257 C C . GLU B 1 221 ? 63.061 29.983 110.314 1.00 38.33 220 GLU Q C 1
ATOM 4258 O O . GLU B 1 221 ? 63.465 28.963 110.870 1.00 41.08 220 GLU Q O 1
ATOM 4264 N N . VAL B 1 222 ? 61.788 30.353 110.354 1.00 37.89 221 VAL Q N 1
ATOM 4265 C CA . VAL B 1 222 ? 60.829 29.595 111.142 1.00 38.10 221 VAL Q CA 1
ATOM 4266 C C . VAL B 1 222 ? 59.882 28.718 110.310 1.00 37.11 221 VAL Q C 1
ATOM 4267 O O . VAL B 1 222 ? 58.971 28.064 110.836 1.00 34.96 221 VAL Q O 1
ATOM 4271 N N . LYS B 1 223 ? 60.157 28.640 109.017 1.00 38.50 222 LYS Q N 1
ATOM 4272 C CA . LYS B 1 223 ? 59.336 27.851 108.117 1.00 39.74 222 LYS Q CA 1
ATOM 4273 C C . LYS B 1 223 ? 59.234 26.394 108.548 1.00 38.24 222 LYS Q C 1
ATOM 4274 O O . LYS B 1 223 ? 60.233 25.758 108.866 1.00 38.64 222 LYS Q O 1
ATOM 4280 N N . GLY B 1 224 ? 58.002 25.897 108.597 1.00 38.06 223 GLY Q N 1
ATOM 4281 C CA . GLY B 1 224 ? 57.746 24.520 108.977 1.00 35.49 223 GLY Q CA 1
ATOM 4282 C C . GLY B 1 224 ? 57.772 24.242 110.467 1.00 35.21 223 GLY Q C 1
ATOM 4283 O O . GLY B 1 224 ? 57.553 23.106 110.894 1.00 34.93 223 GLY Q O 1
ATOM 4284 N N . LYS B 1 225 ? 58.010 25.270 111.269 1.00 34.82 224 LYS Q N 1
ATOM 4285 C CA . LYS B 1 225 ? 58.077 25.076 112.710 1.00 34.05 224 LYS Q CA 1
ATOM 4286 C C . LYS B 1 225 ? 56.844 25.511 113.487 1.00 30.91 224 LYS Q C 1
ATOM 4287 O O . LYS B 1 225 ? 56.564 24.984 114.564 1.00 28.05 224 LYS Q O 1
ATOM 4293 N N . LEU B 1 226 ? 56.116 26.481 112.946 1.00 29.88 225 LEU Q N 1
ATOM 4294 C CA . LEU B 1 226 ? 54.920 26.996 113.606 1.00 28.34 225 LEU Q CA 1
ATOM 4295 C C . LEU B 1 226 ? 53.639 26.611 112.908 1.00 28.07 225 LEU Q C 1
ATOM 4296 O O . LEU B 1 226 ? 53.615 26.369 111.698 1.00 30.01 225 LEU Q O 1
ATOM 4301 N N . ASP B 1 227 ? 52.572 26.546 113.685 1.00 27.26 226 ASP Q N 1
ATOM 4302 C CA . ASP B 1 227 ? 51.251 26.304 113.141 1.00 26.59 226 ASP Q CA 1
ATOM 4303 C C . ASP B 1 227 ? 50.291 27.032 114.060 1.00 25.33 226 ASP Q C 1
ATOM 4304 O O . ASP B 1 227 ? 50.711 27.536 115.097 1.00 24.51 226 ASP Q O 1
ATOM 4309 N N . GLY B 1 228 ? 49.026 27.153 113.673 1.00 24.24 227 GLY Q N 1
ATOM 4310 C CA . GLY B 1 228 ? 48.096 27.852 114.534 1.00 23.38 227 GLY Q CA 1
ATOM 4311 C C . GLY B 1 228 ? 46.650 27.798 114.125 1.00 22.83 227 GLY Q C 1
ATOM 4312 O O . GLY B 1 228 ? 46.301 27.252 113.073 1.00 26.10 227 GLY Q O 1
ATOM 4313 N N . MET B 1 229 ? 45.802 28.390 114.950 1.00 19.10 228 MET Q N 1
ATOM 4314 C CA . MET B 1 229 ? 44.379 28.406 114.686 1.00 16.89 228 MET Q CA 1
ATOM 4315 C C . MET B 1 229 ? 43.731 29.632 115.314 1.00 14.28 228 MET Q C 1
ATOM 4316 O O . MET B 1 229 ? 44.374 30.395 116.036 1.00 13.59 228 MET Q O 1
ATOM 4321 N N . ALA B 1 230 ? 42.463 29.843 115.015 1.00 10.94 229 ALA Q N 1
ATOM 4322 C CA . ALA B 1 230 ? 41.772 30.961 115.605 1.00 10.11 229 ALA Q CA 1
ATOM 4323 C C . ALA B 1 230 ? 40.530 30.447 116.319 1.00 10.55 229 ALA Q C 1
ATOM 4324 O O . ALA B 1 230 ? 40.081 29.322 116.083 1.00 9.10 229 ALA Q O 1
ATOM 4326 N N . ILE B 1 231 ? 40.087 31.214 117.304 1.00 9.85 230 ILE Q N 1
ATOM 4327 C CA . ILE B 1 231 ? 38.875 30.917 118.025 1.00 8.83 230 ILE Q CA 1
ATOM 4328 C C . ILE B 1 231 ? 38.180 32.260 118.041 1.00 9.84 230 ILE Q C 1
ATOM 4329 O O . ILE B 1 231 ? 38.634 33.180 118.710 1.00 11.79 230 ILE Q O 1
ATOM 4334 N N . ARG B 1 232 ? 37.198 32.416 117.157 1.00 11.48 231 ARG Q N 1
ATOM 4335 C CA . ARG B 1 232 ? 36.428 33.661 117.041 1.00 10.65 231 ARG Q CA 1
ATOM 4336 C C . ARG B 1 232 ? 35.447 33.688 118.212 1.00 10.81 231 ARG Q C 1
ATOM 4337 O O . ARG B 1 232 ? 34.815 32.667 118.509 1.00 11.20 231 ARG Q O 1
ATOM 4345 N N . VAL B 1 233 ? 35.378 34.823 118.912 1.00 10.28 232 VAL Q N 1
ATOM 4346 C CA . VAL B 1 233 ? 34.490 34.981 120.071 1.00 8.89 232 VAL Q CA 1
ATOM 4347 C C . VAL B 1 233 ? 33.562 36.191 119.902 1.00 8.31 232 VAL Q C 1
ATOM 4348 O O . VAL B 1 233 ? 33.825 37.067 119.078 1.00 8.00 232 VAL Q O 1
ATOM 4352 N N . PRO B 1 234 ? 32.491 36.278 120.717 1.00 9.13 233 PRO Q N 1
ATOM 4353 C CA . PRO B 1 234 ? 31.547 37.394 120.608 1.00 8.00 233 PRO Q CA 1
ATOM 4354 C C . PRO B 1 234 ? 31.909 38.830 120.974 1.00 9.28 233 PRO Q C 1
ATOM 4355 O O . PRO B 1 234 ? 31.138 39.486 121.678 1.00 9.38 233 PRO Q O 1
ATOM 4359 N N . THR B 1 235 ? 33.039 39.331 120.461 1.00 10.24 234 THR Q N 1
ATOM 4360 C CA . THR B 1 235 ? 33.465 40.725 120.662 1.00 9.89 234 THR Q CA 1
ATOM 4361 C C . THR B 1 235 ? 33.609 41.327 119.252 1.00 9.79 234 THR Q C 1
ATOM 4362 O O . THR B 1 235 ? 34.025 40.645 118.323 1.00 11.13 234 THR Q O 1
ATOM 4366 N N . PRO B 1 236 ? 33.156 42.575 119.055 1.00 9.99 235 PRO Q N 1
ATOM 4367 C CA . PRO B 1 236 ? 33.224 43.252 117.753 1.00 9.47 235 PRO Q CA 1
ATOM 4368 C C . PRO B 1 236 ? 34.612 43.719 117.237 1.00 11.29 235 PRO Q C 1
ATOM 4369 O O . PRO B 1 236 ? 34.780 44.003 116.032 1.00 10.05 235 PRO Q O 1
ATOM 4373 N N . ASP B 1 237 ? 35.593 43.827 118.132 1.00 8.86 236 ASP Q N 1
ATOM 4374 C CA . ASP B 1 237 ? 36.930 44.236 117.734 1.00 8.00 236 ASP Q CA 1
ATOM 4375 C C . ASP B 1 237 ? 37.856 44.019 118.902 1.00 8.56 236 ASP Q C 1
ATOM 4376 O O . ASP B 1 237 ? 37.444 44.134 120.057 1.00 9.48 236 ASP Q O 1
ATOM 4381 N N . GLY B 1 238 ? 39.099 43.672 118.609 1.00 8.00 237 GLY Q N 1
ATOM 4382 C CA . GLY B 1 238 ? 40.059 43.413 119.670 1.00 8.96 237 GLY Q CA 1
ATOM 4383 C C . GLY B 1 238 ? 40.376 41.926 119.722 1.00 10.46 237 GLY Q C 1
ATOM 4384 O O . GLY B 1 238 ? 39.464 41.100 119.735 1.00 10.80 237 GLY Q O 1
ATOM 4385 N N . SER B 1 239 ? 41.660 41.572 119.708 1.00 10.58 238 SER Q N 1
ATOM 4386 C CA . SER B 1 239 ? 42.068 40.170 119.739 1.00 11.22 238 SER Q CA 1
ATOM 4387 C C . SER B 1 239 ? 43.354 39.980 120.575 1.00 12.75 238 SER Q C 1
ATOM 4388 O O . SER B 1 239 ? 43.959 40.963 121.048 1.00 12.94 238 SER Q O 1
ATOM 4391 N N . ILE B 1 240 ? 43.742 38.720 120.781 1.00 11.89 239 ILE Q N 1
ATOM 4392 C CA . ILE B 1 240 ? 44.958 38.381 121.522 1.00 10.85 239 ILE Q CA 1
ATOM 4393 C C . ILE B 1 240 ? 45.545 37.081 120.966 1.00 11.17 239 ILE Q C 1
ATOM 4394 O O . ILE B 1 240 ? 44.809 36.115 120.736 1.00 9.95 239 ILE Q O 1
ATOM 4399 N N . THR B 1 241 ? 46.832 37.112 120.624 1.00 10.44 240 THR Q N 1
ATOM 4400 C CA . THR B 1 241 ? 47.526 35.938 120.105 1.00 10.58 240 THR Q CA 1
ATOM 4401 C C . THR B 1 241 ? 48.295 35.295 121.251 1.00 12.19 240 THR Q C 1
ATOM 4402 O O . THR B 1 241 ? 49.107 35.949 121.923 1.00 13.74 240 THR Q O 1
ATOM 4406 N N . ASP B 1 242 ? 47.973 34.037 121.504 1.00 12.28 241 ASP Q N 1
ATOM 4407 C CA . ASP B 1 242 ? 48.569 33.233 122.559 1.00 15.20 241 ASP Q CA 1
ATOM 4408 C C . ASP B 1 242 ? 49.596 32.286 121.894 1.00 17.14 241 ASP Q C 1
ATOM 4409 O O . ASP B 1 242 ? 49.209 31.290 121.269 1.00 19.45 241 ASP Q O 1
ATOM 4414 N N . LEU B 1 243 ? 50.888 32.600 121.994 1.00 15.62 242 LEU Q N 1
ATOM 4415 C CA . LEU B 1 243 ? 51.923 31.763 121.372 1.00 15.01 242 LEU Q CA 1
ATOM 4416 C C . LEU B 1 243 ? 52.710 30.929 122.378 1.00 14.55 242 LEU Q C 1
ATOM 4417 O O . LEU B 1 243 ? 53.125 31.425 123.424 1.00 15.03 242 LEU Q O 1
ATOM 4422 N N . THR B 1 244 ? 52.867 29.650 122.055 1.00 15.12 243 THR Q N 1
ATOM 4423 C CA . THR B 1 244 ? 53.598 28.698 122.867 1.00 15.52 243 THR Q CA 1
ATOM 4424 C C . THR B 1 244 ? 54.692 28.126 121.982 1.00 16.95 243 THR Q C 1
ATOM 4425 O O . THR B 1 244 ? 54.410 27.494 120.954 1.00 16.79 243 THR Q O 1
ATOM 4429 N N . VAL B 1 245 ? 55.938 28.419 122.331 1.00 16.85 244 VAL Q N 1
ATOM 4430 C CA . VAL B 1 245 ? 57.061 27.942 121.550 1.00 16.72 244 VAL Q CA 1
ATOM 4431 C C . VAL B 1 245 ? 58.028 27.160 122.397 1.00 19.58 244 VAL Q C 1
ATOM 4432 O O . VAL B 1 245 ? 58.151 27.404 123.600 1.00 20.34 244 VAL Q O 1
ATOM 4436 N N . LEU B 1 246 ? 58.663 26.181 121.762 1.00 21.57 245 LEU Q N 1
ATOM 4437 C CA . LEU B 1 246 ? 59.682 25.346 122.375 1.00 23.58 245 LEU Q CA 1
ATOM 4438 C C . LEU B 1 246 ? 60.951 26.027 121.898 1.00 26.73 245 LEU Q C 1
ATOM 4439 O O . LEU B 1 246 ? 61.199 26.140 120.695 1.00 27.91 245 LEU Q O 1
ATOM 4444 N N . VAL B 1 247 ? 61.746 26.513 122.830 1.00 30.29 246 VAL Q N 1
ATOM 4445 C CA . VAL B 1 247 ? 62.940 27.227 122.459 1.00 31.99 246 VAL Q CA 1
ATOM 4446 C C . VAL B 1 247 ? 64.194 26.391 122.729 1.00 36.38 246 VAL Q C 1
ATOM 4447 O O . VAL B 1 247 ? 64.144 25.390 123.455 1.00 36.48 246 VAL Q O 1
ATOM 4451 N N . GLU B 1 248 ? 65.287 26.737 122.056 1.00 40.54 247 GLU Q N 1
ATOM 4452 C CA . GLU B 1 248 ? 66.546 26.012 122.205 1.00 43.00 247 GLU Q CA 1
ATOM 4453 C C . GLU B 1 248 ? 67.303 26.324 123.474 1.00 41.91 247 GLU Q C 1
ATOM 4454 O O . GLU B 1 248 ? 67.645 25.418 124.225 1.00 42.91 247 GLU Q O 1
ATOM 4460 N N . LYS B 1 249 ? 67.571 27.601 123.707 1.00 41.48 248 LYS Q N 1
ATOM 4461 C CA . LYS B 1 249 ? 68.294 28.023 124.898 1.00 41.99 248 LYS Q CA 1
ATOM 4462 C C . LYS B 1 249 ? 67.371 28.238 126.079 1.00 39.88 248 LYS Q C 1
ATOM 4463 O O . LYS B 1 249 ? 66.262 28.717 125.923 1.00 39.66 248 LYS Q O 1
ATOM 4469 N N . GLU B 1 250 ? 67.856 27.894 127.263 1.00 39.65 249 GLU Q N 1
ATOM 4470 C CA . GLU B 1 250 ? 67.109 28.041 128.504 1.00 39.31 249 GLU Q CA 1
ATOM 4471 C C . GLU B 1 250 ? 66.857 29.508 128.816 1.00 36.26 249 GLU Q C 1
ATOM 4472 O O . GLU B 1 250 ? 67.707 30.353 128.527 1.00 34.03 249 GLU Q O 1
ATOM 4478 N N . THR B 1 251 ? 65.680 29.801 129.372 1.00 34.00 250 THR Q N 1
ATOM 4479 C CA . THR B 1 251 ? 65.303 31.160 129.760 1.00 32.75 250 THR Q CA 1
ATOM 4480 C C . THR B 1 251 ? 64.411 31.230 130.981 1.00 33.02 250 THR Q C 1
ATOM 4481 O O . THR B 1 251 ? 64.130 30.217 131.652 1.00 32.59 250 THR Q O 1
ATOM 4485 N N . THR B 1 252 ? 63.945 32.456 131.228 1.00 32.62 251 THR Q N 1
ATOM 4486 C CA . THR B 1 252 ? 63.070 32.789 132.343 1.00 31.53 251 THR Q CA 1
ATOM 4487 C C . THR B 1 252 ? 62.079 33.864 131.897 1.00 30.76 251 THR Q C 1
ATOM 4488 O O . THR B 1 252 ? 62.314 34.582 130.911 1.00 29.41 251 THR Q O 1
ATOM 4492 N N . VAL B 1 253 ? 60.994 34.000 132.652 1.00 29.18 252 VAL Q N 1
ATOM 4493 C CA . VAL B 1 253 ? 59.992 35.010 132.353 1.00 28.66 252 VAL Q CA 1
ATOM 4494 C C . VAL B 1 253 ? 60.705 36.347 132.370 1.00 29.96 252 VAL Q C 1
ATOM 4495 O O . VAL B 1 253 ? 60.563 37.155 131.454 1.00 29.96 252 VAL Q O 1
ATOM 4499 N N . GLU B 1 254 ? 61.557 36.516 133.373 1.00 32.28 253 GLU Q N 1
ATOM 4500 C CA . GLU B 1 254 ? 62.318 37.741 133.561 1.00 35.44 253 GLU Q CA 1
ATOM 4501 C C . GLU B 1 254 ? 63.122 38.111 132.324 1.00 34.47 253 GLU Q C 1
ATOM 4502 O O . GLU B 1 254 ? 63.045 39.238 131.836 1.00 33.77 253 GLU Q O 1
ATOM 4508 N N . GLU B 1 255 ? 63.852 37.145 131.784 1.00 33.51 254 GLU Q N 1
ATOM 4509 C CA . GLU B 1 255 ? 64.658 37.387 130.601 1.00 33.11 254 GLU Q CA 1
ATOM 4510 C C . GLU B 1 255 ? 63.813 37.625 129.343 1.00 32.03 254 GLU Q C 1
ATOM 4511 O O . GLU B 1 255 ? 64.058 38.582 128.593 1.00 31.74 254 GLU Q O 1
ATOM 4517 N N . VAL B 1 256 ? 62.820 36.767 129.112 1.00 29.38 255 VAL Q N 1
ATOM 4518 C CA . VAL B 1 256 ? 61.942 36.913 127.946 1.00 25.45 255 VAL Q CA 1
ATOM 4519 C C . VAL B 1 256 ? 61.297 38.301 127.963 1.00 22.61 255 VAL Q C 1
ATOM 4520 O O . VAL B 1 256 ? 61.263 38.985 126.951 1.00 21.61 255 VAL Q O 1
ATOM 4524 N N . ASN B 1 257 ? 60.816 38.737 129.118 1.00 18.91 256 ASN Q N 1
ATOM 4525 C CA . ASN B 1 257 ? 60.197 40.045 129.194 1.00 20.54 256 ASN Q CA 1
ATOM 4526 C C . ASN B 1 257 ? 61.179 41.177 128.951 1.00 22.24 256 ASN Q C 1
ATOM 4527 O O . ASN B 1 257 ? 60.831 42.164 128.310 1.00 25.31 256 ASN Q O 1
ATOM 4532 N N . ALA B 1 258 ? 62.404 41.035 129.459 1.00 24.89 257 ALA Q N 1
ATOM 4533 C CA . ALA B 1 258 ? 63.456 42.053 129.299 1.00 23.25 257 ALA Q CA 1
ATOM 4534 C C . ALA B 1 258 ? 63.897 42.236 127.850 1.00 23.38 257 ALA Q C 1
ATOM 4535 O O . ALA B 1 258 ? 64.073 43.373 127.401 1.00 23.45 257 ALA Q O 1
ATOM 4537 N N . VAL B 1 259 ? 64.110 41.136 127.129 1.00 23.61 258 VAL Q N 1
ATOM 4538 C CA . VAL B 1 259 ? 64.489 41.237 125.723 1.00 26.09 258 VAL Q CA 1
ATOM 4539 C C . VAL B 1 259 ? 63.373 41.921 124.930 1.00 28.28 258 VAL Q C 1
ATOM 4540 O O . VAL B 1 259 ? 63.643 42.733 124.036 1.00 31.90 258 VAL Q O 1
ATOM 4544 N N . MET B 1 260 ? 62.120 41.594 125.247 1.00 27.52 259 MET Q N 1
ATOM 4545 C CA . MET B 1 260 ? 61.000 42.204 124.556 1.00 26.80 259 MET Q CA 1
ATOM 4546 C C . MET B 1 260 ? 60.914 43.687 124.849 1.00 28.22 259 MET Q C 1
ATOM 4547 O O . MET B 1 260 ? 60.713 44.498 123.930 1.00 29.26 259 MET Q O 1
ATOM 4552 N N . LYS B 1 261 ? 61.080 44.056 126.117 1.00 26.77 260 LYS Q N 1
ATOM 4553 C CA . LYS B 1 261 ? 61.027 45.459 126.468 1.00 26.99 260 LYS Q CA 1
ATOM 4554 C C . LYS B 1 261 ? 62.077 46.195 125.669 1.00 27.43 260 LYS Q C 1
ATOM 4555 O O . LYS B 1 261 ? 61.775 47.214 125.069 1.00 28.63 260 LYS Q O 1
ATOM 4561 N N . GLU B 1 262 ? 63.282 45.634 125.586 1.00 28.47 261 GLU Q N 1
ATOM 4562 C CA . GLU B 1 262 ? 64.370 46.259 124.830 1.00 32.04 261 GLU Q CA 1
ATOM 4563 C C . GLU B 1 262 ? 63.946 46.523 123.404 1.00 29.41 261 GLU Q C 1
ATOM 4564 O O . GLU B 1 262 ? 64.159 47.617 122.873 1.00 28.55 261 GLU Q O 1
ATOM 4570 N N . ALA B 1 263 ? 63.386 45.488 122.780 1.00 26.79 262 ALA Q N 1
ATOM 4571 C CA . ALA B 1 263 ? 62.926 45.550 121.397 1.00 26.01 262 ALA Q CA 1
ATOM 4572 C C . ALA B 1 263 ? 61.888 46.630 121.138 1.00 26.84 262 ALA Q C 1
ATOM 4573 O O . ALA B 1 263 ? 61.965 47.344 120.132 1.00 26.14 262 ALA Q O 1
ATOM 4575 N N . THR B 1 264 ? 60.904 46.731 122.026 1.00 27.71 263 THR Q N 1
ATOM 4576 C CA . THR B 1 264 ? 59.852 47.721 121.853 1.00 30.24 263 THR Q CA 1
ATOM 4577 C C . THR B 1 264 ? 60.394 49.137 121.960 1.00 31.97 263 THR Q C 1
ATOM 4578 O O . THR B 1 264 ? 59.783 50.090 121.469 1.00 32.75 263 THR Q O 1
ATOM 4582 N N . GLU B 1 265 ? 61.511 49.279 122.658 1.00 34.32 264 GLU Q N 1
ATOM 4583 C CA . GLU B 1 265 ? 62.138 50.577 122.809 1.00 36.56 264 GLU Q CA 1
ATOM 4584 C C . GLU B 1 265 ? 63.051 50.835 121.627 1.00 36.09 264 GLU Q C 1
ATOM 4585 O O . GLU B 1 265 ? 63.325 51.985 121.289 1.00 38.40 264 GLU Q O 1
ATOM 4591 N N . GLY B 1 266 ? 63.480 49.766 120.966 1.00 34.25 265 GLY Q N 1
ATOM 4592 C CA . GLY B 1 266 ? 64.363 49.919 119.826 1.00 32.27 265 GLY Q CA 1
ATOM 4593 C C . GLY B 1 266 ? 63.784 49.659 118.449 1.00 31.45 265 GLY Q C 1
ATOM 4594 O O . GLY B 1 266 ? 62.929 50.395 117.972 1.00 31.65 265 GLY Q O 1
ATOM 4595 N N . ARG B 1 267 ? 64.276 48.605 117.807 1.00 31.41 266 ARG Q N 1
ATOM 4596 C CA . ARG B 1 267 ? 63.857 48.227 116.459 1.00 32.09 266 ARG Q CA 1
ATOM 4597 C C . ARG B 1 267 ? 62.344 48.118 116.303 1.00 34.23 266 ARG Q C 1
ATOM 4598 O O . ARG B 1 267 ? 61.793 48.462 115.253 1.00 36.54 266 ARG Q O 1
ATOM 4606 N N . LEU B 1 268 ? 61.674 47.615 117.336 1.00 32.77 267 LEU Q N 1
ATOM 4607 C CA . LEU B 1 268 ? 60.240 47.441 117.259 1.00 29.39 267 LEU Q CA 1
ATOM 4608 C C . LEU B 1 268 ? 59.442 48.614 117.779 1.00 29.39 267 LEU Q C 1
ATOM 4609 O O . LEU B 1 268 ? 58.223 48.539 117.872 1.00 31.07 267 LEU Q O 1
ATOM 4614 N N . LYS B 1 269 ? 60.117 49.714 118.067 1.00 28.33 268 LYS Q N 1
ATOM 4615 C CA . LYS B 1 269 ? 59.443 50.882 118.584 1.00 28.80 268 LYS Q CA 1
ATOM 4616 C C . LYS B 1 269 ? 58.294 51.252 117.672 1.00 29.44 268 LYS Q C 1
ATOM 4617 O O . LYS B 1 269 ? 58.426 51.180 116.447 1.00 33.35 268 LYS Q O 1
ATOM 4623 N N . GLY B 1 270 ? 57.148 51.573 118.272 1.00 28.40 269 GLY Q N 1
ATOM 4624 C CA . GLY B 1 270 ? 55.960 51.950 117.517 1.00 25.10 269 GLY Q CA 1
ATOM 4625 C C . GLY B 1 270 ? 55.299 50.842 116.711 1.00 24.52 269 GLY Q C 1
ATOM 4626 O O . GLY B 1 270 ? 54.313 51.071 116.010 1.00 24.78 269 GLY Q O 1
ATOM 4627 N N . ILE B 1 271 ? 55.848 49.640 116.787 1.00 22.39 270 ILE Q N 1
ATOM 4628 C CA . ILE B 1 271 ? 55.296 48.523 116.055 1.00 23.83 270 ILE Q CA 1
ATOM 4629 C C . ILE B 1 271 ? 54.732 47.543 117.059 1.00 21.91 270 ILE Q C 1
ATOM 4630 O O . ILE B 1 271 ? 53.561 47.173 116.970 1.00 22.45 270 ILE Q O 1
ATOM 4635 N N . ILE B 1 272 ? 55.555 47.145 118.021 1.00 20.09 271 ILE Q N 1
ATOM 4636 C CA . ILE B 1 272 ? 55.130 46.246 119.085 1.00 19.33 271 ILE Q CA 1
ATOM 4637 C C . ILE B 1 272 ? 55.216 47.061 120.372 1.00 19.50 271 ILE Q C 1
ATOM 4638 O O . ILE B 1 272 ? 56.232 47.703 120.639 1.00 20.73 271 ILE Q O 1
ATOM 4643 N N . GLY B 1 273 ? 54.103 47.151 121.088 1.00 19.09 272 GLY Q N 1
ATOM 4644 C CA . GLY B 1 273 ? 54.075 47.87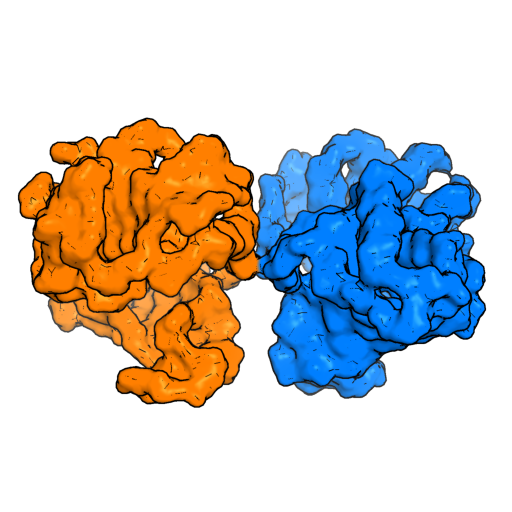7 122.343 1.00 16.17 272 GLY Q CA 1
ATOM 4645 C C . GLY B 1 273 ? 54.416 46.920 123.469 1.00 16.34 272 GLY Q C 1
ATOM 4646 O O . GLY B 1 273 ? 54.516 45.703 123.266 1.00 16.69 272 GLY Q O 1
ATOM 4647 N N . TYR B 1 274 ? 54.591 47.464 124.665 1.00 17.51 273 TYR Q N 1
ATOM 4648 C CA . TYR B 1 274 ? 54.933 46.668 125.841 1.00 15.77 273 TYR Q CA 1
ATOM 4649 C C . TYR B 1 274 ? 53.959 47.030 126.949 1.00 16.76 273 TYR Q C 1
ATOM 4650 O O . TYR B 1 274 ? 53.750 48.212 127.244 1.00 18.01 273 TYR Q O 1
ATOM 4659 N N . ASN B 1 275 ? 53.357 46.019 127.562 1.00 16.16 274 ASN Q N 1
ATOM 4660 C CA . ASN B 1 275 ? 52.411 46.246 128.638 1.00 14.32 274 ASN Q CA 1
ATOM 4661 C C . ASN B 1 275 ? 52.686 45.357 129.842 1.00 14.92 274 ASN Q C 1
ATOM 4662 O O . ASN B 1 275 ? 53.085 44.204 129.693 1.00 13.39 274 ASN Q O 1
ATOM 4667 N N . ASP B 1 276 ? 52.439 45.893 131.030 1.00 16.97 275 ASP Q N 1
ATOM 4668 C CA . ASP B 1 276 ? 52.609 45.144 132.266 1.00 21.05 275 ASP Q CA 1
ATOM 4669 C C . ASP B 1 276 ? 51.472 45.471 133.206 1.00 20.03 275 ASP Q C 1
ATOM 4670 O O . ASP B 1 276 ? 51.623 45.414 134.404 1.00 22.62 275 ASP Q O 1
ATOM 4675 N N . GLU B 1 277 ? 50.337 45.853 132.652 1.00 20.98 276 GLU Q N 1
ATOM 4676 C CA . GLU B 1 277 ? 49.177 46.159 133.458 1.00 20.49 276 GLU Q CA 1
ATOM 4677 C C . GLU B 1 277 ? 48.053 45.167 133.158 1.00 19.90 276 GLU Q C 1
ATOM 4678 O O . GLU B 1 277 ? 48.019 44.543 132.085 1.00 17.44 276 GLU Q O 1
ATOM 4684 N N . PRO B 1 278 ? 47.122 44.992 134.113 1.00 19.28 277 PRO Q N 1
ATOM 4685 C CA . PRO B 1 278 ? 46.018 44.054 133.886 1.00 17.44 277 PRO Q CA 1
ATOM 4686 C C . PRO B 1 278 ? 44.915 44.655 133.023 1.00 15.28 277 PRO Q C 1
ATOM 4687 O O . PRO B 1 278 ? 43.854 45.009 133.513 1.00 14.78 277 PRO Q O 1
ATOM 4691 N N . ILE B 1 279 ? 45.201 44.778 131.732 1.00 15.32 278 ILE Q N 1
ATOM 4692 C CA . ILE B 1 279 ? 44.270 45.324 130.746 1.00 13.58 278 ILE Q CA 1
ATOM 4693 C C . ILE B 1 279 ? 43.409 44.221 130.117 1.00 13.84 278 ILE Q C 1
ATOM 4694 O O . ILE B 1 279 ? 43.731 43.032 130.208 1.00 12.53 278 ILE Q O 1
ATOM 4699 N N . VAL B 1 280 ? 42.308 44.626 129.486 1.00 11.63 279 VAL Q N 1
ATOM 4700 C CA . VAL B 1 280 ? 41.432 43.685 128.812 1.00 9.31 279 VAL Q CA 1
ATOM 4701 C C . VAL B 1 280 ? 41.249 44.189 127.381 1.00 8.66 279 VAL Q C 1
ATOM 4702 O O . VAL B 1 280 ? 41.787 45.243 127.053 1.00 9.70 279 VAL Q O 1
ATOM 4706 N N . SER B 1 281 ? 40.510 43.477 126.530 1.00 8.00 280 SER Q N 1
ATOM 4707 C CA . SER B 1 281 ? 40.378 43.891 125.132 1.00 8.33 280 SER Q CA 1
ATOM 4708 C C . SER B 1 281 ? 39.866 45.293 124.836 1.00 9.20 280 SER Q C 1
ATOM 4709 O O . SER B 1 281 ? 40.355 45.943 123.913 1.00 9.41 280 SER Q O 1
ATOM 4712 N N . SER B 1 282 ? 38.885 45.763 125.596 1.00 10.24 281 SER Q N 1
ATOM 4713 C CA . SER B 1 282 ? 38.330 47.088 125.376 1.00 11.78 281 SER Q CA 1
ATOM 4714 C C . SER B 1 282 ? 39.380 48.192 125.575 1.00 13.70 281 SER Q C 1
ATOM 4715 O O . SER B 1 282 ? 39.231 49.301 125.051 1.00 14.56 281 SER Q O 1
ATOM 4718 N N . ASP B 1 283 ? 40.450 47.889 126.312 1.00 14.15 282 ASP Q N 1
ATOM 4719 C CA . ASP B 1 283 ? 41.513 48.871 126.563 1.00 13.07 282 ASP Q CA 1
ATOM 4720 C C . ASP B 1 283 ? 42.489 49.073 125.398 1.00 14.87 282 ASP Q C 1
ATOM 4721 O O . ASP B 1 283 ? 43.149 50.102 125.320 1.00 17.20 282 ASP Q O 1
ATOM 4726 N N . ILE B 1 284 ? 42.552 48.114 124.476 1.00 16.01 283 ILE Q N 1
ATOM 4727 C CA . ILE B 1 284 ? 43.471 48.199 123.344 1.00 15.11 283 ILE Q CA 1
ATOM 4728 C C . ILE B 1 284 ? 42.819 48.666 122.058 1.00 14.19 283 ILE Q C 1
ATOM 4729 O O . ILE B 1 284 ? 43.485 48.840 121.048 1.00 15.11 283 ILE Q O 1
ATOM 4734 N N . ILE B 1 285 ? 41.521 48.915 122.104 1.00 13.34 284 ILE Q N 1
ATOM 4735 C CA . ILE B 1 285 ? 40.819 49.366 120.924 1.00 12.03 284 ILE Q CA 1
ATOM 4736 C C . ILE B 1 285 ? 41.234 50.792 120.617 1.00 12.53 284 ILE Q C 1
ATOM 4737 O O . ILE B 1 285 ? 41.196 51.658 121.497 1.00 13.64 284 ILE Q O 1
ATOM 4742 N N . GLY B 1 286 ? 41.716 51.008 119.397 1.00 10.27 285 GLY Q N 1
ATOM 4743 C CA . GLY B 1 286 ? 42.139 52.330 118.993 1.00 8.16 285 GLY Q CA 1
ATOM 4744 C C . GLY B 1 286 ? 43.653 52.463 118.965 1.00 12.38 285 GLY Q C 1
ATOM 4745 O O . GLY B 1 286 ? 44.164 53.501 118.569 1.00 15.61 285 GLY Q O 1
ATOM 4746 N N . THR B 1 287 ? 44.391 51.446 119.399 1.00 12.65 286 THR Q N 1
ATOM 4747 C CA . THR B 1 287 ? 45.845 51.523 119.357 1.00 12.55 286 THR Q CA 1
ATOM 4748 C C . THR B 1 287 ? 46.351 51.345 117.919 1.00 12.58 286 THR Q C 1
ATOM 4749 O O . THR B 1 287 ? 45.651 50.788 117.068 1.00 14.11 286 THR Q O 1
ATOM 4753 N N . THR B 1 288 ? 47.534 51.886 117.636 1.00 13.79 287 THR Q N 1
ATOM 4754 C CA . THR B 1 288 ? 48.144 51.839 116.299 1.00 13.92 287 THR Q CA 1
ATOM 4755 C C . THR B 1 288 ? 49.208 50.754 116.159 1.00 14.81 287 THR Q C 1
ATOM 4756 O O . THR B 1 288 ? 49.742 50.541 115.084 1.00 18.59 287 THR Q O 1
ATOM 4760 N N . PHE B 1 289 ? 49.571 50.116 117.258 1.00 14.89 288 PHE Q N 1
ATOM 4761 C CA . PHE B 1 289 ? 50.559 49.049 117.225 1.00 15.38 288 PHE Q CA 1
ATOM 4762 C C . PHE B 1 289 ? 50.029 47.843 116.465 1.00 16.83 288 PHE Q C 1
ATOM 4763 O O . PHE B 1 289 ? 48.821 47.588 116.471 1.00 19.31 288 PHE Q O 1
ATOM 4771 N N . SER B 1 290 ? 50.933 47.057 115.885 1.00 15.66 289 SER Q N 1
ATOM 4772 C CA . SER B 1 290 ? 50.550 45.839 115.189 1.00 13.34 289 SER Q CA 1
ATOM 4773 C C . SER B 1 290 ? 50.240 44.828 116.286 1.00 14.18 289 SER Q C 1
ATOM 4774 O O . SER B 1 290 ? 49.464 43.872 116.084 1.00 13.66 289 SER Q O 1
ATOM 4777 N N . GLY B 1 291 ? 50.877 45.040 117.440 1.00 12.57 290 GLY Q N 1
ATOM 4778 C CA . GLY B 1 291 ? 50.687 44.172 118.587 1.00 12.61 290 GLY Q CA 1
ATOM 4779 C C . GLY B 1 291 ? 51.187 44.821 119.862 1.00 13.22 290 GLY Q C 1
ATOM 4780 O O . GLY B 1 291 ? 51.992 45.748 119.828 1.00 13.13 290 GLY Q O 1
ATOM 4781 N N . ILE B 1 292 ? 50.644 44.391 120.989 1.00 12.98 291 ILE Q N 1
ATOM 4782 C CA . ILE B 1 292 ? 51.058 44.906 122.282 1.00 12.27 291 ILE Q CA 1
ATOM 4783 C C . ILE B 1 292 ? 51.447 43.679 123.113 1.00 13.99 291 ILE Q C 1
ATOM 4784 O O . ILE B 1 292 ? 50.602 42.845 123.451 1.00 15.30 291 ILE Q O 1
ATOM 4789 N N . PHE B 1 293 ? 52.741 43.541 123.368 1.00 12.72 292 PHE Q N 1
ATOM 4790 C CA . PHE B 1 293 ? 53.271 42.422 124.122 1.00 12.35 292 PHE Q CA 1
ATOM 4791 C C . PHE B 1 293 ? 52.838 42.532 125.594 1.00 12.77 292 PHE Q C 1
ATOM 4792 O O . PHE B 1 293 ? 53.183 43.488 126.280 1.00 14.00 292 PHE Q O 1
ATOM 4800 N N . ASP B 1 294 ? 52.066 41.561 126.062 1.00 11.76 293 ASP Q N 1
ATOM 4801 C CA . ASP B 1 294 ? 51.568 41.561 127.428 1.00 12.71 293 ASP Q CA 1
ATOM 4802 C C . ASP B 1 294 ? 52.527 40.811 128.343 1.00 13.71 293 ASP Q C 1
ATOM 4803 O O . ASP B 1 294 ? 52.509 39.577 128.399 1.00 13.26 293 ASP Q O 1
ATOM 4808 N N . ALA B 1 295 ? 53.298 41.562 129.121 1.00 13.36 294 ALA Q N 1
ATOM 4809 C CA . ALA B 1 295 ? 54.286 40.995 130.025 1.00 15.72 294 ALA Q CA 1
ATOM 4810 C C . ALA B 1 295 ? 53.693 40.232 131.206 1.00 17.80 294 ALA Q C 1
ATOM 4811 O O . ALA B 1 295 ? 54.358 39.375 131.782 1.00 19.92 294 ALA Q O 1
ATOM 4813 N N . THR B 1 296 ? 52.432 40.501 131.543 1.00 17.77 295 THR Q N 1
ATOM 4814 C CA . THR B 1 296 ? 51.784 39.832 132.672 1.00 15.17 295 THR Q CA 1
ATOM 4815 C C . THR B 1 296 ? 51.400 38.382 132.337 1.00 16.46 295 THR Q C 1
ATOM 4816 O O . THR B 1 296 ? 51.053 37.598 133.224 1.00 20.48 295 THR Q O 1
ATOM 4820 N N . ILE B 1 297 ? 51.499 38.011 131.068 1.00 15.22 296 ILE Q N 1
ATOM 4821 C CA . ILE B 1 297 ? 51.125 36.674 130.634 1.00 15.28 296 ILE Q CA 1
ATOM 4822 C C . ILE B 1 297 ? 52.305 35.738 130.338 1.00 17.06 296 ILE Q C 1
ATOM 4823 O O . ILE B 1 297 ? 52.137 34.524 130.277 1.00 19.43 296 ILE Q O 1
ATOM 4828 N N . THR B 1 298 ? 53.499 36.296 130.174 1.00 19.19 297 THR Q N 1
ATOM 4829 C CA . THR B 1 298 ? 54.690 35.507 129.883 1.00 17.04 297 THR Q CA 1
ATOM 4830 C C . THR B 1 298 ? 54.899 34.416 130.921 1.00 17.71 297 THR Q C 1
ATOM 4831 O O . THR B 1 298 ? 54.786 34.657 132.124 1.00 18.81 297 THR Q O 1
ATOM 4835 N N . ASN B 1 299 ? 55.202 33.213 130.447 1.00 19.12 298 ASN Q N 1
ATOM 4836 C CA . ASN B 1 299 ? 55.421 32.063 131.317 1.00 20.82 298 ASN Q CA 1
ATOM 4837 C C . ASN B 1 299 ? 56.397 31.083 130.671 1.00 20.77 298 ASN Q C 1
ATOM 4838 O O . ASN B 1 299 ? 56.411 30.936 129.457 1.00 20.45 298 ASN Q O 1
ATOM 4843 N N . VAL B 1 300 ? 57.215 30.426 131.487 1.00 20.56 299 VAL Q N 1
ATOM 4844 C CA . VAL B 1 300 ? 58.186 29.452 130.997 1.00 21.25 299 VAL Q CA 1
ATOM 4845 C C . VAL B 1 300 ? 58.071 28.210 131.878 1.00 21.00 299 VAL Q C 1
ATOM 4846 O O . VAL B 1 300 ? 57.964 28.323 133.091 1.00 22.93 299 VAL Q O 1
ATOM 4850 N N . ILE B 1 301 ? 58.012 27.040 131.258 1.00 22.12 300 ILE Q N 1
ATOM 4851 C CA . ILE B 1 301 ? 57.915 25.765 131.966 1.00 23.08 300 ILE Q CA 1
ATOM 4852 C C . ILE B 1 301 ? 59.159 24.946 131.581 1.00 24.87 300 ILE Q C 1
ATOM 4853 O O . ILE B 1 301 ? 59.435 24.748 130.395 1.00 25.52 300 ILE Q O 1
ATOM 4858 N N . GLY B 1 302 ? 59.946 24.534 132.577 1.00 25.83 301 GLY Q N 1
ATOM 4859 C CA . GLY B 1 302 ? 61.142 23.754 132.305 1.00 22.74 301 GLY Q CA 1
ATOM 4860 C C . GLY B 1 302 ? 62.180 24.517 131.503 1.00 21.51 301 GLY Q C 1
ATOM 4861 O O . GLY B 1 302 ? 62.779 23.973 130.596 1.00 24.25 301 GLY Q O 1
ATOM 4862 N N . GLY B 1 303 ? 62.329 25.804 131.777 1.00 21.15 302 GLY Q N 1
ATOM 4863 C CA . GLY B 1 303 ? 63.303 26.620 131.076 1.00 19.20 302 GLY Q CA 1
ATOM 4864 C C . GLY B 1 303 ? 63.189 26.713 129.571 1.00 21.60 302 GLY Q C 1
ATOM 4865 O O . GLY B 1 303 ? 63.813 27.596 128.988 1.00 22.90 302 GLY Q O 1
ATOM 4866 N N . LYS B 1 304 ? 62.359 25.882 128.939 1.00 22.79 303 LYS Q N 1
ATOM 4867 C CA . LYS B 1 304 ? 62.243 25.902 127.483 1.00 24.62 303 LYS Q CA 1
ATOM 4868 C C . LYS B 1 304 ? 60.877 26.051 126.816 1.00 23.43 303 LYS Q C 1
ATOM 4869 O O . LYS B 1 304 ? 60.819 26.385 125.634 1.00 23.47 303 LYS Q O 1
ATOM 4875 N N . LEU B 1 305 ? 59.791 25.724 127.509 1.00 20.68 304 LEU Q N 1
ATOM 4876 C CA . LEU B 1 305 ? 58.470 25.888 126.910 1.00 18.19 304 LEU Q CA 1
ATOM 4877 C C . LEU B 1 305 ? 57.993 27.267 127.353 1.00 19.08 304 LEU Q C 1
ATOM 4878 O O . LEU B 1 305 ? 57.824 27.529 128.550 1.00 17.82 304 LEU Q O 1
ATOM 4883 N N . VAL B 1 306 ? 57.842 28.170 126.392 1.00 19.28 305 VAL Q N 1
ATOM 4884 C CA . VAL B 1 306 ? 57.427 29.523 126.710 1.00 19.94 305 VAL Q CA 1
ATOM 4885 C C . VAL B 1 306 ? 56.135 30.002 126.035 1.00 20.03 305 VAL Q C 1
ATOM 4886 O O . VAL B 1 306 ? 55.813 29.622 124.900 1.00 19.72 305 VAL Q O 1
ATOM 4890 N N . LYS B 1 307 ? 55.348 30.740 126.814 1.00 19.45 306 LYS Q N 1
ATOM 4891 C CA . LYS B 1 307 ? 54.099 31.323 126.355 1.00 18.58 306 LYS Q CA 1
ATOM 4892 C C . LYS B 1 307 ? 54.312 32.802 126.381 1.00 18.38 306 LYS Q C 1
ATOM 4893 O O . LYS B 1 307 ? 54.821 33.363 127.358 1.00 17.69 306 LYS Q O 1
ATOM 4899 N N . VAL B 1 308 ? 53.875 33.432 125.309 1.00 18.10 307 VAL Q N 1
ATOM 4900 C CA . VAL B 1 308 ? 54.002 34.855 125.146 1.00 16.80 307 VAL Q CA 1
ATOM 4901 C C . VAL B 1 308 ? 52.636 35.212 124.576 1.00 17.18 307 VAL Q C 1
ATOM 4902 O O . VAL B 1 308 ? 51.992 34.350 123.983 1.00 19.84 307 VAL Q O 1
ATOM 4906 N N . ALA B 1 309 ? 52.146 36.427 124.804 1.00 15.57 308 ALA Q N 1
ATOM 4907 C CA . ALA B 1 309 ? 50.824 36.802 124.290 1.00 13.56 308 ALA Q CA 1
ATOM 4908 C C . ALA B 1 309 ? 50.843 38.210 123.735 1.00 13.06 308 ALA Q C 1
ATOM 4909 O O . ALA B 1 309 ? 51.420 39.100 124.349 1.00 13.83 308 ALA Q O 1
ATOM 4911 N N . SER B 1 310 ? 50.182 38.427 122.601 1.00 10.73 309 SER Q N 1
ATOM 4912 C CA . SER B 1 310 ? 50.169 39.744 121.982 1.00 9.12 309 SER Q CA 1
ATOM 4913 C C . SER B 1 310 ? 48.744 40.253 121.716 1.00 10.93 309 SER Q C 1
ATOM 4914 O O . SER B 1 310 ? 47.939 39.554 121.089 1.00 12.75 309 SER Q O 1
ATOM 4917 N N . TRP B 1 311 ? 48.416 41.437 122.233 1.00 8.98 310 TRP Q N 1
ATOM 4918 C CA . TRP B 1 311 ? 47.096 42.047 122.019 1.00 8.17 310 TRP Q CA 1
ATOM 4919 C C . TRP B 1 311 ? 47.116 42.861 120.730 1.00 8.00 310 TRP Q C 1
ATOM 4920 O O . TRP B 1 311 ? 48.169 43.348 120.312 1.00 8.00 310 TRP Q O 1
ATOM 4931 N N . TYR B 1 312 ?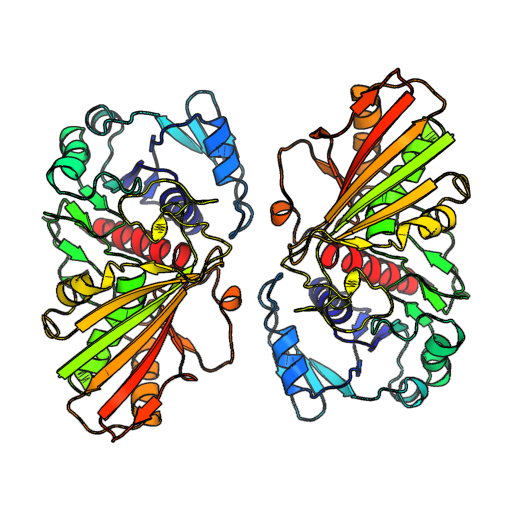 45.948 43.080 120.140 1.00 8.00 311 TYR Q N 1
ATOM 4932 C CA . TYR B 1 312 ? 45.887 43.908 118.947 1.00 8.61 311 TYR Q CA 1
ATOM 4933 C C . TYR B 1 312 ? 44.500 44.326 118.545 1.00 8.61 311 TYR Q C 1
ATOM 4934 O O . TYR B 1 312 ? 43.522 43.629 118.800 1.00 9.05 311 TYR Q O 1
ATOM 4943 N N . ASP B 1 313 ? 44.403 45.535 118.026 1.00 8.47 312 ASP Q N 1
ATOM 4944 C CA . ASP B 1 313 ? 43.138 46.015 117.522 1.00 8.86 312 ASP Q CA 1
ATOM 4945 C C . ASP B 1 313 ? 43.195 45.508 116.064 1.00 9.85 312 ASP Q C 1
ATOM 4946 O O . ASP B 1 313 ? 43.866 46.115 115.219 1.00 8.00 312 ASP Q O 1
ATOM 4951 N N . ASN B 1 314 ? 42.524 44.387 115.779 1.00 8.26 313 ASN Q N 1
ATOM 4952 C CA . ASN B 1 314 ? 42.579 43.803 114.445 1.00 8.00 313 ASN Q CA 1
ATOM 4953 C C . ASN B 1 314 ? 42.190 44.706 113.286 1.00 9.51 313 ASN Q C 1
ATOM 4954 O O . ASN B 1 314 ? 42.643 44.502 112.164 1.00 10.21 313 ASN Q O 1
ATOM 4959 N N . GLU B 1 315 ? 41.408 45.740 113.555 1.00 11.94 314 GLU Q N 1
ATOM 4960 C CA . GLU B 1 315 ? 41.008 46.655 112.492 1.00 11.77 314 GLU Q CA 1
ATOM 4961 C C . GLU B 1 315 ? 41.947 47.834 112.402 1.00 13.11 314 GLU Q C 1
ATOM 4962 O O . GLU B 1 315 ? 42.518 48.111 111.353 1.00 14.84 314 GLU Q O 1
ATOM 4968 N N . TYR B 1 316 ? 42.114 48.518 113.527 1.00 12.90 315 TYR Q N 1
ATOM 4969 C CA . TYR B 1 316 ? 42.932 49.720 113.591 1.00 13.45 315 TYR Q CA 1
ATOM 4970 C C . TYR B 1 316 ? 44.462 49.542 113.511 1.00 12.94 315 TYR Q C 1
ATOM 4971 O O . TYR B 1 316 ? 45.128 50.250 112.744 1.00 12.34 315 TYR Q O 1
ATOM 4980 N N . GLY B 1 317 ? 45.005 48.602 114.281 1.00 11.97 316 GLY Q N 1
ATOM 4981 C CA . GLY B 1 317 ? 46.432 48.358 114.280 1.00 13.51 316 GLY Q CA 1
ATOM 4982 C C . GLY B 1 317 ? 46.873 48.000 112.880 1.00 16.14 316 GLY Q C 1
ATOM 4983 O O . GLY B 1 317 ? 47.820 48.576 112.345 1.00 19.87 316 GLY Q O 1
ATOM 4984 N N . TYR B 1 318 ? 46.127 47.102 112.250 1.00 17.21 317 TYR Q N 1
ATOM 4985 C CA . TYR B 1 318 ? 46.417 46.667 110.887 1.00 15.83 317 TYR Q CA 1
ATOM 4986 C C . TYR B 1 318 ? 46.320 47.780 109.835 1.00 15.96 317 TYR Q C 1
ATOM 4987 O O . TYR B 1 318 ? 47.190 47.895 108.972 1.00 17.98 317 TYR Q O 1
ATOM 4996 N N . SER B 1 319 ? 45.265 48.587 109.875 1.00 15.68 318 SER Q N 1
ATOM 4997 C CA . SER B 1 319 ? 45.125 49.667 108.900 1.00 15.07 318 SER Q CA 1
ATOM 4998 C C . SER B 1 319 ? 46.293 50.656 108.991 1.00 17.31 318 SER Q C 1
ATOM 4999 O O . SER B 1 319 ? 46.736 51.214 107.978 1.00 18.24 318 SER Q O 1
ATOM 5002 N N . ASN B 1 320 ? 46.802 50.856 110.205 1.00 17.02 319 ASN Q N 1
ATOM 5003 C CA . ASN B 1 320 ? 47.938 51.733 110.407 1.00 16.04 319 ASN Q CA 1
ATOM 5004 C C . ASN B 1 320 ? 49.118 51.174 109.610 1.00 16.29 319 ASN Q C 1
ATOM 5005 O O . ASN B 1 320 ? 49.799 51.927 108.906 1.00 16.60 319 ASN Q O 1
ATOM 5010 N N . ARG B 1 321 ? 49.331 49.856 109.687 1.00 14.11 320 ARG Q N 1
ATOM 5011 C CA . ARG B 1 321 ? 50.414 49.199 108.958 1.00 12.11 320 ARG Q CA 1
ATOM 5012 C C . ARG B 1 321 ? 50.220 49.319 107.458 1.00 14.79 320 ARG Q C 1
ATOM 5013 O O . ARG B 1 321 ? 51.195 49.425 106.708 1.00 16.70 320 ARG Q O 1
ATOM 5021 N N . VAL B 1 322 ? 48.967 49.275 107.009 1.00 14.90 321 VAL Q N 1
ATOM 5022 C CA . VAL B 1 322 ? 48.681 49.410 105.585 1.00 13.57 321 VAL Q CA 1
ATOM 5023 C C . VAL B 1 322 ? 49.093 50.813 105.137 1.00 15.67 321 VAL Q C 1
ATOM 5024 O O . VAL B 1 322 ? 49.649 50.984 104.046 1.00 18.50 321 VAL Q O 1
ATOM 5028 N N . VAL B 1 323 ? 48.849 51.817 105.972 1.00 15.24 322 VAL Q N 1
ATOM 5029 C CA . VAL B 1 323 ? 49.220 53.175 105.592 1.00 15.69 322 VAL Q CA 1
ATOM 5030 C C . VAL B 1 323 ? 50.734 53.374 105.638 1.00 17.06 322 VAL Q C 1
ATOM 5031 O O . VAL B 1 323 ? 51.288 54.092 104.811 1.00 19.11 322 VAL Q O 1
ATOM 5035 N N . ASP B 1 324 ? 51.407 52.718 106.580 1.00 18.60 323 ASP Q N 1
ATOM 5036 C CA . ASP B 1 324 ? 52.867 52.787 106.690 1.00 18.88 323 ASP Q CA 1
ATOM 5037 C C . ASP B 1 324 ? 53.489 52.249 105.407 1.00 20.47 323 ASP Q C 1
ATOM 5038 O O . ASP B 1 324 ? 54.416 52.844 104.859 1.00 21.37 323 ASP Q O 1
ATOM 5043 N N . THR B 1 325 ? 53.014 51.082 104.975 1.00 21.00 324 THR Q N 1
ATOM 5044 C CA . THR B 1 325 ? 53.472 50.450 103.742 1.00 20.72 324 THR Q CA 1
ATOM 5045 C C . THR B 1 325 ? 53.248 51.423 102.569 1.00 22.21 324 THR Q C 1
ATOM 5046 O O . THR B 1 325 ? 54.104 51.583 101.704 1.00 25.21 324 THR Q O 1
ATOM 5050 N N . LEU B 1 326 ? 52.103 52.090 102.554 1.00 23.53 325 LEU Q N 1
ATOM 5051 C CA . LEU B 1 326 ? 51.803 53.051 101.512 1.00 24.31 325 LEU Q CA 1
ATOM 5052 C C . LEU B 1 326 ? 52.863 54.146 101.526 1.00 25.65 325 LEU Q C 1
ATOM 5053 O O . LEU B 1 326 ? 53.297 54.610 100.479 1.00 26.90 325 LEU Q O 1
ATOM 5058 N N . GLU B 1 327 ? 53.260 54.584 102.713 1.00 26.62 326 GLU Q N 1
ATOM 5059 C CA . GLU B 1 327 ? 54.292 55.606 102.821 1.00 27.64 326 GLU Q CA 1
ATOM 5060 C C . GLU B 1 327 ? 55.656 55.078 102.351 1.00 28.02 326 GLU Q C 1
ATOM 5061 O O . GLU B 1 327 ? 56.438 55.808 101.747 1.00 29.51 326 GLU Q O 1
ATOM 5067 N N . LEU B 1 328 ? 55.925 53.803 102.608 1.00 27.61 327 LEU Q N 1
ATOM 5068 C CA . LEU B 1 328 ? 57.160 53.160 102.168 1.00 26.78 327 LEU Q CA 1
ATOM 5069 C C . LEU B 1 328 ? 57.260 53.354 100.660 1.00 27.86 327 LEU Q C 1
ATOM 5070 O O . LEU B 1 328 ? 58.303 53.735 100.132 1.00 26.30 327 LEU Q O 1
ATOM 5075 N N . LEU B 1 329 ? 56.143 53.129 99.976 1.00 29.90 328 LEU Q N 1
ATOM 5076 C CA . LEU B 1 329 ? 56.086 53.277 98.528 1.00 32.23 328 LEU Q CA 1
ATOM 5077 C C . LEU B 1 329 ? 56.356 54.697 98.037 1.00 34.23 328 LEU Q C 1
ATOM 5078 O O . LEU B 1 329 ? 56.706 54.890 96.872 1.00 35.61 328 LEU Q O 1
ATOM 5083 N N . LEU B 1 330 ? 56.193 55.694 98.899 1.00 35.75 329 LEU Q N 1
ATOM 5084 C CA . LEU B 1 330 ? 56.474 57.062 98.479 1.00 38.59 329 LEU Q CA 1
ATOM 5085 C C . LEU B 1 330 ? 57.996 57.291 98.363 1.00 42.84 329 LEU Q C 1
ATOM 5086 O O . LEU B 1 330 ? 58.430 58.298 97.800 1.00 43.53 329 LEU Q O 1
ATOM 5091 N N . LYS B 1 331 ? 58.797 56.352 98.877 1.00 46.99 330 LYS Q N 1
ATOM 5092 C CA . LYS B 1 331 ? 60.259 56.469 98.849 1.00 50.75 330 LYS Q CA 1
ATOM 5093 C C . LYS B 1 331 ? 61.001 55.750 97.722 1.00 52.83 330 LYS Q C 1
ATOM 5094 O O . LYS B 1 331 ? 62.161 55.358 97.885 1.00 53.57 330 LYS Q O 1
ATOM 5100 N N . MET B 1 332 ? 60.351 55.608 96.574 1.00 55.67 331 MET Q N 1
ATOM 5101 C CA . MET B 1 332 ? 60.964 54.951 95.425 1.00 58.53 331 MET Q CA 1
ATOM 5102 C C . MET B 1 332 ? 60.414 55.487 94.106 1.00 60.50 331 MET Q C 1
ATOM 5103 O O . MET B 1 332 ? 59.405 56.237 94.144 1.00 61.56 331 MET Q O 1
#

Solvent-accessible surface area: 28752 Å² total; per-residue (Å²): 32,93,0,0,0,2,5,2,28,54,32,0,23,2,0,13,16,3,13,50,80,82,165,35,119,86,16,81,17,21,0,1,6,33,128,47,83,8,117,52,2,4,48,69,0,40,32,8,83,18,26,84,104,1,89,12,114,16,78,103,60,161,100,3,1,30,4,75,60,158,112,8,107,16,49,60,40,86,46,2,47,133,5,39,0,164,121,22,31,1,27,18,0,0,3,14,52,45,102,25,90,49,82,125,68,0,49,43,0,39,123,13,26,8,124,22,0,0,2,17,15,19,10,127,48,38,52,20,9,2,0,18,11,6,12,63,107,95,17,92,85,143,28,34,0,0,0,3,0,20,26,4,0,3,0,0,0,0,0,0,47,2,1,41,86,86,5,12,1,64,52,8,137,1,38,0,57,9,0,64,52,124,67,11,64,130,125,91,104,113,36,204,37,144,142,27,9,118,5,10,57,114,42,133,5,38,14,96,19,36,0,23,170,3,1,26,102,4,1,80,82,1,158,80,73,24,88,22,74,0,41,19,30,60,46,67,2,4,2,28,0,47,0,48,0,72,4,103,124,116,6,68,44,132,82,0,20,60,25,0,88,128,7,15,108,40,132,1,148,36,18,1,5,63,16,99,58,92,19,83,32,31,31,4,36,42,33,62,64,4,0,14,0,4,13,76,58,12,72,22,106,69,14,78,66,3,63,0,2,0,29,3,0,9,17,30,1,10,0,5,12,0,1,26,2,0,39,42,5,46,146,101,39,95,0,0,0,1,7,2,29,53,36,0,22,2,0,13,18,3,13,60,81,83,162,39,120,86,13,93,18,18,0,1,5,31,128,47,82,10,127,52,3,6,52,69,3,46,28,8,83,22,21,73,115,4,87,13,122,23,82,100,56,154,96,0,0,32,2,69,58,153,104,7,92,16,56,60,49,85,42,3,38,136,4,41,0,160,115,21,38,2,25,20,0,0,3,15,55,44,109,26,98,71,70,97,82,0,58,27,0,41,137,12,26,7,127,21,0,0,1,17,19,34,22,148,53,41,54,20,10,2,0,15,7,12,17,62,116,82,16,90,74,121,24,39,0,0,0,1,0,18,24,4,0,2,0,0,0,0,0,0,30,11,0,38,91,111,5,7,0,58,54,9,136,2,32,0,56,8,0,61,49,131,66,12,65,135,124,85,105,113,32,205,38,144,145,30,10,116,6,12,64,111,42,130,4,42,15,93,17,37,0,20,172,7,0,19,103,3,0,83,75,1,160,79,77,22,80,21,87,1,34,20,30,58,50,70,2,3,2,32,0,48,0,41,0,68,1,93,116,122,6,62,39,130,84,0,19,50,10,0,94,106,14,12,101,42,154,1,140,42,21,1,5,60,18,93,52,82,19,82,32,30,36,4,39,38,35,61,63,4,0,12,0,4,13,77,57,12,73,22,117,70,13,91,80,1,65,0,1,0,27,3,1,9,17,29,1,11,0,5,11,0,1,28,1,0,50,50,3,56,181,112

Nearest PDB structures (foldseek):
  1hdg-assembly1_O  TM=1.003E+00  e=2.994E-74  Thermotoga maritima
  2pkr-assembly1_Q  TM=9.878E-01  e=1.294E-50  Spinacia oleracea
  4boy-assembly1_A  TM=9.900E-01  e=2.055E-50  Thermosynechococcus vestitus
  1jn0-assembly1_A  TM=9.863E-01  e=1.401E-48  Spinacia oleracea
  3doc-assembly1_A  TM=9.762E-01  e=1.112E-48  Brucella abortus 2308

Secondary structure (DSSP, 8-state):
-EEEEE--SHHHHHHHHHHHHHT-TT-EEEEEE-SS-HHHHHHHHH--TTT---SS-EEE-SSEEEETTEEEEEE--SSGGGS-HHHHT--EEEE-SSS--BHHHHTHHHHTT-SEEEESS--BS-SEE--TTTTGGG--TT--EEE---HHHHHHHHHHHHHHHHH-EEEEEEEEEEE--TTSBSSS---SSTTTTSBGGG--EEE--THHHHHHHH-GGGTTTEEEEEEEES-SS-EEEEEEEEESS---HHHHHHHHHHHHTTTTTTTEEEE-S---GGGGTT---SEEEETTT-EEETTTEEEEEEEE-TTHHHHHHHHHHHHHGGG-/-EEEEE--SHHHHHHHHHHHHHT-TT-EEEEEE-SS-HHHHHHHHH--TTT---SS-EEE-SSEEEETTEEEEEE--SSGGGS-HHHHT--EEEE-SSS--BHHHHTHHHHTT-SEEEESS--BS-SEE--TTTSGGG--TT--EEE---HHHHHHHHHHHHHHHHH-EEEEEEEEEEE--TTSBSSS---SSSSTTSBTTT--EEE--THHHHHHHHSGGGTTTEEEEEEEES-SS-EEEEEEEEESS---HHHHHHHHHHHHHTTTTTTEEEE-S---GGGTTT--SSEEEETTT-EEETTTEEEEEEEE-TTHHHHHHHHHHHHHHTT-

B-factor: mean 22.63, std 11.15, range [8.0, 82.65]

Radius of gyration: 28.27 Å; Cα contacts (8 Å, |Δi|>4): 1548; chains: 2; bounding box: 74×57×77 Å

Sequence (664 aa):
ARVAINGFGRIGRLVYRIIYERKNPDIEVVAINDLTDTKTLAHLLKYDSVHKKFPGKVEYTENSLIVDGKEIKVFAEPDPSKLPWKDLGVDFVIESTGVFRNREKAELHLQAGAKKVIITAPAKGEDITVVIGCNEDQLKPEHTIISCASCTTNSIAPIVKVLHEKFGIVSGMLTTVHSYTNDQRVLDLPHKDLRRARAAAVNIIPTTTGAAKAVALVVPEVKGKLDGMAIRVPTPDGSITDLTVLVEKETTVEEVNAVMKEATEGRLKGIIGYNDEPIVSSDIIGTTFSGIFDATITNVIGGKLVKVASWYDNEYGYSNRVVDTLELLLKMARVAINGFGRIGRLVYRIIYERKNPDIEVVAINDLTDTKTLAHLLKYDSVHKKFPGKVEYTENSLIVDGKEIKVFAEPDPSKLPWKDLGVDFVIESTGVFRNREKAELHLQAGAKKVIITAPAKGEDITVVIGCNEDQLKPEHTIISCASCTTNSIAPIVKVLHEKFGIVSGMLTTVHSYTNDQRVLDLPHKDLRRARAAAVNIIPTTTGAAKAVALVVPEVKGKLDGMAIRVPTPDGSITDLTVLVEKETTVEEVNAVMKEATEGRLKGIIGYNDEPIVSSDIIGTTFSGIFDATITNVIGGKLVKVASWYDNEYGYSNRVVDTLELLLKM